Protein AF-0000000079918409 (afdb_homodimer)

Secondary structure (DSSP, 8-state):
--EEEEEEE-STTPPEEEEEEE-----TTEEEEEEEEEEE-THHHHHHTT-STT--SSB-----EEEEEEEE-TT--S--TT-EEEE-S-----SSSHHHHTT-GGG-TT---BTTTB--SSBSEEEEEGGG-EEPPTTS-HHHHGGGGTHHHHHHHHHHTSS--TT-EEEEE--STTHHHHHHHHHHTT-EEEEEESSGGGHHHHHHHT-SEEEETTSS-HHHHHHHTT-EEEEEE-SS-HHHHHTTGGGEEEEEEEEE-S--SSPP---HHHHHTTT-EEEE-----HHHHHHHHHHHHHHT----EEEEEGGGHHHHHHHHHTT-SSSEEEEE-/--EEEEEEE-STTPPEEEEEEE-----TTEEEEEEEEEEE-THHHHHHTT-STT--SSB-----EEEEEEEE-TT--S--TT-EEEE-S-----SSSHHHHTT-GGG-TT---BTTTB--SSBSEEEEEGGG-EEPPTTS-HHHHGGGGTHHHHHHHHHHTSS--TT-EEEEE--STTHHHHHHHHHHTT-EEEEEESSGGGHHHHHHHT-SEEEETTSS-HHHHHHHTT-EEEEEE-SS-HHHHHTTGGGEEEEEEEEE-S--SSPP---HHHHHTTT-EEEE-----HHHHHHHHHHHHHHT----EEEEEGGGHHHHHHHHHTT-SSSEEEEE-

Structure (mmCIF, N/CA/C/O backbone):
data_AF-0000000079918409-model_v1
#
loop_
_entity.id
_entity.type
_entity.pdbx_description
1 polymer 'Alcohol dehydrogenase'
#
loop_
_atom_site.group_PDB
_atom_site.id
_atom_site.type_symbol
_atom_site.label_atom_id
_atom_site.label_alt_id
_atom_site.label_comp_id
_atom_site.label_asym_id
_atom_site.label_entity_id
_atom_site.label_seq_id
_atom_site.pdbx_PDB_ins_code
_atom_site.Cartn_x
_atom_site.Cartn_y
_atom_site.Cartn_z
_atom_site.occupancy
_atom_site.B_iso_or_equiv
_atom_site.auth_seq_id
_atom_site.auth_comp_id
_atom_site.auth_asym_id
_atom_site.auth_atom_id
_atom_site.pdbx_PDB_model_num
ATOM 1 N N . MET A 1 1 ? 15.501 45.055 23.268 1 74.37 1 MET A N 1
ATOM 2 C CA . MET A 1 1 ? 15.02 44.323 22.1 1 74.37 1 MET A CA 1
ATOM 3 C C . MET A 1 1 ? 13.519 44.071 22.195 1 74.37 1 MET A C 1
ATOM 5 O O . MET A 1 1 ? 12.976 43.937 23.294 1 74.37 1 MET A O 1
ATOM 9 N N . PRO A 1 2 ? 12.77 44.157 21.102 1 92.72 2 PRO A N 1
ATOM 10 C CA . PRO A 1 2 ? 11.329 43.908 21.184 1 92.72 2 PRO A CA 1
ATOM 11 C C . PRO A 1 2 ? 10.999 42.492 21.65 1 92.72 2 PRO A C 1
ATOM 13 O O . PRO A 1 2 ? 11.819 41.583 21.5 1 92.72 2 PRO A O 1
ATOM 16 N N . THR A 1 3 ? 9.901 42.356 22.372 1 96.96 3 THR A N 1
ATOM 17 C CA . THR A 1 3 ? 9.454 41.058 22.866 1 96.96 3 THR A CA 1
ATOM 18 C C . THR A 1 3 ? 8.063 40.727 22.334 1 96.96 3 THR A C 1
ATOM 20 O O . THR A 1 3 ? 7.377 41.596 21.791 1 96.96 3 THR A O 1
ATOM 23 N N . HIS A 1 4 ? 7.721 39.542 22.432 1 97.9 4 HIS A N 1
ATOM 24 C CA . HIS A 1 4 ? 6.376 39.067 22.131 1 97.9 4 HIS A CA 1
ATOM 25 C C . HIS A 1 4 ? 5.964 37.943 23.076 1 97.9 4 HIS A C 1
ATOM 27 O O . HIS A 1 4 ? 6.808 37.362 23.761 1 97.9 4 HIS A O 1
ATOM 33 N N . HIS A 1 5 ? 4.674 37.659 23.082 1 98.52 5 HIS A N 1
ATOM 34 C CA . HIS A 1 5 ? 4.158 36.567 23.9 1 98.52 5 HIS A CA 1
ATOM 35 C C . HIS A 1 5 ? 4.273 35.231 23.173 1 98.52 5 HIS A C 1
ATOM 37 O O . HIS A 1 5 ? 4.038 35.155 21.965 1 98.52 5 HIS A O 1
ATOM 43 N N . ALA A 1 6 ? 4.664 34.212 23.91 1 98.68 6 ALA A N 1
ATOM 44 C CA . ALA A 1 6 ? 4.712 32.833 23.43 1 98.68 6 ALA A CA 1
ATOM 45 C C . ALA A 1 6 ? 4.333 31.854 24.537 1 98.68 6 ALA A C 1
ATOM 47 O O . ALA A 1 6 ? 4.387 32.194 25.721 1 98.68 6 ALA A O 1
ATOM 48 N N . VAL A 1 7 ? 3.906 30.764 24.148 1 98.76 7 VAL A N 1
ATOM 49 C CA . VAL A 1 7 ? 3.649 29.685 25.097 1 98.76 7 VAL A CA 1
ATOM 50 C C . VAL A 1 7 ? 4.884 28.794 25.213 1 98.76 7 VAL A C 1
ATOM 52 O O . VAL A 1 7 ? 5.45 28.372 24.202 1 98.76 7 VAL A O 1
ATOM 55 N N . HIS A 1 8 ? 5.282 28.488 26.404 1 98.42 8 HIS A N 1
ATOM 56 C CA . HIS A 1 8 ? 6.408 27.592 26.644 1 98.42 8 HIS A CA 1
ATOM 57 C C . HIS A 1 8 ? 5.976 26.365 27.44 1 98.42 8 HIS A C 1
ATOM 59 O O . HIS A 1 8 ? 5.117 26.462 28.32 1 98.42 8 HIS A O 1
ATOM 65 N N . VAL A 1 9 ? 6.505 25.286 27.11 1 98.45 9 VAL A N 1
ATOM 66 C CA . VAL A 1 9 ? 6.565 24.074 27.922 1 98.45 9 VAL A CA 1
ATOM 67 C C . VAL A 1 9 ? 8.002 23.825 28.374 1 98.45 9 VAL A C 1
ATOM 69 O O . VAL A 1 9 ? 8.886 23.582 27.548 1 98.45 9 VAL A O 1
ATOM 72 N N . ARG A 1 10 ? 8.283 23.827 29.576 1 97.79 10 ARG A N 1
ATOM 73 C CA . ARG A 1 10 ? 9.648 23.88 30.089 1 97.79 10 ARG A CA 1
ATOM 74 C C . ARG A 1 10 ? 10.344 22.532 29.932 1 97.79 10 ARG A C 1
ATOM 76 O O . ARG A 1 10 ? 11.566 22.473 29.778 1 97.79 10 ARG A O 1
ATOM 83 N N . SER A 1 11 ? 9.563 21.48 30.101 1 97.12 11 SER A N 1
ATOM 84 C CA . SER A 1 11 ? 10.006 20.101 29.927 1 97.12 11 SER A CA 1
ATOM 85 C C . SER A 1 11 ? 8.835 19.18 29.603 1 97.12 11 SER A C 1
ATOM 87 O O . SER A 1 11 ? 7.675 19.588 29.692 1 97.12 11 SER A O 1
ATOM 89 N N . ALA A 1 12 ? 9.151 17.985 29.263 1 97.09 12 ALA A N 1
ATOM 90 C CA . ALA A 1 12 ? 8.122 17.04 28.835 1 97.09 12 ALA A CA 1
ATOM 91 C C . ALA A 1 12 ? 7.025 16.91 29.887 1 97.09 12 ALA A C 1
ATOM 93 O O . ALA A 1 12 ? 7.302 16.592 31.046 1 97.09 12 ALA A O 1
ATOM 94 N N . GLY A 1 13 ? 5.858 17.236 29.481 1 96.12 13 GLY A N 1
ATOM 95 C CA . GLY A 1 13 ? 4.703 17.021 30.337 1 96.12 13 GLY A CA 1
ATOM 96 C C . GLY A 1 13 ? 4.409 18.196 31.25 1 96.12 13 GLY A C 1
ATOM 97 O O . GLY A 1 13 ? 3.41 18.194 31.973 1 96.12 13 GLY A O 1
ATOM 98 N N . GLU A 1 14 ? 5.203 19.227 31.276 1 97.22 14 GLU A N 1
ATOM 99 C CA . GLU A 1 14 ? 4.968 20.398 32.117 1 97.22 14 GLU A CA 1
ATOM 100 C C . GLU A 1 14 ? 3.861 21.277 31.542 1 97.22 14 GLU A C 1
ATOM 102 O O . GLU A 1 14 ? 3.564 21.209 30.348 1 97.22 14 GLU A O 1
ATOM 107 N N . PRO A 1 15 ? 3.262 22.066 32.351 1 96.9 15 PRO A N 1
ATOM 108 C CA . PRO A 1 15 ? 2.144 22.899 31.899 1 96.9 15 PRO A CA 1
ATOM 109 C C . PRO A 1 15 ? 2.575 23.976 30.906 1 96.9 15 PRO A C 1
ATOM 111 O O . PRO A 1 15 ? 3.724 24.426 30.937 1 96.9 15 PRO A O 1
ATOM 114 N N . MET A 1 16 ? 1.71 24.4 30.147 1 97.82 16 MET A N 1
ATOM 115 C CA . MET A 1 16 ? 1.892 25.514 29.221 1 97.82 16 MET A CA 1
ATOM 116 C C . MET A 1 16 ? 1.812 26.85 29.953 1 97.82 16 MET A C 1
ATOM 118 O O . MET A 1 16 ? 0.9 27.072 30.751 1 97.82 16 MET A O 1
ATOM 122 N N . THR A 1 17 ? 2.754 27.66 29.679 1 98.03 17 THR A N 1
ATOM 123 C CA . THR A 1 17 ? 2.753 28.991 30.277 1 98.03 17 THR A CA 1
ATOM 124 C C . THR A 1 17 ? 3.039 30.057 29.223 1 98.03 17 THR A C 1
ATOM 126 O O . THR A 1 17 ? 3.863 29.849 28.33 1 98.03 17 THR A O 1
ATOM 129 N N . VAL A 1 18 ? 2.371 31.18 29.328 1 98.08 18 VAL A N 1
ATOM 130 C CA . VAL A 1 18 ? 2.647 32.314 28.453 1 98.08 18 VAL A CA 1
ATOM 131 C C . VAL A 1 18 ? 3.847 33.097 28.983 1 98.08 18 VAL A C 1
ATOM 133 O O . VAL A 1 18 ? 3.892 33.45 30.164 1 98.08 18 VAL A O 1
ATOM 136 N N . VAL A 1 19 ? 4.762 33.376 28.148 1 98.08 19 VAL A N 1
ATOM 137 C CA . VAL A 1 19 ? 5.972 34.082 28.554 1 98.08 19 VAL A CA 1
ATOM 138 C C . VAL A 1 19 ? 6.302 35.17 27.535 1 98.08 19 VAL A C 1
ATOM 140 O O . VAL A 1 19 ? 5.786 35.157 26.415 1 98.08 19 VAL A O 1
ATOM 143 N N . ASP A 1 20 ? 7.142 36.099 27.953 1 97.8 20 ASP A N 1
ATOM 144 C CA . ASP A 1 20 ? 7.734 37.068 27.035 1 97.8 20 ASP A CA 1
ATOM 145 C C . ASP A 1 20 ? 9.039 36.538 26.446 1 97.8 20 ASP A C 1
ATOM 147 O O . ASP A 1 20 ? 9.917 36.08 27.18 1 97.8 20 ASP A O 1
ATOM 151 N N . VAL A 1 21 ? 9.099 36.576 25.211 1 96.98 21 VAL A N 1
ATOM 152 C CA . VAL A 1 21 ? 10.317 36.123 24.547 1 96.98 21 VAL A CA 1
ATOM 153 C C . VAL A 1 21 ? 10.873 37.242 23.669 1 96.98 21 VAL A C 1
ATOM 155 O O . VAL A 1 21 ? 10.117 38.065 23.148 1 96.98 21 VAL A O 1
ATOM 158 N N . GLU A 1 22 ? 12.167 37.239 23.493 1 96.44 22 GLU A N 1
ATOM 159 C CA . GLU A 1 22 ? 12.807 38.241 22.646 1 96.44 22 GLU A CA 1
ATOM 160 C C . GLU A 1 22 ? 12.463 38.023 21.176 1 96.44 22 GLU A C 1
ATOM 162 O O . GLU A 1 22 ? 12.48 36.89 20.69 1 96.44 22 GLU A O 1
ATOM 167 N N . THR A 1 23 ? 12.087 39.064 20.485 1 97.46 23 THR A N 1
ATOM 168 C CA . THR A 1 23 ? 11.837 39.025 19.048 1 97.46 23 THR A CA 1
ATOM 169 C C . THR A 1 23 ? 13.088 39.422 18.27 1 97.46 23 THR A C 1
ATOM 171 O O . THR A 1 23 ? 13.526 40.573 18.333 1 97.46 23 THR A O 1
ATOM 174 N N . THR A 1 24 ? 13.693 38.474 17.558 1 94.75 24 THR A N 1
ATOM 175 C CA . THR A 1 24 ? 14.928 38.738 16.829 1 94.75 24 THR A CA 1
ATOM 176 C C . THR A 1 24 ? 14.663 38.821 15.328 1 94.75 24 THR A C 1
ATOM 178 O O . THR A 1 24 ? 13.678 38.267 14.835 1 94.75 24 THR A O 1
ATOM 181 N N . SER A 1 25 ? 15.513 39.594 14.681 1 97.11 25 SER A N 1
ATOM 182 C CA . SER A 1 25 ? 15.427 39.656 13.225 1 97.11 25 SER A CA 1
ATOM 183 C C . SER A 1 25 ? 15.728 38.3 12.595 1 97.11 25 SER A C 1
ATOM 185 O O . SER A 1 25 ? 16.585 37.56 13.083 1 97.11 25 SER A O 1
ATOM 187 N N . PRO A 1 26 ? 15.056 37.968 11.465 1 98.2 26 PRO A N 1
ATOM 188 C CA . PRO A 1 26 ? 15.294 36.667 10.835 1 98.2 26 PRO A CA 1
ATOM 189 C C . PRO A 1 26 ? 16.652 36.589 10.14 1 98.2 26 PRO A C 1
ATOM 191 O O . PRO A 1 26 ? 17.105 37.573 9.549 1 98.2 26 PRO A O 1
ATOM 194 N N . PRO A 1 27 ? 17.373 35.474 10.25 1 97.79 27 PRO A N 1
ATOM 195 C CA . PRO A 1 27 ? 18.603 35.282 9.477 1 97.79 27 PRO A CA 1
ATOM 196 C C . PRO A 1 27 ? 18.344 35.164 7.977 1 97.79 27 PRO A C 1
ATOM 198 O O . PRO A 1 27 ? 17.191 35.202 7.54 1 97.79 27 PRO A O 1
ATOM 201 N N . PRO A 1 28 ? 19.427 35.022 7.124 1 98.14 28 PRO A N 1
ATOM 202 C CA . PRO A 1 28 ? 19.252 34.881 5.676 1 98.14 28 PRO A CA 1
ATOM 203 C C . PRO A 1 28 ? 18.365 33.696 5.301 1 98.14 28 PRO A C 1
ATOM 205 O O . PRO A 1 28 ? 18.454 32.633 5.922 1 98.14 28 PRO A O 1
ATOM 208 N N . ASN A 1 29 ? 17.44 33.865 4.34 1 98.11 29 ASN A N 1
ATOM 209 C CA . ASN A 1 29 ? 16.554 32.866 3.754 1 98.11 29 ASN A CA 1
ATOM 210 C C . ASN A 1 29 ? 15.433 32.478 4.714 1 98.11 29 ASN A C 1
ATOM 212 O O . ASN A 1 29 ? 14.758 31.467 4.511 1 98.11 29 ASN A O 1
ATOM 216 N N . TYR A 1 30 ? 15.318 33.282 5.756 1 98.66 30 TYR A N 1
ATOM 217 C CA . TYR A 1 30 ? 14.217 33.132 6.701 1 98.66 30 TYR A CA 1
ATOM 218 C C . TYR A 1 30 ? 13.315 34.36 6.686 1 98.66 30 TYR A C 1
ATOM 220 O O . TYR A 1 30 ? 13.695 35.412 6.167 1 98.66 30 TYR A O 1
ATOM 228 N N . VAL A 1 31 ? 12.137 34.254 7.241 1 98.8 31 VAL A N 1
ATOM 229 C CA . VAL A 1 31 ? 11.205 35.364 7.418 1 98.8 31 VAL A CA 1
ATOM 230 C C . VAL A 1 31 ? 10.614 35.322 8.825 1 98.8 31 VAL A C 1
ATOM 232 O O . VAL A 1 31 ? 10.534 34.256 9.441 1 98.8 31 VAL A O 1
ATOM 235 N N . ARG A 1 32 ? 10.274 36.417 9.3 1 98.79 32 ARG A N 1
ATOM 236 C CA . ARG A 1 32 ? 9.495 36.502 10.532 1 98.79 32 ARG A CA 1
ATOM 237 C C . ARG A 1 32 ? 8.026 36.78 10.233 1 98.79 32 ARG A C 1
ATOM 239 O O . ARG A 1 32 ? 7.706 37.646 9.416 1 98.79 32 ARG A O 1
ATOM 246 N N . ILE A 1 33 ? 7.194 36.057 10.836 1 98.88 33 ILE A N 1
ATOM 247 C CA . ILE A 1 33 ? 5.752 36.165 10.646 1 98.88 33 ILE A CA 1
ATOM 248 C C . ILE A 1 33 ? 5.106 36.732 11.908 1 98.88 33 ILE A C 1
ATOM 250 O O . ILE A 1 33 ? 5.439 36.32 13.022 1 98.88 33 ILE A O 1
ATOM 254 N N . THR A 1 34 ? 4.289 37.717 11.764 1 98.85 34 THR A N 1
ATOM 255 C CA . THR A 1 34 ? 3.31 38.018 12.802 1 98.85 34 THR A CA 1
ATOM 256 C C . THR A 1 34 ? 2.171 37.002 12.783 1 98.85 34 THR A C 1
ATOM 258 O O . THR A 1 34 ? 1.358 36.991 11.856 1 98.85 34 THR A O 1
ATOM 261 N N . VAL A 1 35 ? 2.122 36.201 13.812 1 98.9 35 VAL A N 1
ATOM 262 C CA . VAL A 1 35 ? 1.154 35.11 13.839 1 98.9 35 VAL A CA 1
ATOM 263 C C . VAL A 1 35 ? -0.222 35.65 14.226 1 98.9 35 VAL A C 1
ATOM 265 O O . VAL A 1 35 ? -0.358 36.36 15.225 1 98.9 35 VAL A O 1
ATOM 268 N N . SER A 1 36 ? -1.199 35.322 13.427 1 98.87 36 SER A N 1
ATOM 269 C CA . SER A 1 36 ? -2.572 35.716 13.725 1 98.87 36 SER A CA 1
ATOM 270 C C . SER A 1 36 ? -3.372 34.548 14.292 1 98.87 36 SER A C 1
ATOM 272 O O . SER A 1 36 ? -4.286 34.746 15.094 1 98.87 36 SER A O 1
ATOM 274 N N . ALA A 1 37 ? -3.012 33.377 13.837 1 98.88 37 ALA A N 1
ATOM 275 C CA . ALA A 1 37 ? -3.746 32.182 14.243 1 98.88 37 ALA A CA 1
ATOM 276 C C . ALA A 1 37 ? -2.855 30.944 14.183 1 98.88 37 ALA A C 1
ATOM 278 O O . ALA A 1 37 ? -1.944 30.867 13.356 1 98.88 37 ALA A O 1
ATOM 279 N N . CYS A 1 38 ? -3.075 29.991 15.036 1 98.88 38 CYS A N 1
ATOM 280 C CA . CYS A 1 38 ? -2.402 28.696 15.032 1 98.88 38 CYS A CA 1
ATOM 281 C C . CYS A 1 38 ? -3.356 27.585 15.452 1 98.88 38 CYS A C 1
ATOM 283 O O . CYS A 1 38 ? -3.94 27.639 16.536 1 98.88 38 CYS A O 1
ATOM 285 N N . GLY A 1 39 ? -3.51 26.6 14.599 1 98.52 39 GLY A N 1
ATOM 286 C CA . GLY A 1 39 ? -4.346 25.466 14.96 1 98.52 39 GLY A CA 1
ATOM 287 C C . GLY A 1 39 ? -3.75 24.612 16.063 1 98.52 39 GLY A C 1
ATOM 288 O O . GLY A 1 39 ? -2.535 24.621 16.274 1 98.52 39 GLY A O 1
ATOM 289 N N . VAL A 1 40 ? -4.578 23.934 16.804 1 98.18 40 VAL A N 1
ATOM 290 C CA . VAL A 1 40 ? -4.18 22.944 17.799 1 98.18 40 VAL A CA 1
ATOM 291 C C . VAL A 1 40 ? -4.359 21.538 17.23 1 98.18 40 VAL A C 1
ATOM 293 O O . VAL A 1 40 ? -5.468 21.15 16.855 1 98.18 40 VAL A O 1
ATOM 296 N N . CYS A 1 41 ? -3.316 20.803 17.162 1 96.26 41 CYS A N 1
ATOM 297 C CA . CYS A 1 41 ? -3.298 19.505 16.498 1 96.26 41 CYS A CA 1
ATOM 298 C C . CYS A 1 41 ? -3.01 18.387 17.492 1 96.26 41 CYS A C 1
ATOM 300 O O . CYS A 1 41 ? -2.336 18.606 18.501 1 96.26 41 CYS A O 1
ATOM 302 N N . GLY A 1 42 ? -3.514 17.193 17.226 1 93.8 42 GLY A N 1
ATOM 303 C CA . GLY A 1 42 ? -3.227 16.034 18.056 1 93.8 42 GLY A CA 1
ATOM 304 C C . GLY A 1 42 ? -1.742 15.752 18.193 1 93.8 42 GLY A C 1
ATOM 305 O O . GLY A 1 42 ? -1.292 15.262 19.231 1 93.8 42 GLY A O 1
ATOM 306 N N . THR A 1 43 ? -0.964 16.059 17.227 1 94.34 43 THR A N 1
ATOM 307 C CA . THR A 1 43 ? 0.476 15.825 17.241 1 94.34 43 THR A CA 1
ATOM 308 C C . THR A 1 43 ? 1.157 16.715 18.277 1 94.34 43 THR A C 1
ATOM 310 O O . THR A 1 43 ? 2.273 16.425 18.713 1 94.34 43 THR A O 1
ATOM 313 N N . ASP A 1 44 ? 0.548 17.795 18.66 1 96.16 44 ASP A N 1
ATOM 314 C CA . ASP A 1 44 ? 1.098 18.627 19.726 1 96.16 44 ASP A CA 1
ATOM 315 C C . ASP A 1 44 ? 1.252 17.83 21.02 1 96.16 44 ASP A C 1
ATOM 317 O O . ASP A 1 44 ? 2.163 18.088 21.809 1 96.16 44 ASP A O 1
ATOM 321 N N . HIS A 1 45 ? 0.315 16.882 21.175 1 94.84 45 HIS A N 1
ATOM 322 C CA . HIS A 1 45 ? 0.424 16.006 22.336 1 94.84 45 HIS A CA 1
ATOM 323 C C . HIS A 1 45 ? 1.77 15.29 22.363 1 94.84 45 HIS A C 1
ATOM 325 O O . HIS A 1 45 ? 2.397 15.176 23.419 1 94.84 45 HIS A O 1
ATOM 331 N N . ALA A 1 46 ? 2.185 14.785 21.242 1 94.53 46 ALA A N 1
ATOM 332 C CA . ALA A 1 46 ? 3.469 14.094 21.153 1 94.53 46 ALA A CA 1
ATOM 333 C C . ALA A 1 46 ? 4.627 15.051 21.419 1 94.53 46 ALA A C 1
ATOM 335 O O . ALA A 1 46 ? 5.593 14.692 22.097 1 94.53 46 ALA A O 1
ATOM 336 N N . PHE A 1 47 ? 4.569 16.246 20.962 1 96.18 47 PHE A N 1
ATOM 337 C CA . PHE A 1 47 ? 5.611 17.239 21.197 1 96.18 47 PHE A CA 1
ATOM 338 C C . PHE A 1 47 ? 5.703 17.586 22.678 1 96.18 47 PHE A C 1
ATOM 340 O O . PHE A 1 47 ? 6.78 17.511 23.273 1 96.18 47 PHE A O 1
ATOM 347 N N . VAL A 1 48 ? 4.575 17.9 23.229 1 97.27 48 VAL A N 1
ATOM 348 C CA . VAL A 1 48 ? 4.501 18.392 24.6 1 97.27 48 VAL A CA 1
ATOM 349 C C . VAL A 1 48 ? 5.002 17.317 25.563 1 97.27 48 VAL A C 1
ATOM 351 O O . VAL A 1 48 ? 5.581 17.63 26.606 1 97.27 48 VAL A O 1
ATOM 354 N N . ASN A 1 49 ? 4.896 16.112 25.16 1 96.55 49 ASN A N 1
ATOM 355 C CA . ASN A 1 49 ? 5.256 15.016 26.053 1 96.55 49 ASN A CA 1
ATOM 356 C C . ASN A 1 49 ? 6.585 14.381 25.656 1 96.55 49 ASN A C 1
ATOM 358 O O . ASN A 1 49 ? 6.934 13.303 26.141 1 96.55 49 ASN A O 1
ATOM 362 N N . GLY A 1 50 ? 7.303 14.96 24.744 1 96.17 50 GLY A N 1
ATOM 363 C CA . GLY A 1 50 ? 8.636 14.5 24.391 1 96.17 50 GLY A CA 1
ATOM 364 C C . GLY A 1 50 ? 8.628 13.253 23.527 1 96.17 50 GLY A C 1
ATOM 365 O O . GLY A 1 50 ? 9.494 12.387 23.671 1 96.17 50 GLY A O 1
ATOM 366 N N . GLY A 1 51 ? 7.693 13.132 22.71 1 94.01 51 GLY A N 1
ATOM 367 C CA . GLY A 1 51 ? 7.474 11.919 21.939 1 94.01 51 GLY A CA 1
ATOM 368 C C . GLY A 1 51 ? 8.342 11.837 20.697 1 94.01 51 GLY A C 1
ATOM 369 O O . GLY A 1 51 ? 8.275 10.859 19.95 1 94.01 51 GLY A O 1
ATOM 370 N N . PHE A 1 52 ? 9.214 12.804 20.37 1 94.1 52 PHE A N 1
ATOM 371 C CA . PHE A 1 52 ? 10.089 12.83 19.205 1 94.1 52 PHE A CA 1
ATOM 372 C C . PHE A 1 52 ? 11.553 12.863 19.628 1 94.1 52 PHE A C 1
ATOM 374 O O . PHE A 1 52 ? 11.874 13.291 20.738 1 94.1 52 PHE A O 1
ATOM 381 N N . PRO A 1 53 ? 12.374 12.403 18.798 1 92.21 53 PRO A N 1
ATOM 382 C CA . PRO A 1 53 ? 13.796 12.403 19.152 1 92.21 53 PRO A CA 1
ATOM 383 C C . PRO A 1 53 ? 14.403 13.804 19.161 1 92.21 53 PRO A C 1
ATOM 385 O O . PRO A 1 53 ? 13.971 14.672 18.398 1 92.21 53 PRO A O 1
ATOM 388 N N . ASP A 1 54 ? 15.319 14.093 20.023 1 93.61 54 ASP A N 1
ATOM 389 C CA . ASP A 1 54 ? 16.183 15.269 20.045 1 93.61 54 ASP A CA 1
ATOM 390 C C . ASP A 1 54 ? 15.366 16.549 20.209 1 93.61 54 ASP A C 1
ATOM 392 O O . ASP A 1 54 ? 15.602 17.536 19.509 1 93.61 54 ASP A O 1
ATOM 396 N N . MET A 1 55 ? 14.421 16.486 21.014 1 94.88 55 MET A N 1
ATOM 397 C CA . MET A 1 55 ? 13.613 17.668 21.299 1 94.88 55 MET A CA 1
ATOM 398 C C . MET A 1 55 ? 14.401 18.68 22.124 1 94.88 55 MET A C 1
ATOM 400 O O . MET A 1 55 ? 15.244 18.3 22.94 1 94.88 55 MET A O 1
ATOM 404 N N . CYS A 1 56 ? 14.111 19.916 21.862 1 93.81 56 CYS A N 1
ATOM 405 C CA . CYS A 1 56 ? 14.722 20.996 22.629 1 93.81 56 CYS A CA 1
ATOM 406 C C . CYS A 1 56 ? 13.699 21.664 23.54 1 93.81 56 CYS A C 1
ATOM 408 O O . CYS A 1 56 ? 12.555 21.884 23.139 1 93.81 56 CYS A O 1
ATOM 410 N N . TRP A 1 57 ? 14.203 21.958 24.714 1 96.34 57 TRP A N 1
ATOM 411 C CA . TRP A 1 57 ? 13.366 22.627 25.704 1 96.34 57 TRP A CA 1
ATOM 412 C C . TRP A 1 57 ? 13.983 23.954 26.132 1 96.34 57 TRP A C 1
ATOM 414 O O . TRP A 1 57 ? 15.208 24.086 26.188 1 96.34 57 TRP A O 1
ATOM 424 N N . PRO A 1 58 ? 13.154 25.086 26.574 1 97.39 58 PRO A N 1
ATOM 425 C CA . PRO A 1 58 ? 11.69 25.085 26.526 1 97.39 58 PRO A CA 1
ATOM 426 C C . PRO A 1 58 ? 11.147 24.996 25.102 1 97.39 58 PRO A C 1
ATOM 428 O O . PRO A 1 58 ? 11.77 25.506 24.167 1 97.39 58 PRO A O 1
ATOM 431 N N . LEU A 1 59 ? 9.966 24.364 25.04 1 97.52 59 LEU A N 1
ATOM 432 C CA . LEU A 1 59 ? 9.317 24.126 23.756 1 97.52 59 LEU A CA 1
ATOM 433 C C . LEU A 1 59 ? 8.191 25.127 23.521 1 97.52 59 LEU A C 1
ATOM 435 O O . LEU A 1 59 ? 7.411 25.415 24.432 1 97.52 59 LEU A O 1
ATOM 439 N N . THR A 1 60 ? 8.091 25.727 22.35 1 98.49 60 THR A N 1
ATOM 440 C CA . THR A 1 60 ? 6.892 26.405 21.871 1 98.49 60 THR A CA 1
ATOM 441 C C . THR A 1 60 ? 6.112 25.512 20.911 1 98.49 60 THR A C 1
ATOM 443 O O . THR A 1 60 ? 6.57 25.236 19.8 1 98.49 60 THR A O 1
ATOM 446 N N . PRO A 1 61 ? 4.871 25.07 21.221 1 98.36 61 PRO A N 1
ATOM 447 C CA . PRO A 1 61 ? 4.117 24.15 20.366 1 98.36 61 PRO A CA 1
ATOM 448 C C . PRO A 1 61 ? 3.477 24.848 19.168 1 98.36 61 PRO A C 1
ATOM 450 O O . PRO A 1 61 ? 3.44 26.08 19.114 1 98.36 61 PRO A O 1
ATOM 453 N N . GLY A 1 62 ? 3.002 24.029 18.252 1 98.42 62 GLY A N 1
ATOM 454 C CA . GLY A 1 62 ? 2.143 24.511 17.182 1 98.42 62 GLY A CA 1
ATOM 455 C C . GLY A 1 62 ? 2.794 24.433 15.814 1 98.42 62 GLY A C 1
ATOM 456 O O . GLY A 1 62 ? 3.847 25.031 15.586 1 98.42 62 GLY A O 1
ATOM 457 N N . HIS A 1 63 ? 2.103 23.742 14.867 1 98.54 63 HIS A N 1
ATOM 458 C CA . HIS A 1 63 ? 2.654 23.639 13.52 1 98.54 63 HIS A CA 1
ATOM 459 C C . HIS A 1 63 ? 1.595 23.946 12.467 1 98.54 63 HIS A C 1
ATOM 461 O O . HIS A 1 63 ? 1.705 23.502 11.322 1 98.54 63 HIS A O 1
ATOM 467 N N . GLU A 1 64 ? 0.514 24.566 12.854 1 98.67 64 GLU A N 1
ATOM 468 C CA . GLU A 1 64 ? -0.525 25.08 11.968 1 98.67 64 GLU A CA 1
ATOM 469 C C . GLU A 1 64 ? -0.597 26.603 12.026 1 98.67 64 GLU A C 1
ATOM 471 O O . GLU A 1 64 ? -1.541 27.165 12.587 1 98.67 64 GLU A O 1
ATOM 476 N N . ILE A 1 65 ? 0.272 27.246 11.339 1 98.89 65 ILE A N 1
ATOM 477 C CA . ILE A 1 65 ? 0.514 28.67 11.542 1 98.89 65 ILE A CA 1
ATOM 478 C C . ILE A 1 65 ? -0.086 29.466 10.385 1 98.89 65 ILE A C 1
ATOM 480 O O . ILE A 1 65 ? 0.052 29.081 9.222 1 98.89 65 ILE A O 1
ATOM 484 N N . ALA A 1 66 ? -0.771 30.527 10.665 1 98.94 66 ALA A N 1
ATOM 485 C CA . ALA A 1 66 ? -1.229 31.501 9.678 1 98.94 66 ALA A CA 1
ATOM 486 C C . ALA A 1 66 ? -0.985 32.928 10.161 1 98.94 66 ALA A C 1
ATOM 488 O O . ALA A 1 66 ? -1.216 33.242 11.331 1 98.94 66 ALA A O 1
ATOM 489 N N . GLY A 1 67 ? -0.499 33.763 9.314 1 98.89 67 GLY A N 1
ATOM 490 C CA . GLY A 1 67 ? -0.216 35.148 9.656 1 98.89 67 GLY A CA 1
ATOM 491 C C . GLY A 1 67 ? 0.266 35.968 8.475 1 98.89 67 GLY A C 1
ATOM 492 O O . GLY A 1 67 ? -0.085 35.682 7.329 1 98.89 67 GLY A O 1
ATOM 493 N N . THR A 1 68 ? 0.981 37.047 8.826 1 98.89 68 THR A N 1
ATOM 494 C CA . THR A 1 68 ? 1.525 37.935 7.805 1 98.89 68 THR A CA 1
ATOM 495 C C . THR A 1 68 ? 3.031 38.108 7.985 1 98.89 68 THR A C 1
ATOM 497 O O . THR A 1 68 ? 3.53 38.113 9.113 1 98.89 68 THR A O 1
ATOM 500 N N . ILE A 1 69 ? 3.708 38.26 6.902 1 98.88 69 ILE A N 1
ATOM 501 C CA . ILE A 1 69 ? 5.149 38.473 6.974 1 98.88 69 ILE A CA 1
ATOM 502 C C . ILE A 1 69 ? 5.439 39.832 7.606 1 98.88 69 ILE A C 1
ATOM 504 O O . ILE A 1 69 ? 4.93 40.858 7.148 1 98.88 69 ILE A O 1
ATOM 508 N N . ALA A 1 70 ? 6.228 39.849 8.599 1 98.74 70 ALA A N 1
ATOM 509 C CA . ALA A 1 70 ? 6.605 41.07 9.306 1 98.74 70 ALA A CA 1
ATOM 510 C C . ALA A 1 70 ? 7.959 41.586 8.826 1 98.74 70 ALA A C 1
ATOM 512 O O . ALA A 1 70 ? 8.205 42.794 8.825 1 98.74 70 ALA A O 1
ATOM 513 N N . GLU A 1 71 ? 8.823 40.612 8.516 1 98.59 71 GLU A N 1
ATOM 514 C CA . GLU A 1 71 ? 10.197 40.936 8.144 1 98.59 71 GLU A CA 1
ATOM 515 C C . GLU A 1 71 ? 10.795 39.856 7.247 1 98.59 71 GLU A C 1
ATOM 517 O O . GLU A 1 71 ? 10.56 38.665 7.459 1 98.59 71 GLU A O 1
ATOM 522 N N . LEU A 1 72 ? 11.569 40.276 6.25 1 98.52 72 LEU A N 1
ATOM 523 C CA . LEU A 1 72 ? 12.255 39.367 5.339 1 98.52 72 LEU A CA 1
ATOM 524 C C . LEU A 1 72 ? 13.744 39.298 5.658 1 98.52 72 LEU A C 1
ATOM 526 O O . LEU A 1 72 ? 14.384 40.328 5.883 1 98.52 72 LEU A O 1
ATOM 530 N N . GLY A 1 73 ? 14.231 38.111 5.78 1 98.09 73 GLY A N 1
ATOM 531 C CA . GLY A 1 73 ? 15.679 37.978 5.816 1 98.09 73 GLY A CA 1
ATOM 532 C C . GLY A 1 73 ? 16.33 38.187 4.462 1 98.09 73 GLY A C 1
ATOM 533 O O . GLY A 1 73 ? 15.652 38.177 3.432 1 98.09 73 GLY A O 1
ATOM 534 N N . ALA A 1 74 ? 17.689 38.295 4.519 1 97.8 74 ALA A N 1
ATOM 535 C CA . ALA A 1 74 ? 18.44 38.458 3.277 1 97.8 74 ALA A CA 1
ATOM 536 C C . ALA A 1 74 ? 18.23 37.265 2.349 1 97.8 74 ALA A C 1
ATOM 538 O O . ALA A 1 74 ? 18.186 36.119 2.801 1 97.8 74 ALA A O 1
ATOM 539 N N . GLY A 1 75 ? 18.002 37.534 1.063 1 97.21 75 GLY A N 1
ATOM 540 C CA . GLY A 1 75 ? 17.914 36.483 0.061 1 97.21 75 GLY A CA 1
ATOM 541 C C . GLY A 1 75 ? 16.487 36.063 -0.238 1 97.21 75 GLY A C 1
ATOM 542 O O . GLY A 1 75 ? 16.249 35.242 -1.127 1 97.21 75 GLY A O 1
ATOM 543 N N . VAL A 1 76 ? 15.524 36.558 0.56 1 97.92 76 VAL A N 1
ATOM 544 C CA . VAL A 1 76 ? 14.122 36.248 0.301 1 97.92 76 VAL A CA 1
ATOM 545 C C . VAL A 1 76 ? 13.537 37.273 -0.668 1 97.92 76 VAL A C 1
ATOM 547 O O . VAL A 1 76 ? 13.311 38.428 -0.299 1 97.92 76 VAL A O 1
ATOM 550 N N . ASP A 1 77 ? 13.281 36.901 -1.923 1 96.08 77 ASP A N 1
ATOM 551 C CA . ASP A 1 77 ? 12.886 37.872 -2.938 1 96.08 77 ASP A CA 1
ATOM 552 C C . ASP A 1 77 ? 11.506 37.543 -3.504 1 96.08 77 ASP A C 1
ATOM 554 O O . ASP A 1 77 ? 10.935 38.334 -4.258 1 96.08 77 ASP A O 1
ATOM 558 N N . ASP A 1 78 ? 10.93 36.476 -3.099 1 96.46 78 ASP A N 1
ATOM 559 C CA . ASP A 1 78 ? 9.674 36.024 -3.691 1 96.46 78 ASP A CA 1
ATOM 560 C C . ASP A 1 78 ? 8.48 36.461 -2.845 1 96.46 78 ASP A C 1
ATOM 562 O O . ASP A 1 78 ? 7.33 36.21 -3.209 1 96.46 78 ASP A O 1
ATOM 566 N N . TYR A 1 79 ? 8.719 37.12 -1.734 1 98.22 79 TYR A N 1
ATOM 567 C CA . TYR A 1 79 ? 7.689 37.584 -0.811 1 98.22 79 TYR A CA 1
ATOM 568 C C . TYR A 1 79 ? 7.894 39.053 -0.46 1 98.22 79 TYR A C 1
ATOM 570 O O . TYR A 1 79 ? 8.973 39.607 -0.686 1 98.22 79 TYR A O 1
ATOM 578 N N . THR A 1 80 ? 6.828 39.671 0.078 1 98.34 80 THR A N 1
ATOM 579 C CA . THR A 1 80 ? 6.893 41.029 0.606 1 98.34 80 THR A CA 1
ATOM 580 C C . THR A 1 80 ? 6.285 41.096 2.004 1 98.34 80 THR A C 1
ATOM 582 O O . THR A 1 80 ? 5.474 40.244 2.375 1 98.34 80 THR A O 1
ATOM 585 N N . VAL A 1 81 ? 6.707 42.074 2.725 1 98.56 81 VAL A N 1
ATOM 586 C CA . VAL A 1 81 ? 6.115 42.333 4.034 1 98.56 81 VAL A CA 1
ATOM 587 C C . VAL A 1 81 ? 4.612 42.557 3.886 1 98.56 81 VAL A C 1
ATOM 589 O O . VAL A 1 81 ? 4.171 43.279 2.988 1 98.56 81 VAL A O 1
ATOM 592 N N . GLY A 1 82 ? 3.847 41.866 4.669 1 98.65 82 GLY A N 1
ATOM 593 C CA . GLY A 1 82 ? 2.4 41.991 4.598 1 98.65 82 GLY A CA 1
ATOM 594 C C . GLY A 1 82 ? 1.733 40.819 3.903 1 98.65 82 GLY A C 1
ATOM 595 O O . GLY A 1 82 ? 0.521 40.63 4.018 1 98.65 82 GLY A O 1
ATOM 596 N N . ASP A 1 83 ? 2.509 40.072 3.163 1 98.77 83 ASP A N 1
ATOM 597 C CA . ASP A 1 83 ? 1.946 38.887 2.524 1 98.77 83 ASP A CA 1
ATOM 598 C C . ASP A 1 83 ? 1.318 37.952 3.555 1 98.77 83 ASP A C 1
ATOM 600 O O . ASP A 1 83 ? 1.881 37.739 4.631 1 98.77 83 ASP A O 1
ATOM 604 N N . ARG A 1 84 ? 0.142 37.368 3.262 1 98.9 84 ARG A N 1
ATOM 605 C CA . ARG A 1 84 ? -0.526 36.368 4.088 1 98.9 84 ARG A CA 1
ATOM 606 C C . ARG A 1 84 ? 0.024 34.973 3.813 1 98.9 84 ARG A C 1
ATOM 608 O O . ARG A 1 84 ? -0.034 34.489 2.681 1 98.9 84 ARG A O 1
ATOM 615 N N . VAL A 1 85 ? 0.54 34.328 4.853 1 98.93 85 VAL A N 1
ATOM 616 C CA . VAL A 1 85 ? 1.223 33.059 4.624 1 98.93 85 VAL A CA 1
ATOM 617 C C . VAL A 1 85 ? 0.861 32.07 5.729 1 98.93 85 VAL A C 1
ATOM 619 O O . VAL A 1 85 ? 0.425 32.471 6.811 1 98.93 85 VAL A O 1
ATOM 622 N N . SER A 1 86 ? 1.019 30.845 5.414 1 98.84 86 SER A N 1
ATOM 623 C CA . SER A 1 86 ? 0.84 29.749 6.359 1 98.84 86 SER A CA 1
ATOM 624 C C . SER A 1 86 ? 2.051 28.821 6.366 1 98.84 86 SER A C 1
ATOM 626 O O . SER A 1 86 ? 2.78 28.736 5.375 1 98.84 86 SER A O 1
ATOM 628 N N . VAL A 1 87 ? 2.335 28.234 7.489 1 98.84 87 VAL A N 1
ATOM 629 C CA . VAL A 1 87 ? 3.358 27.208 7.666 1 98.84 87 VAL A CA 1
ATOM 630 C C . VAL A 1 87 ? 2.756 25.995 8.372 1 98.84 87 VAL A C 1
ATOM 632 O O . VAL A 1 87 ? 2.118 26.132 9.418 1 98.84 87 VAL A O 1
ATOM 635 N N . GLY A 1 88 ? 2.89 24.841 7.809 1 98.43 88 GLY A N 1
ATOM 636 C CA . GLY A 1 88 ? 2.35 23.612 8.368 1 98.43 88 GLY A CA 1
ATOM 637 C C . GLY A 1 88 ? 3.42 22.678 8.901 1 98.43 88 GLY A C 1
ATOM 638 O O . GLY A 1 88 ? 4.492 23.126 9.315 1 98.43 88 GLY A O 1
ATOM 639 N N . TRP A 1 89 ? 3.074 21.396 8.972 1 98.05 89 TRP A N 1
ATOM 640 C CA . TRP A 1 89 ? 4.037 20.372 9.364 1 98.05 89 TRP A CA 1
ATOM 641 C C . TRP A 1 89 ? 5.335 20.516 8.578 1 98.05 89 TRP A C 1
ATOM 643 O O . TRP A 1 89 ? 6.426 20.425 9.147 1 98.05 89 TRP A O 1
ATOM 653 N N . PHE A 1 90 ? 5.182 20.711 7.299 1 98.47 90 PHE A N 1
ATOM 654 C CA . PHE A 1 90 ? 6.327 21.017 6.451 1 98.47 90 PHE A CA 1
ATOM 655 C C . PHE A 1 90 ? 6.882 22.401 6.768 1 98.47 90 PHE A C 1
ATOM 657 O O . PHE A 1 90 ? 6.357 23.41 6.293 1 98.47 90 PHE A O 1
ATOM 664 N N . GLY A 1 91 ? 7.967 22.457 7.451 1 98.49 91 GLY A N 1
ATOM 665 C CA . GLY A 1 91 ? 8.547 23.707 7.916 1 98.49 91 GLY A CA 1
ATOM 666 C C . GLY A 1 91 ? 9.838 24.066 7.205 1 98.49 91 GLY A C 1
ATOM 667 O O . GLY A 1 91 ? 10.61 24.896 7.691 1 98.49 91 GLY A O 1
ATOM 668 N N . GLY A 1 92 ? 10.106 23.287 6.177 1 98.49 92 GLY A N 1
ATOM 669 C CA . GLY A 1 92 ? 11.287 23.582 5.38 1 98.49 92 GLY A CA 1
ATOM 670 C C . GLY A 1 92 ? 12.074 22.343 4.998 1 98.49 92 GLY A C 1
ATOM 671 O O . GLY A 1 92 ? 11.915 21.286 5.612 1 98.49 92 GLY A O 1
ATOM 672 N N . HIS A 1 93 ? 12.845 22.42 3.928 1 98.52 93 HIS A N 1
ATOM 673 C CA . HIS A 1 93 ? 13.699 21.347 3.432 1 98.52 93 HIS A CA 1
ATOM 674 C C . HIS A 1 93 ? 15.108 21.854 3.141 1 98.52 93 HIS A C 1
ATOM 676 O O . HIS A 1 93 ? 15.327 23.063 3.032 1 98.52 93 HIS A O 1
ATOM 682 N N . CYS A 1 94 ? 16.121 20.992 2.907 1 98.2 94 CYS A N 1
ATOM 683 C CA . CYS A 1 94 ? 17.52 21.392 2.802 1 98.2 94 CYS A CA 1
ATOM 684 C C . CYS A 1 94 ? 17.886 21.724 1.36 1 98.2 94 CYS A C 1
ATOM 686 O O . CYS A 1 94 ? 18.874 22.416 1.109 1 98.2 94 CYS A O 1
ATOM 688 N N . GLY A 1 95 ? 17.221 21.136 0.422 1 97.73 95 GLY A N 1
ATOM 689 C CA . GLY A 1 95 ? 17.428 21.439 -0.985 1 97.73 95 GLY A CA 1
ATOM 690 C C . GLY A 1 95 ? 18.578 20.664 -1.599 1 97.73 95 GLY A C 1
ATOM 691 O O . GLY A 1 95 ? 18.832 20.767 -2.801 1 97.73 95 GLY A O 1
ATOM 692 N N . HIS A 1 96 ? 19.294 19.77 -0.751 1 97.73 96 HIS A N 1
ATOM 693 C CA . HIS A 1 96 ? 20.492 19.183 -1.341 1 97.73 96 HIS A CA 1
ATOM 694 C C . HIS A 1 96 ? 20.553 17.681 -1.086 1 97.73 96 HIS A C 1
ATOM 696 O O . HIS A 1 96 ? 21.376 16.979 -1.678 1 97.73 96 HIS A O 1
ATOM 702 N N . CYS A 1 97 ? 19.771 17.133 -0.234 1 97.63 97 CYS A N 1
ATOM 703 C CA . CYS A 1 97 ? 19.756 15.686 -0.051 1 97.63 97 CYS A CA 1
ATOM 704 C C . CYS A 1 97 ? 19.093 14.994 -1.236 1 97.63 97 CYS A C 1
ATOM 706 O O . CYS A 1 97 ? 18.549 15.655 -2.122 1 97.63 97 CYS A O 1
ATOM 708 N N . THR A 1 98 ? 19.079 13.67 -1.246 1 96.75 98 THR A N 1
ATOM 709 C CA . THR A 1 98 ? 18.58 12.921 -2.394 1 96.75 98 THR A CA 1
ATOM 710 C C . THR A 1 98 ? 17.09 13.179 -2.602 1 96.75 98 THR A C 1
ATOM 712 O O . THR A 1 98 ? 16.666 13.55 -3.698 1 96.75 98 THR A O 1
ATOM 715 N N . PRO A 1 99 ? 16.281 13.14 -1.583 1 97.61 99 PRO A N 1
ATOM 716 C CA . PRO A 1 99 ? 14.866 13.444 -1.806 1 97.61 99 PRO A CA 1
ATOM 717 C C . PRO A 1 99 ? 14.642 14.863 -2.325 1 97.61 99 PRO A C 1
ATOM 719 O O . PRO A 1 99 ? 13.804 15.077 -3.205 1 97.61 99 PRO A O 1
ATOM 722 N N . CYS A 1 100 ? 15.35 15.793 -1.799 1 98.25 100 CYS A N 1
ATOM 723 C CA . CYS A 1 100 ? 15.194 17.17 -2.254 1 98.25 100 CYS A CA 1
ATOM 724 C C . CYS A 1 100 ? 15.572 17.304 -3.725 1 98.25 100 CYS A C 1
ATOM 726 O O . CYS A 1 100 ? 14.896 18.002 -4.482 1 98.25 100 CYS A O 1
ATOM 728 N N . ARG A 1 101 ? 16.608 16.605 -4.073 1 97.99 101 ARG A N 1
ATOM 729 C CA . ARG A 1 101 ? 17.06 16.679 -5.459 1 97.99 101 ARG A CA 1
ATOM 730 C C . ARG A 1 101 ? 16.092 15.958 -6.39 1 97.99 101 ARG A C 1
ATOM 732 O O . ARG A 1 101 ? 16.159 16.121 -7.61 1 97.99 101 ARG A O 1
ATOM 739 N N . GLN A 1 102 ? 15.192 15.184 -5.831 1 96.66 102 GLN A N 1
ATOM 740 C CA . GLN A 1 102 ? 14.168 14.491 -6.603 1 96.66 102 GLN A CA 1
ATOM 741 C C . GLN A 1 102 ? 12.826 15.213 -6.512 1 96.66 102 GLN A C 1
ATOM 743 O O . GLN A 1 102 ? 11.815 14.722 -7.019 1 96.66 102 GLN A O 1
ATOM 748 N N . GLY A 1 103 ? 12.807 16.29 -5.812 1 97.44 103 GLY A N 1
ATOM 749 C CA . GLY A 1 103 ? 11.582 17.06 -5.661 1 97.44 103 GLY A CA 1
ATOM 750 C C . GLY A 1 103 ? 10.644 16.489 -4.613 1 97.44 103 GLY A C 1
ATOM 751 O O . GLY A 1 103 ? 9.477 16.879 -4.539 1 97.44 103 GLY A O 1
ATOM 752 N N . ALA A 1 104 ? 11.059 15.507 -3.894 1 97.27 104 ALA A N 1
ATOM 753 C CA . ALA A 1 104 ? 10.252 14.876 -2.853 1 97.27 104 ALA A CA 1
ATOM 754 C C . ALA A 1 104 ? 10.524 15.507 -1.49 1 97.27 104 ALA A C 1
ATOM 756 O O . ALA A 1 104 ? 10.952 14.823 -0.557 1 97.27 104 ALA A O 1
ATOM 757 N N . PHE A 1 105 ? 10.134 16.708 -1.359 1 98.58 105 PHE A N 1
ATOM 758 C CA . PHE A 1 105 ? 10.601 17.587 -0.293 1 98.58 105 PHE A CA 1
ATOM 759 C C . PHE A 1 105 ? 10.062 17.131 1.058 1 98.58 105 PHE A C 1
ATOM 761 O O . PHE A 1 105 ? 10.727 17.293 2.084 1 98.58 105 PHE A O 1
ATOM 768 N N . ILE A 1 106 ? 8.842 16.544 1.091 1 98.51 106 ILE A N 1
ATOM 769 C CA . ILE A 1 106 ? 8.221 16.152 2.352 1 98.51 106 ILE A CA 1
ATOM 770 C C . ILE A 1 106 ? 9.04 15.043 3.008 1 98.51 106 ILE A C 1
ATOM 772 O O . ILE A 1 106 ? 8.914 14.799 4.21 1 98.51 106 ILE A O 1
ATOM 776 N N . TYR A 1 107 ? 9.924 14.409 2.219 1 98.19 107 TYR A N 1
ATOM 777 C CA . TYR A 1 107 ? 10.753 13.314 2.711 1 98.19 107 TYR A CA 1
ATOM 778 C C . TYR A 1 107 ? 12.195 13.767 2.905 1 98.19 107 TYR A C 1
ATOM 780 O O . TYR A 1 107 ? 13.106 12.94 2.99 1 98.19 107 TYR A O 1
ATOM 788 N N . CYS A 1 108 ? 12.509 15.053 2.957 1 98.33 108 CYS A N 1
ATOM 789 C CA . CYS A 1 108 ? 13.843 15.609 3.157 1 98.33 108 CYS A CA 1
ATOM 790 C C . CYS A 1 108 ? 14.516 14.988 4.375 1 98.33 108 CYS A C 1
ATOM 792 O O . CYS A 1 108 ? 13.902 14.873 5.437 1 98.33 108 CYS A O 1
ATOM 794 N N . GLU A 1 109 ? 15.782 14.661 4.271 1 97.03 109 GLU A N 1
ATOM 795 C CA . GLU A 1 109 ? 16.553 14.064 5.358 1 97.03 109 GLU A CA 1
ATOM 796 C C . GLU A 1 109 ? 16.777 15.063 6.49 1 97.03 109 GLU A C 1
ATOM 798 O O . GLU A 1 109 ? 17.117 14.675 7.609 1 97.03 109 GLU A O 1
ATOM 803 N N . LYS A 1 110 ? 16.569 16.313 6.199 1 97.82 110 LYS A N 1
ATOM 804 C CA . LYS A 1 110 ? 16.735 17.397 7.164 1 97.82 110 LYS A CA 1
ATOM 805 C C . LYS A 1 110 ? 15.47 18.245 7.261 1 97.82 110 LYS A C 1
ATOM 807 O O . LYS A 1 110 ? 15.544 19.472 7.353 1 97.82 110 LYS A O 1
ATOM 812 N N . LEU A 1 111 ? 14.407 17.581 7.106 1 98.04 111 LEU A N 1
ATOM 813 C CA . LEU A 1 111 ? 13.117 18.256 7.198 1 98.04 111 LEU A CA 1
ATOM 814 C C . LEU A 1 111 ? 13.017 19.065 8.487 1 98.04 111 LEU A C 1
ATOM 816 O O . LEU A 1 111 ? 13.407 18.589 9.555 1 98.04 111 LEU A O 1
ATOM 820 N N . GLN A 1 112 ? 12.537 20.239 8.362 1 97.96 112 GLN A N 1
ATOM 821 C CA . GLN A 1 112 ? 12.254 21.045 9.545 1 97.96 112 GLN A CA 1
ATOM 822 C C . GLN A 1 112 ? 10.757 21.091 9.834 1 97.96 112 GLN A C 1
ATOM 824 O O . GLN A 1 112 ? 9.944 21.199 8.913 1 97.96 112 GLN A O 1
ATOM 829 N N . VAL A 1 113 ? 10.429 20.943 11.057 1 98.23 113 VAL A N 1
ATOM 830 C CA . VAL A 1 113 ? 9.048 20.995 11.525 1 98.23 113 VAL A CA 1
ATOM 831 C C . VAL A 1 113 ? 8.92 22.022 12.647 1 98.23 113 VAL A C 1
ATOM 833 O O . VAL A 1 113 ? 9.707 22.014 13.597 1 98.23 113 VAL A O 1
ATOM 836 N N . PRO A 1 114 ? 7.922 22.96 12.532 1 98.42 114 PRO A N 1
ATOM 837 C CA . PRO A 1 114 ? 7.686 23.853 13.669 1 98.42 114 PRO A CA 1
ATOM 838 C C . PRO A 1 114 ? 7.454 23.096 14.975 1 98.42 114 PRO A C 1
ATOM 840 O O . PRO A 1 114 ? 6.769 22.07 14.985 1 98.42 114 PRO A O 1
ATOM 843 N N . SER A 1 115 ? 7.968 23.614 16.17 1 97.68 115 SER A N 1
ATOM 844 C CA . SER A 1 115 ? 7.931 23 17.493 1 97.68 115 SER A CA 1
ATOM 845 C C . SER A 1 115 ? 9.081 22.016 17.678 1 97.68 115 SER A C 1
ATOM 847 O O . SER A 1 115 ? 9.535 21.786 18.801 1 97.68 115 SER A O 1
ATOM 849 N N . TRP A 1 116 ? 9.589 21.396 16.587 1 97.38 116 TRP A N 1
ATOM 850 C CA . TRP A 1 116 ? 10.616 20.364 16.687 1 97.38 116 TRP A CA 1
ATOM 851 C C . TRP A 1 116 ? 11.996 20.938 16.387 1 97.38 116 TRP A C 1
ATOM 853 O O . TRP A 1 116 ? 12.864 20.973 17.262 1 97.38 116 TRP A O 1
ATOM 863 N N . GLN A 1 117 ? 12.237 21.511 15.2 1 97.45 117 GLN A N 1
ATOM 864 C CA . GLN A 1 117 ? 13.546 22.029 14.815 1 97.45 117 GLN A CA 1
ATOM 865 C C . GLN A 1 117 ? 13.654 23.523 15.109 1 97.45 117 GLN A C 1
ATOM 867 O O . GLN A 1 117 ? 14.755 24.076 15.143 1 97.45 117 GLN A O 1
ATOM 872 N N . TYR A 1 118 ? 12.542 24.226 15.241 1 97.41 118 TYR A N 1
ATOM 873 C CA . TYR A 1 118 ? 12.476 25.622 15.658 1 97.41 118 TYR A CA 1
ATOM 874 C C . TYR A 1 118 ? 11.159 25.919 16.364 1 97.41 118 TYR A C 1
ATOM 876 O O . TYR A 1 118 ? 10.244 25.091 16.359 1 97.41 118 TYR A O 1
ATOM 884 N N . PRO A 1 119 ? 10.96 27.06 17.043 1 97.9 119 PRO A N 1
ATOM 885 C CA . PRO A 1 119 ? 9.747 27.342 17.815 1 97.9 119 PRO A CA 1
ATOM 886 C C . PRO A 1 119 ? 8.487 27.341 16.953 1 97.9 119 PRO A C 1
ATOM 888 O O . PRO A 1 119 ? 8.517 27.799 15.808 1 97.9 119 PRO A O 1
ATOM 891 N N . GLY A 1 120 ? 7.35 26.924 17.586 1 98.38 120 GLY A N 1
ATOM 892 C CA . GLY A 1 120 ? 6.092 26.78 16.871 1 98.38 120 GLY A CA 1
ATOM 893 C C . GLY A 1 120 ? 5.23 28.027 16.922 1 98.38 120 GLY A C 1
ATOM 894 O O . GLY A 1 120 ? 5.719 29.112 17.244 1 98.38 120 GLY A O 1
ATOM 895 N N . GLY A 1 121 ? 3.99 27.841 16.563 1 98.68 121 GLY A N 1
ATOM 896 C CA . GLY A 1 121 ? 3.098 28.955 16.284 1 98.68 121 GLY A CA 1
ATOM 897 C C . GLY A 1 121 ? 2.282 29.382 17.49 1 98.68 121 GLY A C 1
ATOM 898 O O . GLY A 1 121 ? 1.494 30.326 17.41 1 98.68 121 GLY A O 1
ATOM 899 N N . TYR A 1 122 ? 2.406 28.636 18.631 1 98.82 122 TYR A N 1
ATOM 900 C CA . TYR A 1 122 ? 1.79 29.165 19.843 1 98.82 122 TYR A CA 1
ATOM 901 C C . TYR A 1 122 ? 2.529 30.405 20.334 1 98.82 122 TYR A C 1
ATOM 903 O O . TYR A 1 122 ? 3.019 30.435 21.465 1 98.82 122 TYR A O 1
ATOM 911 N N . ALA A 1 123 ? 2.579 31.417 19.552 1 98.8 123 ALA A N 1
ATOM 912 C CA . ALA A 1 123 ? 3.33 32.651 19.772 1 98.8 123 ALA A CA 1
ATOM 913 C C . ALA A 1 123 ? 2.826 33.769 18.865 1 98.8 123 ALA A C 1
ATOM 915 O O . ALA A 1 123 ? 2.265 33.507 17.798 1 98.8 123 ALA A O 1
ATOM 916 N N . GLU A 1 124 ? 3.056 35.009 19.236 1 98.77 124 GLU A N 1
ATOM 917 C CA . GLU A 1 124 ? 2.633 36.156 18.438 1 98.77 124 GLU A CA 1
ATOM 918 C C . GLU A 1 124 ? 3.562 36.371 17.247 1 98.77 124 GLU A C 1
ATOM 920 O O . GLU A 1 124 ? 3.218 37.091 16.307 1 98.77 124 GLU A O 1
ATOM 925 N N . SER A 1 125 ? 4.752 35.725 17.359 1 98.65 125 SER A N 1
ATOM 926 C CA . SER A 1 125 ? 5.765 35.847 16.316 1 98.65 125 SER A CA 1
ATOM 927 C C . SER A 1 125 ? 6.528 34.539 16.131 1 98.65 125 SER A C 1
ATOM 929 O O . SER A 1 125 ? 6.813 33.838 17.103 1 98.65 125 SER A O 1
ATOM 931 N N . VAL A 1 126 ? 6.89 34.248 14.902 1 98.53 126 VAL A N 1
ATOM 932 C CA . VAL A 1 126 ? 7.693 33.063 14.617 1 98.53 126 VAL A CA 1
ATOM 933 C C . VAL A 1 126 ? 8.635 33.346 13.449 1 98.53 126 VAL A C 1
ATOM 935 O O . VAL A 1 126 ? 8.301 34.118 12.547 1 98.53 126 VAL A O 1
ATOM 938 N N . THR A 1 127 ? 9.795 32.8 13.493 1 98.71 127 THR A N 1
ATOM 939 C CA . THR A 1 127 ? 10.766 32.858 12.406 1 98.71 127 THR A CA 1
ATOM 940 C C . THR A 1 127 ? 10.873 31.507 11.704 1 98.71 127 THR A C 1
ATOM 942 O O . THR A 1 127 ? 11.133 30.488 12.346 1 98.71 127 THR A O 1
ATOM 945 N N . VAL A 1 128 ? 10.687 31.479 10.358 1 98.75 128 VAL A N 1
ATOM 946 C CA . VAL A 1 128 ? 10.612 30.219 9.626 1 98.75 128 VAL A CA 1
ATOM 947 C C . VAL A 1 128 ? 11.435 30.316 8.344 1 98.75 128 VAL A C 1
ATOM 949 O O . VAL A 1 128 ? 11.665 31.412 7.828 1 98.75 128 VAL A O 1
ATOM 952 N N . PRO A 1 129 ? 11.903 29.142 7.807 1 98.69 129 PRO A N 1
ATOM 953 C CA . PRO A 1 129 ? 12.513 29.171 6.476 1 98.69 129 PRO A CA 1
ATOM 954 C C . PRO A 1 129 ? 11.554 29.676 5.399 1 98.69 129 PRO A C 1
ATOM 956 O O . PRO A 1 129 ? 10.364 29.351 5.425 1 98.69 129 PRO A O 1
ATOM 959 N N . ALA A 1 130 ? 12.063 30.363 4.446 1 98.69 130 ALA A N 1
ATOM 960 C CA . ALA A 1 130 ? 11.227 30.933 3.393 1 98.69 130 ALA A CA 1
ATOM 961 C C . ALA A 1 130 ? 10.578 29.836 2.554 1 98.69 130 ALA A C 1
ATOM 963 O O . ALA A 1 130 ? 9.468 30.01 2.045 1 98.69 130 ALA A O 1
ATOM 964 N N . ASN A 1 131 ? 11.206 28.648 2.433 1 98.31 131 ASN A N 1
ATOM 965 C CA . ASN A 1 131 ? 10.683 27.585 1.581 1 98.31 131 ASN A CA 1
ATOM 966 C C . ASN A 1 131 ? 9.585 26.792 2.284 1 98.31 131 ASN A C 1
ATOM 968 O O . ASN A 1 131 ? 9.051 25.832 1.726 1 98.31 131 ASN A O 1
ATOM 972 N N . ALA A 1 132 ? 9.209 27.218 3.473 1 98.6 132 ALA A N 1
ATOM 973 C CA . ALA A 1 132 ? 8.107 26.599 4.204 1 98.6 132 ALA A CA 1
ATOM 974 C C . ALA A 1 132 ? 6.802 27.353 3.971 1 98.6 132 ALA A C 1
ATOM 976 O O . ALA A 1 132 ? 5.736 26.911 4.407 1 98.6 132 ALA A O 1
ATOM 977 N N . LEU A 1 133 ? 6.828 28.452 3.263 1 98.85 133 LEU A N 1
ATOM 978 C CA . LEU A 1 133 ? 5.697 29.371 3.192 1 98.85 133 LEU A CA 1
ATOM 979 C C . LEU A 1 133 ? 4.692 28.915 2.139 1 98.85 133 LEU A C 1
ATOM 981 O O . LEU A 1 133 ? 5.073 28.574 1.017 1 98.85 133 LEU A O 1
ATOM 985 N N . ALA A 1 134 ? 3.474 28.922 2.537 1 98.85 134 ALA A N 1
ATOM 986 C CA . ALA A 1 134 ? 2.34 28.79 1.626 1 98.85 134 ALA A CA 1
ATOM 987 C C . ALA A 1 134 ? 1.508 30.069 1.595 1 98.85 134 ALA A C 1
ATOM 989 O O . ALA A 1 134 ? 1.118 30.588 2.643 1 98.85 134 ALA A O 1
ATOM 990 N N . ARG A 1 135 ? 1.221 30.539 0.461 1 98.83 135 ARG A N 1
ATOM 991 C CA . ARG A 1 135 ? 0.384 31.729 0.347 1 98.83 135 ARG A CA 1
ATOM 992 C C . ARG A 1 135 ? -1.071 31.408 0.675 1 98.83 135 ARG A C 1
ATOM 994 O O . ARG A 1 135 ? -1.584 30.358 0.283 1 98.83 135 ARG A O 1
ATOM 1001 N N . ILE A 1 136 ? -1.722 32.282 1.354 1 98.87 136 ILE A N 1
ATOM 1002 C CA . ILE A 1 136 ? -3.125 32.119 1.717 1 98.87 136 ILE A CA 1
ATOM 1003 C C . ILE A 1 136 ? -4.003 32.922 0.759 1 98.87 136 ILE A C 1
ATOM 1005 O O . ILE A 1 136 ? -3.837 34.137 0.627 1 98.87 136 ILE A O 1
ATOM 1009 N N . PRO A 1 137 ? -4.94 32.321 0.154 1 98.65 137 PRO A N 1
ATOM 1010 C CA . PRO A 1 137 ? -5.867 33.079 -0.69 1 98.65 137 PRO A CA 1
ATOM 1011 C C . PRO A 1 137 ? -6.658 34.124 0.094 1 98.65 137 PRO A C 1
ATOM 1013 O O . PRO A 1 137 ? -6.925 33.937 1.284 1 98.65 137 PRO A O 1
ATOM 1016 N N . SER A 1 138 ? -7.086 35.13 -0.617 1 98.08 138 SER A N 1
ATOM 1017 C CA . SER A 1 138 ? -7.77 36.248 0.025 1 98.08 138 SER A CA 1
ATOM 1018 C C . SER A 1 138 ? -9.138 35.83 0.553 1 98.08 138 SER A C 1
ATOM 1020 O O . SER A 1 138 ? -9.667 36.447 1.479 1 98.08 138 SER A O 1
ATOM 1022 N N . GLU A 1 139 ? -9.677 34.761 -0.002 1 98.21 139 GLU A N 1
ATOM 1023 C CA . GLU A 1 139 ? -11.031 34.322 0.325 1 98.21 139 GLU A CA 1
ATOM 1024 C C . GLU A 1 139 ? -11.06 33.562 1.647 1 98.21 139 GLU A C 1
ATOM 1026 O O . GLU A 1 139 ? -12.133 33.307 2.2 1 98.21 139 GLU A O 1
ATOM 1031 N N . LEU A 1 140 ? -9.888 33.242 2.221 1 98.31 140 LEU A N 1
ATOM 1032 C CA . LEU A 1 140 ? -9.817 32.55 3.503 1 98.31 140 LEU A CA 1
ATOM 1033 C C . LEU A 1 140 ? -9.329 33.489 4.601 1 98.31 140 LEU A C 1
ATOM 1035 O O . LEU A 1 140 ? -8.354 34.219 4.412 1 98.31 140 LEU A O 1
ATOM 1039 N N . SER A 1 141 ? -10.049 33.484 5.691 1 98.52 141 SER A N 1
ATOM 1040 C CA . SER A 1 141 ? -9.492 34.159 6.858 1 98.52 141 SER A CA 1
ATOM 1041 C C . SER A 1 141 ? -8.251 33.438 7.375 1 98.52 141 SER A C 1
ATOM 1043 O O . SER A 1 141 ? -8.037 32.263 7.068 1 98.52 141 SER A O 1
ATOM 1045 N N . LEU A 1 142 ? -7.474 34.132 8.073 1 98.65 142 LEU A N 1
ATOM 1046 C CA . LEU A 1 142 ? -6.273 33.523 8.634 1 98.65 142 LEU A CA 1
ATOM 1047 C C . LEU A 1 142 ? -6.634 32.411 9.612 1 98.65 142 LEU A C 1
ATOM 1049 O O . LEU A 1 142 ? -5.947 31.389 9.678 1 98.65 142 LEU A O 1
ATOM 1053 N N . THR A 1 143 ? -7.743 32.516 10.357 1 98.38 143 THR A N 1
ATOM 1054 C CA . THR A 1 143 ? -8.181 31.497 11.305 1 98.38 143 THR A CA 1
ATOM 1055 C C . THR A 1 143 ? -8.658 30.246 10.572 1 98.38 143 THR A C 1
ATOM 1057 O O . THR A 1 143 ? -8.465 29.128 11.053 1 98.38 143 THR A O 1
ATOM 1060 N N . GLU A 1 144 ? -9.223 30.415 9.417 1 97.76 144 GLU A N 1
ATOM 1061 C CA . GLU A 1 144 ? -9.663 29.283 8.607 1 97.76 144 GLU A CA 1
ATOM 1062 C C . GLU A 1 144 ? -8.48 28.592 7.936 1 97.76 144 GLU A C 1
ATOM 1064 O O . GLU A 1 144 ? -8.5 27.377 7.729 1 97.76 144 GLU A O 1
ATOM 1069 N N . ALA A 1 145 ? -7.459 29.346 7.633 1 98.69 145 ALA A N 1
ATOM 1070 C CA . ALA A 1 145 ? -6.315 28.848 6.874 1 98.69 145 ALA A CA 1
ATOM 1071 C C . ALA A 1 145 ? -5.404 27.995 7.752 1 98.69 145 ALA A C 1
ATOM 1073 O O . ALA A 1 145 ? -4.757 27.063 7.267 1 98.69 145 ALA A O 1
ATOM 1074 N N . ALA A 1 146 ? -5.381 28.28 9.032 1 98.68 146 ALA A N 1
ATOM 1075 C CA . ALA A 1 146 ? -4.417 27.662 9.938 1 98.68 146 ALA A CA 1
ATOM 1076 C C . ALA A 1 146 ? -4.552 26.142 9.93 1 98.68 146 ALA A C 1
ATOM 1078 O O . ALA A 1 146 ? -3.598 25.43 9.604 1 98.68 146 ALA A O 1
ATOM 1079 N N . PRO A 1 147 ? -5.771 25.632 10.148 1 98.25 147 PRO A N 1
ATOM 1080 C CA . PRO A 1 147 ? -5.888 24.172 10.179 1 98.25 147 PRO A CA 1
ATOM 1081 C C . PRO A 1 147 ? -5.653 23.532 8.813 1 98.25 147 PRO A C 1
ATOM 1083 O O . PRO A 1 147 ? -5.39 22.33 8.727 1 98.25 147 PRO A O 1
ATOM 1086 N N . MET A 1 148 ? -5.687 24.31 7.708 1 98.61 148 MET A N 1
ATOM 1087 C CA . MET A 1 148 ? -5.501 23.77 6.365 1 98.61 148 MET A CA 1
ATOM 1088 C C . MET A 1 148 ? -4.047 23.368 6.136 1 98.61 148 MET A C 1
ATOM 1090 O O . MET A 1 148 ? -3.752 22.576 5.239 1 98.61 148 MET A O 1
ATOM 1094 N N . SER A 1 149 ? -3.163 23.866 6.958 1 98.13 149 SER A N 1
ATOM 1095 C CA . SER A 1 149 ? -1.735 23.677 6.727 1 98.13 149 SER A CA 1
ATOM 1096 C C . SER A 1 149 ? -1.248 22.36 7.322 1 98.13 149 SER A C 1
ATOM 1098 O O . SER A 1 149 ? -0.08 21.998 7.169 1 98.13 149 SER A O 1
ATOM 1100 N N . CYS A 1 150 ? -2.126 21.601 7.974 1 97.99 150 CYS A N 1
ATOM 1101 C CA . CYS A 1 150 ? -1.822 20.242 8.406 1 97.99 150 CYS A CA 1
ATOM 1102 C C . CYS A 1 150 ? -3.021 19.323 8.201 1 97.99 150 CYS A C 1
ATOM 1104 O O . CYS A 1 150 ? -3 18.454 7.327 1 97.99 150 CYS A O 1
ATOM 1106 N N . ALA A 1 151 ? -4.124 19.608 8.911 1 97.92 151 ALA A N 1
ATOM 1107 C CA . ALA A 1 151 ? -5.314 18.77 8.786 1 97.92 151 ALA A CA 1
ATOM 1108 C C . ALA A 1 151 ? -5.848 18.785 7.356 1 97.92 151 ALA A C 1
ATOM 1110 O O . ALA A 1 151 ? -6.157 17.733 6.791 1 97.92 151 ALA A O 1
ATOM 1111 N N . GLY A 1 152 ? -5.962 20.012 6.818 1 98.67 152 GLY A N 1
ATOM 1112 C CA . GLY A 1 152 ? -6.47 20.15 5.462 1 98.67 152 GLY A CA 1
ATOM 1113 C C . GLY A 1 152 ? -5.607 19.451 4.428 1 98.67 152 GLY A C 1
ATOM 1114 O O . GLY A 1 152 ? -6.089 18.591 3.688 1 98.67 152 GLY A O 1
ATOM 1115 N N . VAL A 1 153 ? -4.302 19.81 4.437 1 98.85 153 VAL A N 1
ATOM 1116 C CA . VAL A 1 153 ? -3.414 19.282 3.406 1 98.85 153 VAL A CA 1
ATOM 1117 C C . VAL A 1 153 ? -3.267 17.772 3.574 1 98.85 153 VAL A C 1
ATOM 1119 O O . VAL A 1 153 ? -3.15 17.039 2.589 1 98.85 153 VAL A O 1
ATOM 1122 N N . THR A 1 154 ? -3.29 17.26 4.765 1 98.67 154 THR A N 1
ATOM 1123 C CA . THR A 1 154 ? -3.145 15.827 4.997 1 98.67 154 THR A CA 1
ATOM 1124 C C . THR A 1 154 ? -4.292 15.056 4.352 1 98.67 154 THR A C 1
ATOM 1126 O O . THR A 1 154 ? -4.066 14.065 3.653 1 98.67 154 THR A O 1
ATOM 1129 N N . THR A 1 155 ? -5.532 15.484 4.51 1 98.81 155 THR A N 1
ATOM 1130 C CA . THR A 1 155 ? -6.693 14.759 4.005 1 98.81 155 THR A CA 1
ATOM 1131 C C . THR A 1 155 ? -6.88 15.009 2.512 1 98.81 155 THR A C 1
ATOM 1133 O O . THR A 1 155 ? -7.112 14.072 1.745 1 98.81 155 THR A O 1
ATOM 1136 N N . TYR A 1 156 ? -6.725 16.278 2.046 1 98.9 156 TYR A N 1
ATOM 1137 C CA . TYR A 1 156 ? -6.882 16.613 0.635 1 98.9 156 TYR A CA 1
ATOM 1138 C C . TYR A 1 156 ? -5.832 15.905 -0.214 1 98.9 156 TYR A C 1
ATOM 1140 O O . TYR A 1 156 ? -6.163 15.269 -1.217 1 98.9 156 TYR A O 1
ATOM 1148 N N . ASP A 1 157 ? -4.588 16.105 0.228 1 98.75 157 ASP A N 1
ATOM 1149 C CA . ASP A 1 157 ? -3.481 15.559 -0.551 1 98.75 157 ASP A CA 1
ATOM 1150 C C . ASP A 1 157 ? -3.542 14.034 -0.595 1 98.75 157 ASP A C 1
ATOM 1152 O O . ASP A 1 157 ? -3.225 13.424 -1.619 1 98.75 157 ASP A O 1
ATOM 1156 N N . ALA A 1 158 ? -3.938 13.36 0.513 1 98.81 158 ALA A N 1
ATOM 1157 C CA . ALA A 1 158 ? -4.086 11.907 0.548 1 98.81 158 ALA A CA 1
ATOM 1158 C C . ALA A 1 158 ? -5.135 11.439 -0.456 1 98.81 158 ALA A C 1
ATOM 1160 O O . ALA A 1 158 ? -4.906 10.485 -1.204 1 98.81 158 ALA A O 1
ATOM 1161 N N . LEU A 1 159 ? -6.284 12.114 -0.496 1 98.86 159 LEU A N 1
ATOM 1162 C CA . LEU A 1 159 ? -7.352 11.744 -1.418 1 98.86 159 LEU A CA 1
ATOM 1163 C C . LEU A 1 159 ? -6.944 12.02 -2.862 1 98.86 159 LEU A C 1
ATOM 1165 O O . LEU A 1 159 ? -7.182 11.195 -3.747 1 98.86 159 LEU A O 1
ATOM 1169 N N . ARG A 1 160 ? -6.329 13.138 -3.032 1 98.48 160 ARG A N 1
ATOM 1170 C CA . ARG A 1 160 ? -5.934 13.563 -4.371 1 98.48 160 ARG A CA 1
ATOM 1171 C C . ARG A 1 160 ? -4.929 12.59 -4.98 1 98.48 160 ARG A C 1
ATOM 1173 O O . ARG A 1 160 ? -4.934 12.362 -6.191 1 98.48 160 ARG A O 1
ATOM 1180 N N . LYS A 1 161 ? -4.119 12.058 -4.173 1 97.84 161 LYS A N 1
ATOM 1181 C CA . LYS A 1 161 ? -3.054 11.185 -4.658 1 97.84 161 LYS A CA 1
ATOM 1182 C C . LYS A 1 161 ? -3.457 9.717 -4.555 1 97.84 161 LYS A C 1
ATOM 1184 O O . LYS A 1 161 ? -2.676 8.827 -4.899 1 97.84 161 LYS A O 1
ATOM 1189 N N . SER A 1 162 ? -4.648 9.44 -4.031 1 98.05 162 SER A N 1
ATOM 1190 C CA . SER A 1 162 ? -5.159 8.074 -3.978 1 98.05 162 SER A CA 1
ATOM 1191 C C . SER A 1 162 ? -5.588 7.59 -5.359 1 98.05 162 SER A C 1
ATOM 1193 O O . SER A 1 162 ? -5.536 8.347 -6.332 1 98.05 162 SER A O 1
ATOM 1195 N N . LYS A 1 163 ? -6.066 6.347 -5.432 1 96.97 163 LYS A N 1
ATOM 1196 C CA . LYS A 1 163 ? -6.474 5.731 -6.691 1 96.97 163 LYS A CA 1
ATOM 1197 C C . LYS A 1 163 ? -7.907 6.111 -7.05 1 96.97 163 LYS A C 1
ATOM 1199 O O . LYS A 1 163 ? -8.394 5.77 -8.13 1 96.97 163 LYS A O 1
ATOM 1204 N N . ALA A 1 164 ? -8.632 6.865 -6.214 1 98.31 164 ALA A N 1
ATOM 1205 C CA . ALA A 1 164 ? -10.036 7.189 -6.454 1 98.31 164 ALA A CA 1
ATOM 1206 C C . ALA A 1 164 ? -10.178 8.226 -7.564 1 98.31 164 ALA A C 1
ATOM 1208 O O . ALA A 1 164 ? -9.368 9.151 -7.665 1 98.31 164 ALA A O 1
ATOM 1209 N N . VAL A 1 165 ? -11.196 8.047 -8.377 1 98.22 165 VAL A N 1
ATOM 1210 C CA . VAL A 1 165 ? -11.596 9.018 -9.39 1 98.22 165 VAL A CA 1
ATOM 1211 C C . VAL A 1 165 ? -13.047 9.436 -9.161 1 98.22 165 VAL A C 1
ATOM 1213 O O . VAL A 1 165 ? -13.8 8.738 -8.478 1 98.22 165 VAL A O 1
ATOM 1216 N N . PRO A 1 166 ? -13.389 10.618 -9.666 1 98.49 166 PRO A N 1
ATOM 1217 C CA . PRO A 1 166 ? -14.773 11.056 -9.464 1 98.49 166 PRO A CA 1
ATOM 1218 C C . PRO A 1 166 ? -15.792 9.979 -9.828 1 98.49 166 PRO A C 1
ATOM 1220 O O . PRO A 1 166 ? -15.653 9.316 -10.859 1 98.49 166 PRO A O 1
ATOM 1223 N N . GLY A 1 167 ? -16.746 9.837 -9 1 98.57 167 GLY A N 1
ATOM 1224 C CA . GLY A 1 167 ? -17.759 8.812 -9.193 1 98.57 167 GLY A CA 1
ATOM 1225 C C . GLY A 1 167 ? -17.527 7.577 -8.343 1 98.57 167 GLY A C 1
ATOM 1226 O O . GLY A 1 167 ? -18.456 6.805 -8.094 1 98.57 167 GLY A O 1
ATOM 1227 N N . ASP A 1 168 ? -16.295 7.349 -7.911 1 98.78 168 ASP A N 1
ATOM 1228 C CA . ASP A 1 168 ? -15.982 6.209 -7.055 1 98.78 168 ASP A CA 1
ATOM 1229 C C . ASP A 1 168 ? -16.575 6.39 -5.66 1 98.78 168 ASP A C 1
ATOM 1231 O O . ASP A 1 168 ? -16.806 7.519 -5.22 1 98.78 168 ASP A O 1
ATOM 1235 N N . ARG A 1 169 ? -16.806 5.302 -4.943 1 98.78 169 ARG A N 1
ATOM 1236 C CA . ARG A 1 169 ? -17.169 5.332 -3.53 1 98.78 169 ARG A CA 1
ATOM 1237 C C . ARG A 1 169 ? -15.927 5.389 -2.646 1 98.78 169 ARG A C 1
ATOM 1239 O O . ARG A 1 169 ? -14.99 4.611 -2.834 1 98.78 169 ARG A O 1
ATOM 1246 N N . VAL A 1 170 ? -15.903 6.308 -1.714 1 98.94 170 VAL A N 1
ATOM 1247 C CA . VAL A 1 170 ? -14.795 6.508 -0.786 1 98.94 170 VAL A CA 1
ATOM 1248 C C . VAL A 1 170 ? -15.322 6.551 0.647 1 98.94 170 VAL A C 1
ATOM 1250 O O . VAL A 1 170 ? -16.351 7.175 0.918 1 98.94 170 VAL A O 1
ATOM 1253 N N . ALA A 1 171 ? -14.625 5.861 1.556 1 98.95 171 ALA A N 1
ATOM 1254 C CA . ALA A 1 171 ? -15.001 5.867 2.968 1 98.95 171 ALA A CA 1
ATOM 1255 C C . ALA A 1 171 ? -14.003 6.67 3.797 1 98.95 171 ALA A C 1
ATOM 1257 O O . ALA A 1 171 ? -12.79 6.546 3.611 1 98.95 171 ALA A O 1
ATOM 1258 N N . ILE A 1 172 ? -14.477 7.483 4.637 1 98.94 172 ILE A N 1
ATOM 1259 C CA . ILE A 1 172 ? -13.676 8.235 5.597 1 98.94 172 ILE A CA 1
ATOM 1260 C C . ILE A 1 172 ? -13.863 7.65 6.995 1 98.94 172 ILE A C 1
ATOM 1262 O O . ILE A 1 172 ? -14.961 7.702 7.555 1 98.94 172 ILE A O 1
ATOM 1266 N N . LEU A 1 173 ? -12.8 7.102 7.548 1 98.81 173 LEU A N 1
ATOM 1267 C CA . LEU A 1 173 ? -12.865 6.523 8.886 1 98.81 173 LEU A CA 1
ATOM 1268 C C . LEU A 1 173 ? -12.481 7.553 9.943 1 98.81 173 LEU A C 1
ATOM 1270 O O . LEU A 1 173 ? -11.343 8.027 9.969 1 98.81 173 LEU A O 1
ATOM 1274 N N . GLY A 1 174 ? -13.399 7.821 10.819 1 97.03 174 GLY A N 1
ATOM 1275 C CA . GLY A 1 174 ? -13.171 8.808 11.863 1 97.03 174 GLY A CA 1
ATOM 1276 C C . GLY A 1 174 ? -13.619 10.204 11.472 1 97.03 174 GLY A C 1
ATOM 1277 O O . GLY A 1 174 ? -13.084 10.793 10.531 1 97.03 174 GLY A O 1
ATOM 1278 N N . ILE A 1 175 ? -14.584 10.711 12.219 1 96.08 175 ILE A N 1
ATOM 1279 C CA . ILE A 1 175 ? -15.086 12.054 11.952 1 96.08 175 ILE A CA 1
ATOM 1280 C C . ILE A 1 175 ? -14.66 12.997 13.075 1 96.08 175 ILE A C 1
ATOM 1282 O O . ILE A 1 175 ? -15.482 13.397 13.903 1 96.08 175 ILE A O 1
ATOM 1286 N N . GLY A 1 176 ? -13.413 13.3 13.083 1 94.82 176 GLY A N 1
ATOM 1287 C CA . GLY A 1 176 ? -12.813 14.248 14.008 1 94.82 176 GLY A CA 1
ATOM 1288 C C . GLY A 1 176 ? -12.1 15.392 13.312 1 94.82 176 GLY A C 1
ATOM 1289 O O . GLY A 1 176 ? -12.601 15.933 12.324 1 94.82 176 GLY A O 1
ATOM 1290 N N . GLY A 1 177 ? -10.984 15.789 13.907 1 95.26 177 GLY A N 1
ATOM 1291 C CA . GLY A 1 177 ? -10.255 16.939 13.396 1 95.26 177 GLY A CA 1
ATOM 1292 C C . GLY A 1 177 ? -9.868 16.799 11.936 1 95.26 177 GLY A C 1
ATOM 1293 O O . GLY A 1 177 ? -10.014 17.742 11.156 1 95.26 177 GLY A O 1
ATOM 1294 N N . LEU A 1 178 ? -9.382 15.661 11.513 1 97.39 178 LEU A N 1
ATOM 1295 C CA . LEU A 1 178 ? -9.035 15.423 10.116 1 97.39 178 LEU A CA 1
ATOM 1296 C C . LEU A 1 178 ? -10.248 14.939 9.329 1 97.39 178 LEU A C 1
ATOM 1298 O O . LEU A 1 178 ? -10.477 15.381 8.201 1 97.39 178 LEU A O 1
ATOM 1302 N N . GLY A 1 179 ? -11.052 14.166 9.962 1 97.9 179 GLY A N 1
ATOM 1303 C CA . GLY A 1 179 ? -12.141 13.478 9.287 1 97.9 179 GLY A CA 1
ATOM 1304 C C . GLY A 1 179 ? -13.206 14.42 8.759 1 97.9 179 GLY A C 1
ATOM 1305 O O . GLY A 1 179 ? -13.802 14.166 7.71 1 97.9 179 GLY A O 1
ATOM 1306 N N . HIS A 1 180 ? -13.493 15.492 9.479 1 98.32 180 HIS A N 1
ATOM 1307 C CA . HIS A 1 180 ? -14.526 16.402 8.999 1 98.32 180 HIS A CA 1
ATOM 1308 C C . HIS A 1 180 ? -14.11 17.069 7.692 1 98.32 180 HIS A C 1
ATOM 1310 O O . HIS A 1 180 ? -14.949 17.318 6.823 1 98.32 180 HIS A O 1
ATOM 1316 N N . LEU A 1 181 ? -12.827 17.337 7.548 1 98.81 181 LEU A N 1
ATOM 1317 C CA . LEU A 1 181 ? -12.323 17.863 6.284 1 98.81 181 LEU A CA 1
ATOM 1318 C C . LEU A 1 181 ? -12.279 16.772 5.22 1 98.81 181 LEU A C 1
ATOM 1320 O O . LEU A 1 181 ? -12.578 17.026 4.051 1 98.81 181 LEU A O 1
ATOM 1324 N N . GLY A 1 182 ? -11.945 15.554 5.655 1 98.83 182 GLY A N 1
ATOM 1325 C CA . GLY A 1 182 ? -11.943 14.43 4.731 1 98.83 182 GLY A CA 1
ATOM 1326 C C . GLY A 1 182 ? -13.277 14.226 4.037 1 98.83 182 GLY A C 1
ATOM 1327 O O . GLY A 1 182 ? -13.326 14.029 2.822 1 98.83 182 GLY A O 1
ATOM 1328 N N . VAL A 1 183 ? -14.351 14.309 4.775 1 98.89 183 VAL A N 1
ATOM 1329 C CA . VAL A 1 183 ? -15.688 14.131 4.219 1 98.89 183 VAL A CA 1
ATOM 1330 C C . VAL A 1 183 ? -15.986 15.247 3.221 1 98.89 183 VAL A C 1
ATOM 1332 O O . VAL A 1 183 ? -16.472 14.988 2.117 1 98.89 183 VAL A O 1
ATOM 1335 N N . GLN A 1 184 ? -15.668 16.437 3.578 1 98.93 184 GLN A N 1
ATOM 1336 C CA . GLN A 1 184 ? -15.954 17.575 2.71 1 98.93 184 GLN A CA 1
ATOM 1337 C C . GLN A 1 184 ? -15.165 17.484 1.407 1 98.93 184 GLN A C 1
ATOM 1339 O O . GLN A 1 184 ? -15.717 17.695 0.325 1 98.93 184 GLN A O 1
ATOM 1344 N N . PHE A 1 185 ? -13.848 17.223 1.512 1 98.95 185 PHE A N 1
ATOM 1345 C CA . PHE A 1 185 ? -13.012 17.125 0.321 1 98.95 185 PHE A CA 1
ATOM 1346 C C . PHE A 1 185 ? -13.474 15.98 -0.572 1 98.95 185 PHE A C 1
ATOM 1348 O O . PHE A 1 185 ? -13.558 16.133 -1.792 1 98.95 185 PHE A O 1
ATOM 1355 N N . ALA A 1 186 ? -13.781 14.805 0.055 1 98.93 186 ALA A N 1
ATOM 1356 C CA . ALA A 1 186 ? -14.253 13.666 -0.729 1 98.93 186 ALA A CA 1
ATOM 1357 C C . ALA A 1 186 ? -15.502 14.03 -1.527 1 98.93 186 ALA A C 1
ATOM 1359 O O . ALA A 1 186 ? -15.577 13.767 -2.729 1 98.93 186 ALA A O 1
ATOM 1360 N N . ARG A 1 187 ? -16.442 14.675 -0.871 1 98.86 187 ARG A N 1
ATOM 1361 C CA . ARG A 1 187 ? -17.658 15.133 -1.536 1 98.86 187 ARG A CA 1
ATOM 1362 C C . ARG A 1 187 ? -17.332 16.095 -2.673 1 98.86 187 ARG A C 1
ATOM 1364 O O . ARG A 1 187 ? -17.845 15.947 -3.784 1 98.86 187 ARG A O 1
ATOM 1371 N N . ALA A 1 188 ? -16.51 17.018 -2.386 1 98.9 188 ALA A N 1
ATOM 1372 C CA . ALA A 1 188 ? -16.189 18.075 -3.342 1 98.9 188 ALA A CA 1
ATOM 1373 C C . ALA A 1 188 ? -15.438 17.516 -4.546 1 98.9 188 ALA A C 1
ATOM 1375 O O . ALA A 1 188 ? -15.51 18.074 -5.644 1 98.9 188 ALA A O 1
ATOM 1376 N N . MET A 1 189 ? -14.767 16.426 -4.416 1 98.82 189 MET A N 1
ATOM 1377 C CA . MET A 1 189 ? -13.985 15.814 -5.486 1 98.82 189 MET A CA 1
ATOM 1378 C C . MET A 1 189 ? -14.868 14.945 -6.376 1 98.82 189 MET A C 1
ATOM 1380 O O . MET A 1 189 ? -14.397 14.387 -7.369 1 98.82 189 MET A O 1
ATOM 1384 N N . GLY A 1 190 ? -16.132 14.782 -6.001 1 98.82 190 GLY A N 1
ATOM 1385 C CA . GLY A 1 190 ? -17.072 14.038 -6.824 1 98.82 190 GLY A CA 1
ATOM 1386 C C . GLY A 1 190 ? -17.168 12.573 -6.445 1 98.82 190 GLY A C 1
ATOM 1387 O O . GLY A 1 190 ? -17.653 11.754 -7.229 1 98.82 190 GLY A O 1
ATOM 1388 N N . PHE A 1 191 ? -16.75 12.216 -5.27 1 98.88 191 PHE A N 1
ATOM 1389 C CA . PHE A 1 191 ? -16.857 10.836 -4.813 1 98.88 191 PHE A CA 1
ATOM 1390 C C . PHE A 1 191 ? -18.211 10.586 -4.159 1 98.88 191 PHE A C 1
ATOM 1392 O O . PHE A 1 191 ? -18.797 11.494 -3.566 1 98.88 191 PHE A O 1
ATOM 1399 N N . GLU A 1 192 ? -18.753 9.415 -4.313 1 98.89 192 GLU A N 1
ATOM 1400 C CA . GLU A 1 192 ? -19.79 8.961 -3.391 1 98.89 192 GLU A CA 1
ATOM 1401 C C . GLU A 1 192 ? -19.212 8.671 -2.009 1 98.89 192 GLU A C 1
ATOM 1403 O O . GLU A 1 192 ? -18.488 7.69 -1.826 1 98.89 192 GLU A O 1
ATOM 1408 N N . THR A 1 193 ? -19.552 9.481 -1.008 1 98.91 193 THR A N 1
ATOM 1409 C CA . THR A 1 193 ? -18.81 9.58 0.244 1 98.91 193 THR A CA 1
ATOM 1410 C C . THR A 1 193 ? -19.544 8.852 1.366 1 98.91 193 THR A C 1
ATOM 1412 O O . THR A 1 193 ? -20.724 9.11 1.612 1 98.91 193 THR A O 1
ATOM 1415 N N . ILE A 1 194 ? -18.828 7.971 2.012 1 98.93 194 ILE A N 1
ATOM 1416 C CA . ILE A 1 194 ? -19.325 7.236 3.17 1 98.93 194 ILE A CA 1
ATOM 1417 C C . ILE A 1 194 ? -18.545 7.647 4.416 1 98.93 194 ILE A C 1
ATOM 1419 O O . ILE A 1 194 ? -17.315 7.559 4.444 1 98.93 194 ILE A O 1
ATOM 1423 N N . ALA A 1 195 ? -19.204 8.112 5.416 1 98.84 195 ALA A N 1
ATOM 1424 C CA . ALA A 1 195 ? -18.579 8.408 6.703 1 98.84 195 ALA A CA 1
ATOM 1425 C C . ALA A 1 195 ? -18.742 7.241 7.673 1 98.84 195 ALA A C 1
ATOM 1427 O O . ALA A 1 195 ? -19.832 6.677 7.799 1 98.84 195 ALA A O 1
ATOM 1428 N N . VAL A 1 196 ? -17.661 6.867 8.297 1 98.73 196 VAL A N 1
ATOM 1429 C CA . VAL A 1 196 ? -17.669 5.789 9.281 1 98.73 196 VAL A CA 1
ATOM 1430 C C . VAL A 1 196 ? -17.197 6.32 10.632 1 98.73 196 VAL A C 1
ATOM 1432 O O . VAL A 1 196 ? -16.106 6.886 10.737 1 98.73 196 VAL A O 1
ATOM 1435 N N . ALA A 1 197 ? -17.927 6.21 11.62 1 96.86 197 ALA A N 1
ATOM 1436 C CA . ALA A 1 197 ? -17.57 6.658 12.963 1 96.86 197 ALA A CA 1
ATOM 1437 C C . ALA A 1 197 ? -18.317 5.857 14.025 1 96.86 197 ALA A C 1
ATOM 1439 O O . ALA A 1 197 ? -19.086 4.949 13.7 1 96.86 197 ALA A O 1
ATOM 1440 N N . ARG A 1 198 ? -17.964 6.114 15.29 1 93.83 198 ARG A N 1
ATOM 1441 C CA . ARG A 1 198 ? -18.556 5.393 16.412 1 93.83 198 ARG A CA 1
ATOM 1442 C C . ARG A 1 198 ? -19.845 6.065 16.875 1 93.83 198 ARG A C 1
ATOM 1444 O O . ARG A 1 198 ? -19.847 7.252 17.209 1 93.83 198 ARG A O 1
ATOM 1451 N N . GLY A 1 199 ? -20.889 5.344 16.83 1 90.39 199 GLY A N 1
ATOM 1452 C CA . GLY A 1 199 ? -22.134 5.811 17.418 1 90.39 199 GLY A CA 1
ATOM 1453 C C . GLY A 1 199 ? -23.009 6.57 16.438 1 90.39 199 GLY A C 1
ATOM 1454 O O . GLY A 1 199 ? -22.531 7.029 15.398 1 90.39 199 GLY A O 1
ATOM 1455 N N . ALA A 1 200 ? -24.215 6.804 16.773 1 87.35 200 ALA A N 1
ATOM 1456 C CA . ALA A 1 200 ? -25.198 7.434 15.895 1 87.35 200 ALA A CA 1
ATOM 1457 C C . ALA A 1 200 ? -25.115 8.956 15.981 1 87.35 200 ALA A C 1
ATOM 1459 O O . ALA A 1 200 ? -25.636 9.662 15.115 1 87.35 200 ALA A O 1
ATOM 1460 N N . GLY A 1 201 ? -24.491 9.426 16.95 1 86.75 201 GLY A N 1
ATOM 1461 C CA . GLY A 1 201 ? -24.455 10.853 17.225 1 86.75 201 GLY A CA 1
ATOM 1462 C C . GLY A 1 201 ? -23.761 11.653 16.139 1 86.75 201 GLY A C 1
ATOM 1463 O O . GLY A 1 201 ? -24 12.853 15.996 1 86.75 201 GLY A O 1
ATOM 1464 N N . LYS A 1 202 ? -22.927 11.043 15.373 1 91.22 202 LYS A N 1
ATOM 1465 C CA . LYS A 1 202 ? -22.159 11.758 14.359 1 91.22 202 LYS A CA 1
ATOM 1466 C C . LYS A 1 202 ? -22.869 11.728 13.008 1 91.22 202 LYS A C 1
ATOM 1468 O O . LYS A 1 202 ? -22.409 12.345 12.045 1 91.22 202 LYS A O 1
ATOM 1473 N N . ARG A 1 203 ? -23.974 11.05 12.896 1 94.5 203 ARG A N 1
ATOM 1474 C CA . ARG A 1 203 ? -24.662 10.839 11.627 1 94.5 203 ARG A CA 1
ATOM 1475 C C . ARG A 1 203 ? -25.086 12.166 11.007 1 94.5 203 ARG A C 1
ATOM 1477 O O . ARG A 1 203 ? -24.812 12.425 9.833 1 94.5 203 ARG A O 1
ATOM 1484 N N . GLU A 1 204 ? -25.737 12.967 11.797 1 95.14 204 GLU A N 1
ATOM 1485 C CA . GLU A 1 204 ? -26.233 14.238 11.278 1 95.14 204 GLU A CA 1
ATOM 1486 C C . GLU A 1 204 ? -25.083 15.165 10.896 1 95.14 204 GLU A C 1
ATOM 1488 O O . GLU A 1 204 ? -25.141 15.846 9.87 1 95.14 204 GLU A O 1
ATOM 1493 N N . ASP A 1 205 ? -24.056 15.137 11.736 1 94.12 205 ASP A N 1
ATOM 1494 C CA . ASP A 1 205 ? -22.874 15.935 11.424 1 94.12 205 ASP A CA 1
ATOM 1495 C C . ASP A 1 205 ? -22.231 15.475 10.117 1 94.12 205 ASP A C 1
ATOM 1497 O O . ASP A 1 205 ? -21.854 16.299 9.281 1 94.12 205 ASP A O 1
ATOM 1501 N N . ALA A 1 206 ? -22.138 14.181 9.971 1 97.45 206 ALA A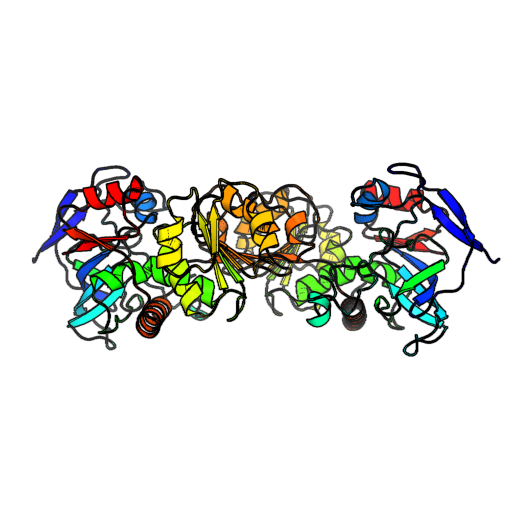 N 1
ATOM 1502 C CA . ALA A 1 206 ? -21.529 13.616 8.77 1 97.45 206 ALA A CA 1
ATOM 1503 C C . ALA A 1 206 ? -22.308 14.015 7.52 1 97.45 206 ALA A C 1
ATOM 1505 O O . ALA A 1 206 ? -21.716 14.376 6.5 1 97.45 206 ALA A O 1
ATOM 1506 N N . ARG A 1 207 ? -23.598 14.013 7.6 1 97.57 207 ARG A N 1
ATOM 1507 C CA . ARG A 1 207 ? -24.449 14.407 6.482 1 97.57 207 ARG A CA 1
ATOM 1508 C C . ARG A 1 207 ? -24.285 15.89 6.165 1 97.57 207 ARG A C 1
ATOM 1510 O O . ARG A 1 207 ? -24.21 16.276 4.997 1 97.57 207 ARG A O 1
ATOM 1517 N N . ALA A 1 208 ? -24.242 16.646 7.231 1 97.53 208 ALA A N 1
ATOM 1518 C CA . ALA A 1 208 ? -24.079 18.087 7.057 1 97.53 208 ALA A CA 1
ATOM 1519 C C . ALA A 1 208 ? -22.743 18.412 6.396 1 97.53 208 ALA A C 1
ATOM 1521 O O . ALA A 1 208 ? -22.624 19.407 5.677 1 97.53 208 ALA A O 1
ATOM 1522 N N . LEU A 1 209 ? -21.789 17.542 6.606 1 98.17 209 LEU A N 1
ATOM 1523 C CA . LEU A 1 209 ? -20.462 17.736 6.034 1 98.17 209 LEU A CA 1
ATOM 1524 C C . LEU A 1 209 ? -20.419 17.261 4.585 1 98.17 209 LEU A C 1
ATOM 1526 O O . LEU A 1 209 ? -19.479 17.574 3.852 1 98.17 209 LEU A O 1
ATOM 1530 N N . GLY A 1 210 ? -21.418 16.445 4.161 1 98.41 210 GLY A N 1
ATOM 1531 C CA . GLY A 1 210 ? -21.501 16.081 2.756 1 98.41 210 GLY A CA 1
ATOM 1532 C C . GLY A 1 210 ? -21.519 14.581 2.529 1 98.41 210 GLY A C 1
ATOM 1533 O O . GLY A 1 210 ? -21.56 14.121 1.385 1 98.41 210 GLY A O 1
ATOM 1534 N N . ALA A 1 211 ? -21.56 13.794 3.553 1 98.79 211 ALA A N 1
ATOM 1535 C CA . ALA A 1 211 ? -21.578 12.343 3.384 1 98.79 211 ALA A CA 1
ATOM 1536 C C . ALA A 1 211 ? -22.887 11.881 2.75 1 98.79 211 ALA A C 1
ATOM 1538 O O . ALA A 1 211 ? -23.964 12.348 3.125 1 98.79 211 ALA A O 1
ATOM 1539 N N . HIS A 1 212 ? -22.817 11.009 1.803 1 98.79 212 HIS A N 1
ATOM 1540 C CA . HIS A 1 212 ? -23.998 10.391 1.21 1 98.79 212 HIS A CA 1
ATOM 1541 C C . HIS A 1 212 ? -24.537 9.271 2.094 1 98.79 212 HIS A C 1
ATOM 1543 O O . HIS A 1 212 ? -25.744 9.018 2.116 1 98.79 212 HIS A O 1
ATOM 1549 N N . HIS A 1 213 ? -23.638 8.578 2.787 1 98.58 213 HIS A N 1
ATOM 1550 C CA . HIS A 1 213 ? -23.966 7.462 3.667 1 98.58 213 HIS A CA 1
ATOM 1551 C C . HIS A 1 213 ? -23.207 7.558 4.986 1 98.58 213 HIS A C 1
ATOM 1553 O O . HIS A 1 213 ? -22.154 8.196 5.056 1 98.58 213 HIS A O 1
ATOM 1559 N N . TYR A 1 214 ? -23.789 6.974 6.011 1 98.46 214 TYR A N 1
ATOM 1560 C CA . TYR A 1 214 ? -23.166 6.898 7.328 1 98.46 214 TYR A CA 1
ATOM 1561 C C . TYR A 1 214 ? -23.204 5.473 7.867 1 98.46 214 TYR A C 1
ATOM 1563 O O . TYR A 1 214 ? -24.234 4.8 7.787 1 98.46 214 TYR A O 1
ATOM 1571 N N . ILE A 1 215 ? -22.093 4.98 8.314 1 98.38 215 ILE A N 1
ATOM 1572 C CA . ILE A 1 215 ? -21.992 3.674 8.955 1 98.38 215 ILE A CA 1
ATOM 1573 C C . ILE A 1 215 ? -21.536 3.844 10.403 1 98.38 215 ILE A C 1
ATOM 1575 O O . ILE A 1 215 ? -20.481 4.428 10.664 1 98.38 215 ILE A O 1
ATOM 1579 N N . ASP A 1 216 ? -22.32 3.351 11.318 1 97.56 216 ASP A N 1
ATOM 1580 C CA . ASP A 1 216 ? -21.954 3.257 12.728 1 97.56 216 ASP A CA 1
ATOM 1581 C C . ASP A 1 216 ? -21.101 2.019 12.993 1 97.56 216 ASP A C 1
ATOM 1583 O O . ASP A 1 216 ? -21.6 0.893 12.942 1 97.56 216 ASP A O 1
ATOM 1587 N N . SER A 1 217 ? -19.824 2.223 13.303 1 95.83 217 SER A N 1
ATOM 1588 C CA . SER A 1 217 ? -18.888 1.111 13.435 1 95.83 217 SER A CA 1
ATOM 1589 C C . SER A 1 217 ? -19.213 0.258 14.657 1 95.83 217 SER A C 1
ATOM 1591 O O . SER A 1 217 ? -18.659 -0.83 14.826 1 95.83 217 SER A O 1
ATOM 1593 N N . THR A 1 218 ? -20.119 0.712 15.477 1 94.82 218 THR A N 1
ATOM 1594 C CA . THR A 1 218 ? -20.51 -0.035 16.668 1 94.82 218 THR A CA 1
ATOM 1595 C C . THR A 1 218 ? -21.749 -0.882 16.392 1 94.82 218 THR A C 1
ATOM 1597 O O . THR A 1 218 ? -22.189 -1.646 17.254 1 94.82 218 THR A O 1
ATOM 1600 N N . ASP A 1 219 ? -22.31 -0.652 15.262 1 93.36 219 ASP A N 1
ATOM 1601 C CA . ASP A 1 219 ? -23.527 -1.367 14.891 1 93.36 219 ASP A CA 1
ATOM 1602 C C . ASP A 1 219 ? -23.233 -2.452 13.857 1 93.36 219 ASP A C 1
ATOM 1604 O O . ASP A 1 219 ? -23.662 -2.353 12.706 1 93.36 219 ASP A O 1
ATOM 1608 N N . GLY A 1 220 ? -22.51 -3.545 14.181 1 93.32 220 GLY A N 1
ATOM 1609 C CA . GLY A 1 220 ? -22.26 -4.671 13.295 1 93.32 220 GLY A CA 1
ATOM 1610 C C . GLY A 1 220 ? -20.904 -4.608 12.618 1 93.32 220 GLY A C 1
ATOM 1611 O O . GLY A 1 220 ? -20.032 -3.842 13.033 1 93.32 220 GLY A O 1
ATOM 1612 N N . ASP A 1 221 ? -20.762 -5.421 11.56 1 97.19 221 ASP A N 1
ATOM 1613 C CA . ASP A 1 221 ? -19.513 -5.556 10.818 1 97.19 221 ASP A CA 1
ATOM 1614 C C . ASP A 1 221 ? -19.378 -4.458 9.765 1 97.19 221 ASP A C 1
ATOM 1616 O O . ASP A 1 221 ? -20.168 -4.396 8.82 1 97.19 221 ASP A O 1
ATOM 1620 N N . VAL A 1 222 ? -18.362 -3.652 9.904 1 98.28 222 VAL A N 1
ATOM 1621 C CA . VAL A 1 222 ? -18.192 -2.48 9.051 1 98.28 222 VAL A CA 1
ATOM 1622 C C . VAL A 1 222 ? -17.93 -2.92 7.613 1 98.28 222 VAL A C 1
ATOM 1624 O O . VAL A 1 222 ? -18.447 -2.319 6.669 1 98.28 222 VAL A O 1
ATOM 1627 N N . SER A 1 223 ? -17.141 -3.952 7.411 1 98.46 223 SER A N 1
ATOM 1628 C CA . SER A 1 223 ? -16.844 -4.455 6.074 1 98.46 223 SER A CA 1
ATOM 1629 C C . SER A 1 223 ? -18.111 -4.922 5.365 1 98.46 223 SER A C 1
ATOM 1631 O O . SER A 1 223 ? -18.298 -4.654 4.176 1 98.46 223 SER A O 1
ATOM 1633 N N . GLN A 1 224 ? -18.947 -5.623 6.056 1 98.22 224 GLN A N 1
ATOM 1634 C CA . GLN A 1 224 ? -20.211 -6.076 5.484 1 98.22 224 GLN A CA 1
ATOM 1635 C C . GLN A 1 224 ? -21.082 -4.894 5.07 1 98.22 224 GLN A C 1
ATOM 1637 O O . GLN A 1 224 ? -21.712 -4.922 4.01 1 98.22 224 GLN A O 1
ATOM 1642 N N . ALA A 1 225 ? -21.149 -3.86 5.943 1 98.52 225 ALA A N 1
ATOM 1643 C CA . ALA A 1 225 ? -21.929 -2.665 5.631 1 98.52 225 ALA A CA 1
ATOM 1644 C C . ALA A 1 225 ? -21.403 -1.981 4.372 1 98.52 225 ALA A C 1
ATOM 1646 O O . ALA A 1 225 ? -22.184 -1.53 3.531 1 98.52 225 ALA A O 1
ATOM 1647 N N . LEU A 1 226 ? -20.089 -1.897 4.233 1 98.74 226 LEU A N 1
ATOM 1648 C CA . LEU A 1 226 ? -19.484 -1.302 3.046 1 98.74 226 LEU A CA 1
ATOM 1649 C C . LEU A 1 226 ? -19.802 -2.126 1.803 1 98.74 226 LEU A C 1
ATOM 1651 O O . LEU A 1 226 ? -20.146 -1.571 0.757 1 98.74 226 LEU A O 1
ATOM 1655 N N . ARG A 1 227 ? -19.705 -3.453 1.89 1 98.03 227 ARG A N 1
ATOM 1656 C CA . ARG A 1 227 ? -20.008 -4.329 0.762 1 98.03 227 ARG A CA 1
ATOM 1657 C C . ARG A 1 227 ? -21.466 -4.192 0.338 1 98.03 227 ARG A C 1
ATOM 1659 O O . ARG A 1 227 ? -21.783 -4.275 -0.85 1 98.03 227 ARG A O 1
ATOM 1666 N N . ALA A 1 228 ? -22.357 -4.023 1.337 1 98.08 228 ALA A N 1
ATOM 1667 C CA . ALA A 1 228 ? -23.778 -3.859 1.043 1 98.08 228 ALA A CA 1
ATOM 1668 C C . ALA A 1 228 ? -24.023 -2.607 0.204 1 98.08 228 ALA A C 1
ATOM 1670 O O . ALA A 1 228 ? -24.998 -2.539 -0.549 1 98.08 228 ALA A O 1
ATOM 1671 N N . LEU A 1 229 ? -23.136 -1.638 0.303 1 98.24 229 LEU A N 1
ATOM 1672 C CA . LEU A 1 229 ? -23.241 -0.419 -0.49 1 98.24 229 LEU A CA 1
ATOM 1673 C C . LEU A 1 229 ? -22.522 -0.575 -1.826 1 98.24 229 LEU A C 1
ATOM 1675 O O . LEU A 1 229 ? -22.464 0.368 -2.618 1 98.24 229 LEU A O 1
ATOM 1679 N N . GLY A 1 230 ? -21.869 -1.758 -2.037 1 97.47 230 GLY A N 1
ATOM 1680 C CA . GLY A 1 230 ? -21.191 -2.013 -3.298 1 97.47 230 GLY A CA 1
ATOM 1681 C C . GLY A 1 230 ? -19.679 -1.989 -3.178 1 97.47 230 GLY A C 1
ATOM 1682 O O . GLY A 1 230 ? -18.969 -2.049 -4.184 1 97.47 230 GLY A O 1
ATOM 1683 N N . GLY A 1 231 ? -19.121 -1.859 -1.937 1 98.35 231 GLY A N 1
ATOM 1684 C CA . GLY A 1 231 ? -17.684 -1.76 -1.739 1 98.35 231 GLY A CA 1
ATOM 1685 C C . GLY A 1 231 ? -17.136 -0.374 -2.027 1 98.35 231 GLY A C 1
ATOM 1686 O O . GLY A 1 231 ? -17.843 0.478 -2.568 1 98.35 231 GLY A O 1
ATOM 1687 N N . VAL A 1 232 ? -15.897 -0.181 -1.604 1 98.84 232 VAL A N 1
ATOM 1688 C CA . VAL A 1 232 ? -15.316 1.145 -1.781 1 98.84 232 VAL A CA 1
ATOM 1689 C C . VAL A 1 232 ? -13.953 1.026 -2.461 1 98.84 232 VAL A C 1
ATOM 1691 O O . VAL A 1 232 ? -13.25 0.028 -2.284 1 98.84 232 VAL A O 1
ATOM 1694 N N . ALA A 1 233 ? -13.539 2.079 -3.215 1 98.82 233 ALA A N 1
ATOM 1695 C CA . ALA A 1 233 ? -12.255 2.129 -3.91 1 98.82 233 ALA A CA 1
ATOM 1696 C C . ALA A 1 233 ? -11.132 2.534 -2.96 1 98.82 233 ALA A C 1
ATOM 1698 O O . ALA A 1 233 ? -10.003 2.052 -3.082 1 98.82 233 ALA A O 1
ATOM 1699 N N . VAL A 1 234 ? -11.474 3.446 -2.052 1 98.92 234 VAL A N 1
ATOM 1700 C CA . VAL A 1 234 ? -10.467 3.992 -1.148 1 98.92 234 VAL A CA 1
ATOM 1701 C C . VAL A 1 234 ? -11.073 4.195 0.239 1 98.92 234 VAL A C 1
ATOM 1703 O O . VAL A 1 234 ? -12.227 4.612 0.363 1 98.92 234 VAL A O 1
ATOM 1706 N N . ILE A 1 235 ? -10.33 3.829 1.242 1 98.94 235 ILE A N 1
ATOM 1707 C CA . ILE A 1 235 ? -10.596 4.191 2.63 1 98.94 235 ILE A CA 1
ATOM 1708 C C . ILE A 1 235 ? -9.532 5.171 3.121 1 98.94 235 ILE A C 1
ATOM 1710 O O . ILE A 1 235 ? -8.336 4.877 3.064 1 98.94 235 ILE A O 1
ATOM 1714 N N . LEU A 1 236 ? -9.895 6.31 3.453 1 98.94 236 LEU A N 1
ATOM 1715 C CA . LEU A 1 236 ? -9.021 7.234 4.168 1 98.94 236 LEU A CA 1
ATOM 1716 C C . LEU A 1 236 ? -9.192 7.086 5.677 1 98.94 236 LEU A C 1
ATOM 1718 O O . LEU A 1 236 ? -10.243 7.429 6.223 1 98.94 236 LEU A O 1
ATOM 1722 N N . ALA A 1 237 ? -8.178 6.638 6.335 1 98.88 237 ALA A N 1
ATOM 1723 C CA . ALA A 1 237 ? -8.27 6.369 7.767 1 98.88 237 ALA A CA 1
ATOM 1724 C C . ALA A 1 237 ? -7.664 7.51 8.579 1 98.88 237 ALA A C 1
ATOM 1726 O O . ALA A 1 237 ? -6.444 7.588 8.737 1 98.88 237 ALA A O 1
ATOM 1727 N N . THR A 1 238 ? -8.525 8.25 9.178 1 98.03 238 THR A N 1
ATOM 1728 C CA . THR A 1 238 ? -8.068 9.412 9.933 1 98.03 238 THR A CA 1
ATOM 1729 C C . THR A 1 238 ? -8.051 9.112 11.429 1 98.03 238 THR A C 1
ATOM 1731 O O . THR A 1 238 ? -7.438 9.845 12.207 1 98.03 238 THR A O 1
ATOM 1734 N N . ALA A 1 239 ? -8.717 8.053 11.861 1 95.18 239 ALA A N 1
ATOM 1735 C CA . ALA A 1 239 ? -8.716 7.649 13.265 1 95.18 239 ALA A CA 1
ATOM 1736 C C . ALA A 1 239 ? -7.388 7.002 13.649 1 95.18 239 ALA A C 1
ATOM 1738 O O . ALA A 1 239 ? -6.862 6.166 12.91 1 95.18 239 ALA A O 1
ATOM 1739 N N . ALA A 1 240 ? -6.879 7.327 14.769 1 94.9 240 ALA A N 1
ATOM 1740 C CA . ALA A 1 240 ? -5.651 6.719 15.275 1 94.9 240 ALA A CA 1
ATOM 1741 C C . ALA A 1 240 ? -5.943 5.394 15.972 1 94.9 240 ALA A C 1
ATOM 1743 O O . ALA A 1 240 ? -5.687 5.245 17.17 1 94.9 240 ALA A O 1
ATOM 1744 N N . ASN A 1 241 ? -6.484 4.502 15.264 1 97.26 241 ASN A N 1
ATOM 1745 C CA . ASN A 1 241 ? -6.933 3.215 15.783 1 97.26 241 ASN A CA 1
ATOM 1746 C C . ASN A 1 241 ? -6.732 2.098 14.763 1 97.26 241 ASN A C 1
ATOM 1748 O O . ASN A 1 241 ? -7.529 1.948 13.835 1 97.26 241 ASN A O 1
ATOM 1752 N N . SER A 1 242 ? -5.726 1.265 15.021 1 98.2 242 SER A N 1
ATOM 1753 C CA . SER A 1 242 ? -5.353 0.231 14.062 1 98.2 242 SER A CA 1
ATOM 1754 C C . SER A 1 242 ? -6.453 -0.817 13.924 1 98.2 242 SER A C 1
ATOM 1756 O O . SER A 1 242 ? -6.692 -1.333 12.83 1 98.2 242 SER A O 1
ATOM 1758 N N . LYS A 1 243 ? -7.068 -1.167 15.042 1 97.92 243 LYS A N 1
ATOM 1759 C CA . LYS A 1 243 ? -8.144 -2.153 14.998 1 97.92 243 LYS A CA 1
ATOM 1760 C C . LYS A 1 243 ? -9.273 -1.694 14.08 1 97.92 243 LYS A C 1
ATOM 1762 O O . LYS A 1 243 ? -9.745 -2.459 13.236 1 97.92 243 LYS A O 1
ATOM 1767 N N . ALA A 1 244 ? -9.682 -0.444 14.269 1 97.92 244 ALA A N 1
ATOM 1768 C CA . ALA A 1 244 ? -10.744 0.113 13.435 1 97.92 244 ALA A CA 1
ATOM 1769 C C . ALA A 1 244 ? -10.343 0.114 11.963 1 97.92 244 ALA A C 1
ATOM 1771 O O . ALA A 1 244 ? -11.166 -0.168 11.089 1 97.92 244 ALA A O 1
ATOM 1772 N N . MET A 1 245 ? -9.1 0.436 11.677 1 98.5 245 MET A N 1
ATOM 1773 C CA . MET A 1 245 ? -8.603 0.434 10.305 1 98.5 245 MET A CA 1
ATOM 1774 C C . MET A 1 245 ? -8.691 -0.961 9.695 1 98.5 245 MET A C 1
ATOM 1776 O O . MET A 1 245 ? -9.19 -1.126 8.581 1 98.5 245 MET A O 1
ATOM 1780 N N . GLY A 1 246 ? -8.235 -1.927 10.463 1 98.15 246 GLY A N 1
ATOM 1781 C CA . GLY A 1 246 ? -8.237 -3.3 9.983 1 98.15 246 GLY A CA 1
ATOM 1782 C C . GLY A 1 246 ? -9.631 -3.837 9.717 1 98.15 246 GLY A C 1
ATOM 1783 O O . GLY A 1 246 ? -9.827 -4.646 8.808 1 98.15 246 GLY A O 1
ATOM 1784 N N . GLU A 1 247 ? -10.587 -3.407 10.48 1 97.46 247 GLU A N 1
ATOM 1785 C CA . GLU A 1 247 ? -11.965 -3.878 10.379 1 97.46 247 GLU A CA 1
ATOM 1786 C C . GLU A 1 247 ? -12.605 -3.434 9.066 1 97.46 247 GLU A C 1
ATOM 1788 O O . GLU A 1 247 ? -13.646 -3.96 8.669 1 97.46 247 GLU A O 1
ATOM 1793 N N . MET A 1 248 ? -11.956 -2.566 8.361 1 97.94 248 MET A N 1
ATOM 1794 C CA . MET A 1 248 ? -12.582 -2.001 7.169 1 97.94 248 MET A CA 1
ATOM 1795 C C . MET A 1 248 ? -12.06 -2.679 5.907 1 97.94 248 MET A C 1
ATOM 1797 O O . MET A 1 248 ? -12.655 -2.548 4.835 1 97.94 248 MET A O 1
ATOM 1801 N N . ILE A 1 249 ? -11.039 -3.423 5.977 1 98.22 249 ILE A N 1
ATOM 1802 C CA . ILE A 1 249 ? -10.274 -3.891 4.827 1 98.22 249 ILE A CA 1
ATOM 1803 C C . ILE A 1 249 ? -11.159 -4.762 3.938 1 98.22 249 ILE A C 1
ATOM 1805 O O . ILE A 1 249 ? -11.037 -4.734 2.711 1 98.22 249 ILE A O 1
ATOM 1809 N N . GLY A 1 250 ? -12.052 -5.525 4.545 1 98.12 250 GLY A N 1
ATOM 1810 C CA . GLY A 1 250 ? -12.929 -6.417 3.804 1 98.12 250 GLY A CA 1
ATOM 1811 C C . GLY A 1 250 ? -13.958 -5.682 2.965 1 98.12 250 GLY A C 1
ATOM 1812 O O . GLY A 1 250 ? -14.638 -6.288 2.135 1 98.12 250 GLY A O 1
ATOM 1813 N N . GLY A 1 251 ? -14.121 -4.352 3.144 1 98.6 251 GLY A N 1
ATOM 1814 C CA . GLY A 1 251 ? -15.068 -3.54 2.396 1 98.6 251 GLY A CA 1
ATOM 1815 C C . GLY A 1 251 ? -14.482 -2.963 1.121 1 98.6 251 GLY A C 1
ATOM 1816 O O . GLY A 1 251 ? -15.199 -2.361 0.32 1 98.6 251 GLY A O 1
ATOM 1817 N N . LEU A 1 252 ? -13.18 -3.131 0.874 1 98.76 252 LEU A N 1
ATOM 1818 C CA . LEU A 1 252 ? -12.505 -2.587 -0.3 1 98.76 252 LEU A CA 1
ATOM 1819 C C . LEU A 1 252 ? -12.821 -3.416 -1.541 1 98.76 252 LEU A C 1
ATOM 1821 O O . LEU A 1 252 ? -12.9 -4.644 -1.468 1 98.76 252 LEU A O 1
ATOM 1825 N N . LEU A 1 253 ? -12.997 -2.716 -2.654 1 98.32 253 LEU A N 1
ATOM 1826 C CA . LEU A 1 253 ? -13.05 -3.359 -3.963 1 98.32 253 LEU A CA 1
ATOM 1827 C C . LEU A 1 253 ? -11.689 -3.931 -4.344 1 98.32 253 LEU A C 1
ATOM 1829 O O . LEU A 1 253 ? -10.666 -3.54 -3.777 1 98.32 253 LEU A O 1
ATOM 1833 N N . PRO A 1 254 ? -11.687 -4.896 -5.254 1 97.68 254 PRO A N 1
ATOM 1834 C CA . PRO A 1 254 ? -10.383 -5.334 -5.759 1 97.68 254 PRO A CA 1
ATOM 1835 C C . PRO A 1 254 ? -9.496 -4.169 -6.192 1 97.68 254 PRO A C 1
ATOM 1837 O O . PRO A 1 254 ? -9.983 -3.209 -6.796 1 97.68 254 PRO A O 1
ATOM 1840 N N . ARG A 1 255 ? -8.171 -4.273 -5.789 1 97.73 255 ARG A N 1
ATOM 1841 C CA . ARG A 1 255 ? -7.164 -3.25 -6.048 1 97.73 255 ARG A CA 1
ATOM 1842 C C . ARG A 1 255 ? -7.455 -1.981 -5.253 1 97.73 255 ARG A C 1
ATOM 1844 O O . ARG A 1 255 ? -6.933 -0.91 -5.57 1 97.73 255 ARG A O 1
ATOM 1851 N N . GLY A 1 256 ? -8.386 -2.093 -4.26 1 98.65 256 GLY A N 1
ATOM 1852 C CA . GLY A 1 256 ? -8.687 -0.955 -3.406 1 98.65 256 GLY A CA 1
ATOM 1853 C C . GLY A 1 256 ? -7.516 -0.536 -2.537 1 98.65 256 GLY A C 1
ATOM 1854 O O . GLY A 1 256 ? -6.503 -1.234 -2.471 1 98.65 256 GLY A O 1
ATOM 1855 N N . GLU A 1 257 ? -7.693 0.623 -1.889 1 98.84 257 GLU A N 1
ATOM 1856 C CA . GLU A 1 257 ? -6.592 1.223 -1.142 1 98.84 257 GLU A CA 1
ATOM 1857 C C . GLU A 1 257 ? -7.056 1.713 0.227 1 98.84 257 GLU A C 1
ATOM 1859 O O . GLU A 1 257 ? -8.099 2.36 0.339 1 98.84 257 GLU A O 1
ATOM 1864 N N . LEU A 1 258 ? -6.342 1.284 1.22 1 98.89 258 LEU A N 1
ATOM 1865 C CA . LEU A 1 258 ? -6.422 1.91 2.535 1 98.89 258 LEU A CA 1
ATOM 1866 C C . LEU A 1 258 ? -5.295 2.92 2.726 1 98.89 258 LEU A C 1
ATOM 1868 O O . LEU A 1 258 ? -4.124 2.543 2.808 1 98.89 258 LEU A O 1
ATOM 1872 N N . THR A 1 259 ? -5.592 4.149 2.756 1 98.87 259 THR A N 1
ATOM 1873 C CA . THR A 1 259 ? -4.62 5.196 3.049 1 98.87 259 THR A CA 1
ATOM 1874 C C . THR A 1 259 ? -4.693 5.607 4.516 1 98.87 259 THR A C 1
ATOM 1876 O O . THR A 1 259 ? -5.728 6.091 4.98 1 98.87 259 THR A O 1
ATOM 1879 N N . VAL A 1 260 ? -3.612 5.464 5.221 1 98.77 260 VAL A N 1
ATOM 1880 C CA . VAL A 1 260 ? -3.618 5.744 6.653 1 98.77 260 VAL A CA 1
ATOM 1881 C C . VAL A 1 260 ? -2.948 7.09 6.92 1 98.77 260 VAL A C 1
ATOM 1883 O O . VAL A 1 260 ? -1.834 7.339 6.452 1 98.77 260 VAL A O 1
ATOM 1886 N N . VAL A 1 261 ? -3.632 7.929 7.675 1 98.49 261 VAL A N 1
ATOM 1887 C CA . VAL A 1 261 ? -3.083 9.212 8.101 1 98.49 261 VAL A CA 1
ATOM 1888 C C . VAL A 1 261 ? -3.245 9.368 9.611 1 98.49 261 VAL A C 1
ATOM 1890 O O . VAL A 1 261 ? -2.623 10.241 10.222 1 98.49 261 VAL A O 1
ATOM 1893 N N . GLY A 1 262 ? -4.108 8.534 10.287 1 97.41 262 GLY A N 1
ATOM 1894 C CA . GLY A 1 262 ? -4.174 8.48 11.738 1 97.41 262 GLY A CA 1
ATOM 1895 C C . GLY A 1 262 ? -2.971 7.801 12.365 1 97.41 262 GLY A C 1
ATOM 1896 O O . GLY A 1 262 ? -2.737 6.612 12.141 1 97.41 262 GLY A O 1
ATOM 1897 N N . VAL A 1 263 ? -2.283 8.468 13.218 1 96.38 263 VAL A N 1
ATOM 1898 C CA . VAL A 1 263 ? -0.995 7.997 13.714 1 96.38 263 VAL A CA 1
ATOM 1899 C C . VAL A 1 263 ? -1.205 7.109 14.939 1 96.38 263 VAL A C 1
ATOM 1901 O O . VAL A 1 263 ? -1.833 7.526 15.915 1 96.38 263 VAL A O 1
ATOM 1904 N N . THR A 1 264 ? -0.702 5.913 14.933 1 96.17 264 THR A N 1
ATOM 1905 C CA . THR A 1 264 ? -0.663 5.004 16.072 1 96.17 264 THR A CA 1
ATOM 1906 C C . THR A 1 264 ? 0.492 4.016 15.937 1 96.17 264 THR A C 1
ATOM 1908 O O . THR A 1 264 ? 0.803 3.564 14.833 1 96.17 264 THR A O 1
ATOM 1911 N N . PRO A 1 265 ? 1.127 3.68 17.028 1 95.62 265 PRO A N 1
ATOM 1912 C CA . PRO A 1 265 ? 2.228 2.714 16.994 1 95.62 265 PRO A CA 1
ATOM 1913 C C . PRO A 1 265 ? 1.742 1.267 16.969 1 95.62 265 PRO A C 1
ATOM 1915 O O . PRO A 1 265 ? 2.543 0.346 16.787 1 95.62 265 PRO A O 1
ATOM 1918 N N . GLU A 1 266 ? 0.453 1.049 17.167 1 97.93 266 GLU A N 1
ATOM 1919 C CA . GLU A 1 266 ? -0.085 -0.308 17.182 1 97.93 266 GLU A CA 1
ATOM 1920 C C . GLU A 1 266 ? -0.144 -0.894 15.774 1 97.93 266 GLU A C 1
ATOM 1922 O O . GLU A 1 266 ? -0.589 -0.227 14.837 1 97.93 266 GLU A O 1
ATOM 1927 N N . PRO A 1 267 ? 0.283 -2.135 15.591 1 98.45 267 PRO A N 1
ATOM 1928 C CA . PRO A 1 267 ? 0.281 -2.746 14.259 1 98.45 267 PRO A CA 1
ATOM 1929 C C . PRO A 1 267 ? -1.126 -2.908 13.687 1 98.45 267 PRO A C 1
ATOM 1931 O O . PRO A 1 267 ? -2.082 -3.117 14.439 1 98.45 267 PRO A O 1
ATOM 1934 N N . LEU A 1 268 ? -1.195 -2.797 12.367 1 98.59 268 LEU A N 1
ATOM 1935 C CA . LEU A 1 268 ? -2.444 -3.079 11.668 1 98.59 268 LEU A CA 1
ATOM 1936 C C . LEU A 1 268 ? -2.77 -4.568 11.718 1 98.59 268 LEU A C 1
ATOM 1938 O O . LEU A 1 268 ? -1.911 -5.406 11.438 1 98.59 268 LEU A O 1
ATOM 1942 N N . PRO A 1 269 ? -3.942 -4.934 12.166 1 98.58 269 PRO A N 1
ATOM 1943 C CA . PRO A 1 269 ? -4.334 -6.345 12.139 1 98.58 269 PRO A CA 1
ATOM 1944 C C . PRO A 1 269 ? -4.718 -6.824 10.741 1 98.58 269 PRO A C 1
ATOM 1946 O O . PRO A 1 269 ? -5.827 -7.326 10.539 1 98.58 269 PRO A O 1
ATOM 1949 N N . ILE A 1 270 ? -3.869 -6.68 9.757 1 98.53 270 ILE A N 1
ATOM 1950 C CA . ILE A 1 270 ? -4.057 -7.026 8.353 1 98.53 270 ILE A CA 1
ATOM 1951 C C . ILE A 1 270 ? -3.009 -8.052 7.93 1 98.53 270 ILE A C 1
ATOM 1953 O O . ILE A 1 270 ? -1.814 -7.867 8.175 1 98.53 270 ILE A O 1
ATOM 1957 N N . SER A 1 271 ? -3.425 -9.11 7.326 1 98.35 271 SER A N 1
ATOM 1958 C CA . SER A 1 271 ? -2.527 -10.197 6.95 1 98.35 271 SER A CA 1
ATOM 1959 C C . SER A 1 271 ? -2.257 -10.197 5.449 1 98.35 271 SER A C 1
ATOM 1961 O O . SER A 1 271 ? -3.031 -9.632 4.674 1 98.35 271 SER A O 1
ATOM 1963 N N . PRO A 1 272 ? -1.15 -10.856 5.01 1 98.14 272 PRO A N 1
ATOM 1964 C CA . PRO A 1 272 ? -0.906 -11.06 3.58 1 98.14 272 PRO A CA 1
ATOM 1965 C C . PRO A 1 272 ? -2.066 -11.761 2.878 1 98.14 272 PRO A C 1
ATOM 1967 O O . PRO A 1 272 ? -2.398 -11.423 1.739 1 98.14 272 PRO A O 1
ATOM 1970 N N . LEU A 1 273 ? -2.699 -12.699 3.521 1 96.69 273 LEU A N 1
ATOM 1971 C CA . LEU A 1 273 ? -3.83 -13.418 2.944 1 96.69 273 LEU A CA 1
ATOM 1972 C C . LEU A 1 273 ? -4.934 -12.451 2.528 1 96.69 273 LEU A C 1
ATOM 1974 O O . LEU A 1 273 ? -5.533 -12.608 1.462 1 96.69 273 LEU A O 1
ATOM 1978 N N . GLN A 1 274 ? -5.177 -11.42 3.324 1 97.6 274 GLN A N 1
ATOM 1979 C CA . GLN A 1 274 ? -6.232 -10.444 3.069 1 97.6 274 GLN A CA 1
ATOM 1980 C C . GLN A 1 274 ? -5.844 -9.497 1.938 1 97.6 274 GLN A C 1
ATOM 1982 O O . GLN A 1 274 ? -6.712 -8.936 1.265 1 97.6 274 GLN A O 1
ATOM 1987 N N . LEU A 1 275 ? -4.525 -9.342 1.725 1 98.61 275 LEU A N 1
ATOM 1988 C CA . LEU A 1 275 ? -4.051 -8.353 0.763 1 98.61 275 LEU A CA 1
ATOM 1989 C C . LEU A 1 275 ? -3.902 -8.97 -0.623 1 98.61 275 LEU A C 1
ATOM 1991 O O . LEU A 1 275 ? -4.184 -8.318 -1.631 1 98.61 275 LEU A O 1
ATOM 1995 N N . ILE A 1 276 ? -3.469 -10.178 -0.755 1 98.23 276 ILE A N 1
ATOM 1996 C CA . ILE A 1 276 ? -2.964 -10.772 -1.988 1 98.23 276 ILE A CA 1
ATOM 1997 C C . ILE A 1 276 ? -4.12 -11.011 -2.957 1 98.23 276 ILE A C 1
ATOM 1999 O O . ILE A 1 276 ? -4.126 -10.479 -4.069 1 98.23 276 ILE A O 1
ATOM 2003 N N . THR A 1 277 ? -5.156 -11.716 -2.543 1 94.91 277 THR A N 1
ATOM 2004 C CA . THR A 1 277 ? -6.195 -12.168 -3.461 1 94.91 277 THR A CA 1
ATOM 2005 C C . THR A 1 277 ? -6.927 -10.979 -4.077 1 94.91 277 THR A C 1
ATOM 2007 O O . THR A 1 277 ? -7.082 -10.903 -5.297 1 94.91 277 THR A O 1
ATOM 2010 N N . PRO A 1 278 ? -7.252 -9.943 -3.233 1 97.26 278 PRO A N 1
ATOM 2011 C CA . PRO A 1 278 ? -7.955 -8.811 -3.839 1 97.26 278 PRO A CA 1
ATOM 2012 C C . PRO A 1 278 ? -7.004 -7.726 -4.341 1 97.26 278 PRO A C 1
ATOM 2014 O O . PRO A 1 278 ? -7.45 -6.717 -4.893 1 97.26 278 PRO A O 1
ATOM 2017 N N . GLY A 1 279 ? -5.694 -7.916 -4.146 1 98.25 279 GLY A N 1
ATOM 2018 C CA . GLY A 1 279 ? -4.74 -6.918 -4.603 1 98.25 279 GLY A CA 1
ATOM 2019 C C . GLY A 1 279 ? -4.88 -5.587 -3.889 1 98.25 279 GLY A C 1
ATOM 2020 O O . GLY A 1 279 ? -4.867 -4.531 -4.524 1 98.25 279 GLY A O 1
ATOM 2021 N N . ILE A 1 280 ? -5.049 -5.649 -2.576 1 98.59 280 ILE A N 1
ATOM 2022 C CA . ILE A 1 280 ? -5.287 -4.456 -1.771 1 98.59 280 ILE A CA 1
ATOM 2023 C C . ILE A 1 280 ? -3.957 -3.775 -1.452 1 98.59 280 ILE A C 1
ATOM 2025 O O . ILE A 1 280 ? -2.943 -4.446 -1.246 1 98.59 280 ILE A O 1
ATOM 2029 N N . THR A 1 281 ? -3.988 -2.464 -1.389 1 98.71 281 THR A N 1
ATOM 2030 C CA . THR A 1 281 ? -2.844 -1.632 -1.034 1 98.71 281 THR A CA 1
ATOM 2031 C C . THR A 1 281 ? -3.104 -0.881 0.269 1 98.71 281 THR A C 1
ATOM 2033 O O . THR A 1 281 ? -4.199 -0.356 0.481 1 98.71 281 THR A O 1
ATOM 2036 N N . VAL A 1 282 ? -2.145 -0.909 1.144 1 98.84 282 VAL A N 1
ATOM 2037 C CA . VAL A 1 282 ? -2.11 -0.068 2.336 1 98.84 282 VAL A CA 1
ATOM 2038 C C . VAL A 1 282 ? -0.983 0.954 2.215 1 98.84 282 VAL A C 1
ATOM 2040 O O . VAL A 1 282 ? 0.176 0.587 2.004 1 98.84 282 VAL A O 1
ATOM 2043 N N . THR A 1 283 ? -1.295 2.177 2.327 1 98.63 283 THR A N 1
ATOM 2044 C CA . THR A 1 283 ? -0.277 3.208 2.154 1 98.63 283 THR A CA 1
ATOM 2045 C C . THR A 1 283 ? -0.346 4.231 3.283 1 98.63 283 THR A C 1
ATOM 2047 O O . THR A 1 283 ? -1.431 4.555 3.769 1 98.63 283 THR A O 1
ATOM 2050 N N . GLY A 1 284 ? 0.81 4.632 3.726 1 98.68 284 GLY A N 1
ATOM 2051 C CA . GLY A 1 284 ? 0.88 5.781 4.614 1 98.68 284 GLY A CA 1
ATOM 2052 C C . GLY A 1 284 ? 1.051 7.096 3.877 1 98.68 284 GLY A C 1
ATOM 2053 O O . GLY A 1 284 ? 1.776 7.165 2.882 1 98.68 284 GLY A O 1
ATOM 2054 N N . HIS A 1 285 ? 0.388 8.049 4.304 1 98.27 285 HIS A N 1
ATOM 2055 C CA . HIS A 1 285 ? 0.515 9.37 3.699 1 98.27 285 HIS A CA 1
ATOM 2056 C C . HIS A 1 285 ? 0.958 10.406 4.726 1 98.27 285 HIS A C 1
ATOM 2058 O O . HIS A 1 285 ? 0.268 10.633 5.723 1 98.27 285 HIS A O 1
ATOM 2064 N N . PRO A 1 286 ? 2.038 10.905 4.381 1 96.15 286 PRO A N 1
ATOM 2065 C CA . PRO A 1 286 ? 2.435 11.986 5.286 1 96.15 286 PRO A CA 1
ATOM 2066 C C . PRO A 1 286 ? 1.671 13.283 5.027 1 96.15 286 PRO A C 1
ATOM 2068 O O . PRO A 1 286 ? 0.825 13.337 4.131 1 96.15 286 PRO A O 1
ATOM 2071 N N . SER A 1 287 ? 1.87 14.348 5.678 1 96.56 287 SER A N 1
ATOM 2072 C CA . SER A 1 287 ? 1.326 15.668 5.375 1 96.56 287 SER A CA 1
ATOM 2073 C C . SER A 1 287 ? 1.758 16.139 3.99 1 96.56 287 SER A C 1
ATOM 2075 O O . SER A 1 287 ? 1.924 15.328 3.076 1 96.56 287 SER A O 1
ATOM 2077 N N . GLY A 1 288 ? 1.78 17.344 3.591 1 97.64 288 GLY A N 1
ATOM 2078 C CA . GLY A 1 288 ? 2.168 17.891 2.301 1 97.64 288 GLY A CA 1
ATOM 2079 C C . GLY A 1 288 ? 3.136 19.054 2.412 1 97.64 288 GLY A C 1
ATOM 2080 O O . GLY A 1 288 ? 3.39 19.554 3.51 1 97.64 288 GLY A O 1
ATOM 2081 N N . THR A 1 289 ? 3.705 19.411 1.343 1 98.51 289 THR A N 1
ATOM 2082 C CA . THR A 1 289 ? 4.632 20.534 1.257 1 98.51 289 THR A CA 1
ATOM 2083 C C . THR A 1 289 ? 3.878 21.86 1.279 1 98.51 289 THR A C 1
ATOM 2085 O O . THR A 1 289 ? 2.646 21.88 1.334 1 98.51 289 THR A O 1
ATOM 2088 N N . ALA A 1 290 ? 4.636 22.959 1.255 1 98.67 290 ALA A N 1
ATOM 2089 C CA . ALA A 1 290 ? 4.042 24.292 1.184 1 98.67 290 ALA A CA 1
ATOM 2090 C C . ALA A 1 290 ? 3.181 24.443 -0.066 1 98.67 290 ALA A C 1
ATOM 2092 O O . ALA A 1 290 ? 2.1 25.033 -0.016 1 98.67 290 ALA A O 1
ATOM 2093 N N . ARG A 1 291 ? 3.647 23.907 -1.154 1 98.53 291 ARG A N 1
ATOM 2094 C CA . ARG A 1 291 ? 2.878 23.967 -2.393 1 98.53 291 ARG A CA 1
ATOM 2095 C C . ARG A 1 291 ? 1.579 23.179 -2.27 1 98.53 291 ARG A C 1
ATOM 2097 O O . ARG A 1 291 ? 0.527 23.628 -2.731 1 98.53 291 ARG A O 1
ATOM 2104 N N . ASP A 1 292 ? 1.655 21.987 -1.699 1 98.74 292 ASP A N 1
ATOM 2105 C CA . ASP A 1 292 ? 0.451 21.196 -1.461 1 98.74 292 ASP A CA 1
ATOM 2106 C C . ASP A 1 292 ? -0.551 21.966 -0.604 1 98.74 292 ASP A C 1
ATOM 2108 O O . ASP A 1 292 ? -1.761 21.879 -0.825 1 98.74 292 ASP A O 1
ATOM 2112 N N . VAL A 1 293 ? -0.053 22.682 0.405 1 98.86 293 VAL A N 1
ATOM 2113 C CA . VAL A 1 293 ? -0.909 23.489 1.269 1 98.86 293 VAL A CA 1
ATOM 2114 C C . VAL A 1 293 ? -1.607 24.567 0.442 1 98.86 293 VAL A C 1
ATOM 2116 O O . VAL A 1 293 ? -2.815 24.777 0.578 1 98.86 293 VAL A O 1
ATOM 2119 N N . GLU A 1 294 ? -0.892 25.248 -0.425 1 98.72 294 GLU A N 1
ATOM 2120 C CA . GLU A 1 294 ? -1.49 26.257 -1.294 1 98.72 294 GLU A CA 1
ATOM 2121 C C . GLU A 1 294 ? -2.598 25.657 -2.156 1 98.72 294 GLU A C 1
ATOM 2123 O O . GLU A 1 294 ? -3.689 26.222 -2.255 1 98.72 294 GLU A O 1
ATOM 2128 N N . GLU A 1 295 ? -2.29 24.525 -2.69 1 98.79 295 GLU A N 1
ATOM 2129 C CA . GLU A 1 295 ? -3.267 23.871 -3.555 1 98.79 295 GLU A CA 1
ATOM 2130 C C . GLU A 1 295 ? -4.49 23.418 -2.763 1 98.79 295 GLU A C 1
ATOM 2132 O O . GLU A 1 295 ? -5.613 23.456 -3.27 1 98.79 295 GLU A O 1
ATOM 2137 N N . THR A 1 296 ? -4.208 22.984 -1.598 1 98.88 296 THR A N 1
ATOM 2138 C CA . THR A 1 296 ? -5.308 22.608 -0.719 1 98.88 296 THR A CA 1
ATOM 2139 C C . THR A 1 296 ? -6.23 23.798 -0.465 1 98.88 296 THR A C 1
ATOM 2141 O O . THR A 1 296 ? -7.448 23.691 -0.624 1 98.88 296 THR A O 1
ATOM 2144 N N . MET A 1 297 ? -5.686 24.906 -0.13 1 98.9 297 MET A N 1
ATOM 2145 C CA . MET A 1 297 ? -6.492 26.086 0.171 1 98.9 297 MET A CA 1
ATOM 2146 C C . MET A 1 297 ? -7.184 26.607 -1.084 1 98.9 297 MET A C 1
ATOM 2148 O O . MET A 1 297 ? -8.326 27.066 -1.023 1 98.9 297 MET A O 1
ATOM 2152 N N . GLN A 1 298 ? -6.521 26.521 -2.204 1 98.82 298 GLN A N 1
ATOM 2153 C CA . GLN A 1 298 ? -7.146 26.924 -3.459 1 98.82 298 GLN A CA 1
ATOM 2154 C C . GLN A 1 298 ? -8.351 26.045 -3.781 1 98.82 298 GLN A C 1
ATOM 2156 O O . GLN A 1 298 ? -9.393 26.545 -4.21 1 98.82 298 GLN A O 1
ATOM 2161 N N . PHE A 1 299 ? -8.19 24.795 -3.543 1 98.87 299 PHE A N 1
ATOM 2162 C CA . PHE A 1 299 ? -9.305 23.889 -3.791 1 98.87 299 PHE A CA 1
ATOM 2163 C C . PHE A 1 299 ? -10.437 24.14 -2.801 1 98.87 299 PHE A C 1
ATOM 2165 O O . PHE A 1 299 ? -11.613 24.051 -3.159 1 98.87 299 PHE A O 1
ATOM 2172 N N . ALA A 1 300 ? -10.074 24.347 -1.569 1 98.82 300 ALA A N 1
ATOM 2173 C CA . ALA A 1 300 ? -11.082 24.664 -0.561 1 98.82 300 ALA A CA 1
ATOM 2174 C C . ALA A 1 300 ? -11.913 25.874 -0.977 1 98.82 300 ALA A C 1
ATOM 2176 O O . ALA A 1 300 ? -13.142 25.857 -0.873 1 98.82 300 ALA A O 1
ATOM 2177 N N . VAL A 1 301 ? -11.277 26.903 -1.462 1 98.78 301 VAL A N 1
ATOM 2178 C CA . VAL A 1 301 ? -11.962 28.105 -1.923 1 98.78 301 VAL A CA 1
ATOM 2179 C C . VAL A 1 301 ? -12.85 27.768 -3.119 1 98.78 301 VAL A C 1
ATOM 2181 O O . VAL A 1 301 ? -14.019 28.158 -3.162 1 98.78 301 VAL A O 1
ATOM 2184 N N . LEU A 1 302 ? -12.332 27.017 -4.024 1 98.63 302 LEU A N 1
ATOM 2185 C CA . LEU A 1 302 ? -13.038 26.648 -5.247 1 98.63 302 LEU A CA 1
ATOM 2186 C C . LEU A 1 302 ? -14.298 25.852 -4.928 1 98.63 302 LEU A C 1
ATOM 2188 O O . LEU A 1 302 ? -15.321 26.005 -5.599 1 98.63 302 LEU A O 1
ATOM 2192 N N . SER A 1 303 ? -14.276 25.025 -3.889 1 98.72 303 SER A N 1
ATOM 2193 C CA . SER A 1 303 ? -15.32 24.028 -3.68 1 98.72 303 SER A CA 1
ATOM 2194 C C . SER A 1 303 ? -16.192 24.384 -2.48 1 98.72 303 SER A C 1
ATOM 2196 O O . SER A 1 303 ? -17.213 23.738 -2.234 1 98.72 303 SER A O 1
ATOM 2198 N N . GLY A 1 304 ? -15.723 25.329 -1.685 1 98.37 304 GLY A N 1
ATOM 2199 C CA . GLY A 1 304 ? -16.502 25.761 -0.536 1 98.37 304 GLY A CA 1
ATOM 2200 C C . GLY A 1 304 ? -16.209 24.96 0.719 1 98.37 304 GLY A C 1
ATOM 2201 O O . GLY A 1 304 ? -16.925 25.073 1.716 1 98.37 304 GLY A O 1
ATOM 2202 N N . VAL A 1 305 ? -15.135 24.203 0.728 1 98.73 305 VAL A N 1
ATOM 2203 C CA . VAL A 1 305 ? -14.734 23.447 1.91 1 98.73 305 VAL A CA 1
ATOM 2204 C C . VAL A 1 305 ? -14.162 24.396 2.961 1 98.73 305 VAL A C 1
ATOM 2206 O O . VAL A 1 305 ? -13.384 25.296 2.635 1 98.73 305 VAL A O 1
ATOM 2209 N N . ARG A 1 306 ? -14.541 24.136 4.207 1 98.27 306 ARG A N 1
ATOM 2210 C CA . ARG A 1 306 ? -14.058 24.958 5.311 1 98.27 306 ARG A CA 1
ATOM 2211 C C . ARG A 1 306 ? -13.82 24.113 6.559 1 98.27 306 ARG A C 1
ATOM 2213 O O . ARG A 1 306 ? -14.569 23.172 6.83 1 98.27 306 ARG A O 1
ATOM 2220 N N . ALA A 1 307 ? -12.847 24.534 7.258 1 97.86 307 ALA A N 1
ATOM 2221 C CA . ALA A 1 307 ? -12.663 23.934 8.576 1 97.86 307 ALA A CA 1
ATOM 2222 C C . ALA A 1 307 ? -13.684 24.476 9.573 1 97.86 307 ALA A C 1
ATOM 2224 O O . ALA A 1 307 ? -13.945 25.68 9.61 1 97.86 307 ALA A O 1
ATOM 2225 N N . ARG A 1 308 ? -14.291 23.584 10.26 1 97.3 308 ARG A N 1
ATOM 2226 C CA . ARG A 1 308 ? -15.064 24.002 11.425 1 97.3 308 ARG A CA 1
ATOM 2227 C C . ARG A 1 308 ? -14.158 24.225 12.631 1 97.3 308 ARG A C 1
ATOM 2229 O O . ARG A 1 308 ? -13.437 23.317 13.049 1 97.3 308 ARG A O 1
ATOM 2236 N N . ILE A 1 309 ? -14.25 25.486 13.21 1 97.68 309 ILE A N 1
ATOM 2237 C CA . ILE A 1 309 ? -13.213 25.85 14.169 1 97.68 309 ILE A CA 1
ATOM 2238 C C . ILE A 1 309 ? -13.852 26.459 15.414 1 97.68 309 ILE A C 1
ATOM 2240 O O . ILE A 1 309 ? -14.958 27.001 15.35 1 97.68 309 ILE A O 1
ATOM 2244 N N . GLU A 1 310 ? -13.163 26.292 16.516 1 97.86 310 GLU A N 1
ATOM 2245 C CA . GLU A 1 310 ? -13.375 27.025 17.761 1 97.86 310 GLU A CA 1
ATOM 2246 C C . GLU A 1 310 ? -12.155 27.866 18.121 1 97.86 310 GLU A C 1
ATOM 2248 O O . GLU A 1 310 ? -11.048 27.339 18.256 1 97.86 310 GLU A O 1
ATOM 2253 N N . GLU A 1 311 ? -12.386 29.166 18.34 1 97.95 311 GLU A N 1
ATOM 2254 C CA . GLU A 1 311 ? -11.272 30.08 18.574 1 97.95 311 GLU A CA 1
ATOM 2255 C C . GLU A 1 311 ? -11.057 30.318 20.066 1 97.95 311 GLU A C 1
ATOM 2257 O O . GLU A 1 311 ? -12.019 30.395 20.832 1 97.95 311 GLU A O 1
ATOM 2262 N N . ARG A 1 312 ? -9.865 30.385 20.478 1 98.31 312 ARG A N 1
ATOM 2263 C CA . ARG A 1 312 ? -9.418 30.842 21.79 1 98.31 312 ARG A CA 1
ATOM 2264 C C . ARG A 1 312 ? -8.214 31.769 21.667 1 98.31 312 ARG A C 1
ATOM 2266 O O . ARG A 1 312 ? -7.379 31.595 20.776 1 98.31 312 ARG A O 1
ATOM 2273 N N . PRO A 1 313 ? -8.105 32.759 22.537 1 98.52 313 PRO A N 1
ATOM 2274 C CA . PRO A 1 313 ? -6.886 33.571 22.519 1 98.52 313 PRO A CA 1
ATOM 2275 C C . PRO A 1 313 ? -5.655 32.798 22.987 1 98.52 313 PRO A C 1
ATOM 2277 O O . PRO A 1 313 ? -5.784 31.787 23.682 1 98.52 313 PRO A O 1
ATOM 2280 N N . LEU A 1 314 ? -4.502 33.273 22.631 1 98.67 314 LEU A N 1
ATOM 2281 C CA . LEU A 1 314 ? -3.23 32.656 22.991 1 98.67 314 LEU A CA 1
ATOM 2282 C C . LEU A 1 314 ? -3.132 32.451 24.499 1 98.67 314 LEU A C 1
ATOM 2284 O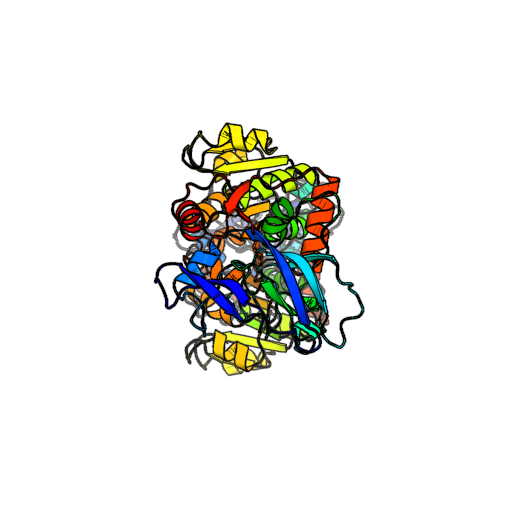 O . LEU A 1 314 ? -2.584 31.448 24.959 1 98.67 314 LEU A O 1
ATOM 2288 N N . ALA A 1 315 ? -3.668 33.353 25.274 1 98.01 315 ALA A N 1
ATOM 2289 C CA . ALA A 1 315 ? -3.616 33.303 26.732 1 98.01 315 ALA A CA 1
ATOM 2290 C C . ALA A 1 315 ? -4.317 32.056 27.264 1 98.01 315 ALA A C 1
ATOM 2292 O O . ALA A 1 315 ? -4.074 31.635 28.397 1 98.01 315 ALA A O 1
ATOM 2293 N N . ARG A 1 316 ? -5.153 31.462 26.433 1 98.17 316 ARG A N 1
ATOM 2294 C CA . ARG A 1 316 ? -5.911 30.281 26.836 1 98.17 316 ARG A CA 1
ATOM 2295 C C . ARG A 1 316 ? -5.432 29.042 26.088 1 98.17 316 ARG A C 1
ATOM 2297 O O . ARG A 1 316 ? -6.218 28.132 25.816 1 98.17 316 ARG A O 1
ATOM 2304 N N . ALA A 1 317 ? -4.208 29.073 25.727 1 98.43 317 ALA A N 1
ATOM 2305 C CA . ALA A 1 317 ? -3.637 27.968 24.96 1 98.43 317 ALA A CA 1
ATOM 2306 C C . ALA A 1 317 ? -3.758 26.652 25.722 1 98.43 317 ALA A C 1
ATOM 2308 O O . ALA A 1 317 ? -4.061 25.612 25.133 1 98.43 317 ALA A O 1
ATOM 2309 N N . ALA A 1 318 ? -3.547 26.644 26.992 1 97.87 318 ALA A N 1
ATOM 2310 C CA . ALA A 1 318 ? -3.631 25.435 27.807 1 97.87 318 ALA A CA 1
ATOM 2311 C C . ALA A 1 318 ? -5.036 24.84 27.762 1 97.87 318 ALA A C 1
ATOM 2313 O O . ALA A 1 318 ? -5.198 23.619 27.693 1 97.87 318 ALA A O 1
ATOM 2314 N N . GLU A 1 319 ? -5.972 25.677 27.822 1 97.29 319 GLU A N 1
ATOM 2315 C CA . GLU A 1 319 ? -7.366 25.248 27.768 1 97.29 319 GLU A CA 1
ATOM 2316 C C . GLU A 1 319 ? -7.704 24.64 26.41 1 97.29 319 GLU A C 1
ATOM 2318 O O . GLU A 1 319 ? -8.369 23.604 26.335 1 97.29 319 GLU A O 1
ATOM 2323 N N . ALA A 1 320 ? -7.281 25.337 25.369 1 97.82 320 ALA A N 1
ATOM 2324 C CA . ALA A 1 320 ? -7.53 24.847 24.016 1 97.82 320 ALA A CA 1
ATOM 2325 C C . ALA A 1 320 ? -6.868 23.49 23.794 1 97.82 320 ALA A C 1
ATOM 2327 O O . ALA A 1 320 ? -7.475 22.584 23.218 1 97.82 320 ALA A O 1
ATOM 2328 N N . TYR A 1 321 ? -5.682 23.349 24.254 1 97.51 321 TYR A N 1
ATOM 2329 C CA . TYR A 1 321 ? -4.933 22.1 24.164 1 97.51 321 TYR A CA 1
ATOM 2330 C C . TYR A 1 321 ? -5.638 20.985 24.927 1 97.51 321 TYR A C 1
ATOM 2332 O O . TYR A 1 321 ? -5.776 19.869 24.42 1 97.51 321 TYR A O 1
ATOM 2340 N N . ALA A 1 322 ? -6.12 21.24 26.144 1 96.81 322 ALA A N 1
ATOM 2341 C CA . ALA A 1 322 ? -6.829 20.258 26.96 1 96.81 322 ALA A CA 1
ATOM 2342 C C . ALA A 1 322 ? -8.123 19.813 26.284 1 96.81 322 ALA A C 1
ATOM 2344 O O . ALA A 1 322 ? -8.481 18.634 26.329 1 96.81 322 ALA A O 1
ATOM 2345 N N . ALA A 1 323 ? -8.757 20.761 25.698 1 96.14 323 ALA A N 1
ATOM 2346 C CA . ALA A 1 323 ? -9.996 20.439 24.995 1 96.14 323 ALA A CA 1
ATOM 2347 C C . ALA A 1 323 ? -9.739 19.46 23.852 1 96.14 323 ALA A C 1
ATOM 2349 O O . ALA A 1 323 ? -10.502 18.511 23.657 1 96.14 323 ALA A O 1
ATOM 2350 N N . MET A 1 324 ? -8.714 19.664 23.083 1 94.28 324 MET A N 1
ATOM 2351 C CA . MET A 1 324 ? -8.325 18.767 21.998 1 94.28 324 MET A CA 1
ATOM 2352 C C . MET A 1 324 ? -7.955 17.389 22.538 1 94.28 324 MET A C 1
ATOM 2354 O O . MET A 1 324 ? -8.446 16.372 22.046 1 94.28 324 MET A O 1
ATOM 2358 N N . GLU A 1 325 ? -7.205 17.313 23.597 1 92.45 325 GLU A N 1
ATOM 2359 C CA . GLU A 1 325 ? -6.716 16.058 24.16 1 92.45 325 GLU A CA 1
ATOM 2360 C C . GLU A 1 325 ? -7.863 15.212 24.703 1 92.45 325 GLU A C 1
ATOM 2362 O O . GLU A 1 325 ? -7.826 13.982 24.624 1 92.45 325 GLU A O 1
ATOM 2367 N N . GLU A 1 326 ? -8.836 15.934 25.231 1 92.47 326 GLU A N 1
ATOM 2368 C CA . GLU A 1 326 ? -9.951 15.25 25.878 1 92.47 326 GLU A CA 1
ATOM 2369 C C . GLU A 1 326 ? -11.072 14.959 24.885 1 92.47 326 GLU A C 1
ATOM 2371 O O . GLU A 1 326 ? -12.116 14.422 25.259 1 92.47 326 GLU A O 1
ATOM 2376 N N . GLY A 1 327 ? -10.872 15.378 23.67 1 88.72 327 GLY A N 1
ATOM 2377 C CA . GLY A 1 327 ? -11.867 15.11 22.644 1 88.72 327 GLY A CA 1
ATOM 2378 C C . GLY A 1 327 ? -13.078 16.02 22.736 1 88.72 327 GLY A C 1
ATOM 2379 O O . GLY A 1 327 ? -14.166 15.662 22.281 1 88.72 327 GLY A O 1
ATOM 2380 N N . ARG A 1 328 ? -12.916 17.179 23.337 1 91.3 328 ARG A N 1
ATOM 2381 C CA . ARG A 1 328 ? -14.028 18.107 23.518 1 91.3 328 ARG A CA 1
ATOM 2382 C C . ARG A 1 328 ? -14.056 19.152 22.408 1 91.3 328 ARG A C 1
ATOM 2384 O O . ARG A 1 328 ? -15.054 19.854 22.235 1 91.3 328 ARG A O 1
ATOM 2391 N N . ALA A 1 329 ? -13.028 19.214 21.706 1 90.26 329 ALA A N 1
ATOM 2392 C CA . ALA A 1 329 ? -12.99 20.183 20.613 1 90.26 329 ALA A CA 1
ATOM 2393 C C . ALA A 1 329 ? -14.001 19.825 19.528 1 90.26 329 ALA A C 1
ATOM 2395 O O . ALA A 1 329 ? -14.148 18.654 19.17 1 90.26 329 ALA A O 1
ATOM 2396 N N . ARG A 1 330 ? -14.775 20.79 19.164 1 91.45 330 ARG A N 1
ATOM 2397 C CA . ARG A 1 330 ? -15.603 20.576 17.981 1 91.45 330 ARG A CA 1
ATOM 2398 C C . ARG A 1 330 ? -14.783 20.729 16.704 1 91.45 330 ARG A C 1
ATOM 2400 O O . ARG A 1 330 ? -14.795 21.789 16.076 1 91.45 330 ARG A O 1
ATOM 2407 N N . TYR A 1 331 ? -14.119 19.727 16.334 1 93.82 331 TYR A N 1
ATOM 2408 C CA . TYR A 1 331 ? -13.274 19.429 15.184 1 93.82 331 TYR A CA 1
ATOM 2409 C C . TYR A 1 331 ? -11.91 20.095 15.321 1 93.82 331 TYR A C 1
ATOM 2411 O O . TYR A 1 331 ? -10.911 19.427 15.595 1 93.82 331 TYR A O 1
ATOM 2419 N N . ARG A 1 332 ? -11.821 21.538 15.196 1 96.88 332 ARG A N 1
ATOM 2420 C CA . ARG A 1 332 ? -10.488 22.128 15.269 1 96.88 332 ARG A CA 1
ATOM 2421 C C . ARG A 1 332 ? -10.466 23.315 16.226 1 96.88 332 ARG A C 1
ATOM 2423 O O . ARG A 1 332 ? -11.266 24.243 16.091 1 96.88 332 ARG A O 1
ATOM 2430 N N . MET A 1 333 ? -9.595 23.308 17.198 1 98.1 333 MET A N 1
ATOM 2431 C CA . MET A 1 333 ? -9.294 24.499 17.986 1 98.1 333 MET A CA 1
ATOM 2432 C C . MET A 1 333 ? -8.27 25.378 17.275 1 98.1 333 MET A C 1
ATOM 2434 O O . MET A 1 333 ? -7.32 24.87 16.676 1 98.1 333 MET A O 1
ATOM 2438 N N . VAL A 1 334 ? -8.455 26.668 17.356 1 98.71 334 VAL A N 1
ATOM 2439 C CA . VAL A 1 334 ? -7.511 27.622 16.784 1 98.71 334 VAL A CA 1
ATOM 2440 C C . VAL A 1 334 ? -7.191 28.71 17.808 1 98.71 334 VAL A C 1
ATOM 2442 O O . VAL A 1 334 ? -8.098 29.301 18.398 1 98.71 334 VAL A O 1
ATOM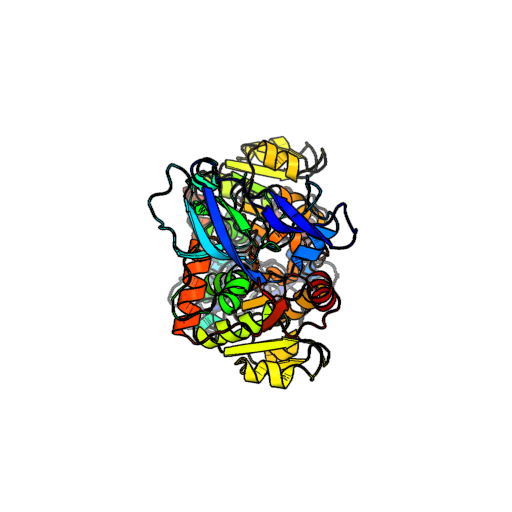 2445 N N . LEU A 1 335 ? -5.932 28.904 18.036 1 98.85 335 LEU A N 1
ATOM 2446 C CA . LEU A 1 335 ? -5.475 30.003 18.88 1 98.85 335 LEU A CA 1
ATOM 2447 C C . LEU A 1 335 ? -5.369 31.296 18.079 1 98.85 335 LEU A C 1
ATOM 2449 O O . LEU A 1 335 ? -4.81 31.306 16.98 1 98.85 335 LEU A O 1
ATOM 2453 N N . THR A 1 336 ? -5.879 32.339 18.609 1 98.61 336 THR A N 1
ATOM 2454 C CA . THR A 1 336 ? -5.774 33.651 17.98 1 98.61 336 THR A CA 1
ATOM 2455 C C . THR A 1 336 ? -4.838 34.558 18.774 1 98.61 336 THR A C 1
ATOM 2457 O O . THR A 1 336 ? -4.69 34.397 19.987 1 98.61 336 THR A O 1
ATOM 2460 N N . MET A 1 337 ? -4.198 35.407 18.01 1 97.22 337 MET A N 1
ATOM 2461 C CA . MET A 1 337 ? -3.248 36.321 18.638 1 97.22 337 MET A CA 1
ATOM 2462 C C . MET A 1 337 ? -3.853 37.713 18.79 1 97.22 337 MET A C 1
ATOM 2464 O O . MET A 1 337 ? -4.729 38.102 18.015 1 97.22 337 MET A O 1
ATOM 2468 N N . MET B 1 1 ? -15.179 -46.012 -22.698 1 75.63 1 MET B N 1
ATOM 2469 C CA . MET B 1 1 ? -14.656 -44.653 -22.795 1 75.63 1 MET B CA 1
ATOM 2470 C C . MET B 1 1 ? -13.173 -44.614 -22.441 1 75.63 1 MET B C 1
ATOM 2472 O O . MET B 1 1 ? -12.705 -45.408 -21.622 1 75.63 1 MET B O 1
ATOM 2476 N N . PRO B 1 2 ? -12.347 -43.832 -23.135 1 92.7 2 PRO B N 1
ATOM 2477 C CA . PRO B 1 2 ? -10.924 -43.785 -22.789 1 92.7 2 PRO B CA 1
ATOM 2478 C C . PRO B 1 2 ? -10.679 -43.297 -21.363 1 92.7 2 PRO B C 1
ATOM 2480 O O . PRO B 1 2 ? -11.522 -42.6 -20.792 1 92.7 2 PRO B O 1
ATOM 2483 N N . THR B 1 3 ? -9.651 -43.818 -20.74 1 96.95 3 THR B N 1
ATOM 2484 C CA . THR B 1 3 ? -9.284 -43.426 -19.384 1 96.95 3 THR B CA 1
ATOM 2485 C C . THR B 1 3 ? -7.873 -42.846 -19.351 1 96.95 3 THR B C 1
ATOM 2487 O O . THR B 1 3 ? -7.123 -42.969 -20.322 1 96.95 3 THR B O 1
ATOM 2490 N N . HIS B 1 4 ? -7.574 -42.204 -18.345 1 97.9 4 HIS B N 1
ATOM 2491 C CA . HIS B 1 4 ? -6.229 -41.718 -18.06 1 97.9 4 HIS B CA 1
ATOM 2492 C C . HIS B 1 4 ? -5.921 -41.791 -16.568 1 97.9 4 HIS B C 1
ATOM 2494 O O . HIS B 1 4 ? -6.83 -41.94 -15.749 1 97.9 4 HIS B O 1
ATOM 2500 N N . HIS B 1 5 ? -4.643 -41.667 -16.246 1 98.54 5 HIS B N 1
ATOM 2501 C CA . HIS B 1 5 ? -4.222 -41.663 -14.85 1 98.54 5 HIS B CA 1
ATOM 2502 C C . HIS B 1 5 ? -4.331 -40.267 -14.245 1 98.54 5 HIS B C 1
ATOM 2504 O O . HIS B 1 5 ? -4.011 -39.275 -14.904 1 98.54 5 HIS B O 1
ATOM 2510 N N . ALA B 1 6 ? -4.812 -40.204 -13.028 1 98.69 6 ALA B N 1
ATOM 2511 C CA . ALA B 1 6 ? -4.872 -38.979 -12.236 1 98.69 6 ALA B CA 1
ATOM 2512 C C . ALA B 1 6 ? -4.607 -39.265 -10.761 1 98.69 6 ALA B C 1
ATOM 2514 O O . ALA B 1 6 ? -4.745 -40.405 -10.309 1 98.69 6 ALA B O 1
ATOM 2515 N N . VAL B 1 7 ? -4.18 -38.311 -10.103 1 98.76 7 VAL B N 1
ATOM 2516 C CA . VAL B 1 7 ? -4.026 -38.408 -8.656 1 98.76 7 VAL B CA 1
ATOM 2517 C C . VAL B 1 7 ? -5.295 -37.912 -7.966 1 98.76 7 VAL B C 1
ATOM 2519 O O . VAL B 1 7 ? -5.802 -36.834 -8.287 1 98.76 7 VAL B O 1
ATOM 2522 N N . HIS B 1 8 ? -5.792 -38.647 -7.033 1 98.42 8 HIS B N 1
ATOM 2523 C CA . HIS B 1 8 ? -6.961 -38.251 -6.256 1 98.42 8 HIS B CA 1
ATOM 2524 C C . HIS B 1 8 ? -6.627 -38.142 -4.772 1 98.42 8 HIS B C 1
ATOM 2526 O O . HIS B 1 8 ? -5.826 -38.924 -4.253 1 98.42 8 HIS B O 1
ATOM 2532 N N . VAL B 1 9 ? -7.166 -37.203 -4.151 1 98.45 9 VAL B N 1
ATOM 2533 C CA . VAL B 1 9 ? -7.321 -37.101 -2.704 1 98.45 9 VAL B CA 1
ATOM 2534 C C . VAL B 1 9 ? -8.793 -37.263 -2.329 1 98.45 9 VAL B C 1
ATOM 2536 O O . VAL B 1 9 ? -9.627 -36.43 -2.691 1 98.45 9 VAL B O 1
ATOM 2539 N N . ARG B 1 10 ? -9.15 -38.197 -1.615 1 97.82 10 ARG B N 1
ATOM 2540 C CA . ARG B 1 10 ? -10.542 -38.593 -1.431 1 97.82 10 ARG B CA 1
ATOM 2541 C C . ARG B 1 10 ? -11.275 -37.613 -0.521 1 97.82 10 ARG B C 1
ATOM 2543 O O . ARG B 1 10 ? -12.482 -37.409 -0.663 1 97.82 10 ARG B O 1
ATOM 2550 N N . SER B 1 11 ? -10.564 -37.132 0.474 1 97.14 11 SER B N 1
ATOM 2551 C CA . SER B 1 11 ? -11.042 -36.131 1.422 1 97.14 11 SER B CA 1
ATOM 2552 C C . SER B 1 11 ? -9.883 -35.352 2.034 1 97.14 11 SER B C 1
ATOM 2554 O O . SER B 1 11 ? -8.719 -35.71 1.846 1 97.14 11 SER B O 1
ATOM 2556 N N . ALA B 1 12 ? -10.205 -34.335 2.74 1 97.11 12 ALA B N 1
ATOM 2557 C CA . ALA B 1 12 ? -9.181 -33.452 3.293 1 97.11 12 ALA B CA 1
ATOM 2558 C C . ALA B 1 12 ? -8.165 -34.238 4.116 1 97.11 12 ALA B C 1
ATOM 2560 O O . ALA B 1 12 ? -8.534 -34.952 5.052 1 97.11 12 ALA B O 1
ATOM 2561 N N . GLY B 1 13 ? -6.962 -34.156 3.71 1 96.15 13 GLY B N 1
ATOM 2562 C CA . GLY B 1 13 ? -5.878 -34.735 4.487 1 96.15 13 GLY B CA 1
ATOM 2563 C C . GLY B 1 13 ? -5.603 -36.186 4.138 1 96.15 13 GLY B C 1
ATOM 2564 O O . GLY B 1 13 ? -4.656 -36.785 4.653 1 96.15 13 GLY B O 1
ATOM 2565 N N . GLU B 1 14 ? -6.36 -36.814 3.27 1 97.22 14 GLU B N 1
ATOM 2566 C CA . GLU B 1 14 ? -6.145 -38.203 2.877 1 97.22 14 GLU B CA 1
ATOM 2567 C C . GLU B 1 14 ? -4.972 -38.327 1.909 1 97.22 14 GLU B C 1
ATOM 2569 O O . GLU B 1 14 ? -4.592 -37.352 1.258 1 97.22 14 GLU B O 1
ATOM 2574 N N . PRO B 1 15 ? -4.4 -39.466 1.817 1 96.87 15 PRO B N 1
ATOM 2575 C CA . PRO B 1 15 ? -3.228 -39.658 0.959 1 96.87 15 PRO B CA 1
ATOM 2576 C C . PRO B 1 15 ? -3.554 -39.519 -0.526 1 96.87 15 PRO B C 1
ATOM 2578 O O . PRO B 1 15 ? -4.689 -39.773 -0.939 1 96.87 15 PRO B O 1
ATOM 2581 N N . MET B 1 16 ? -2.627 -39.221 -1.267 1 97.8 16 MET B N 1
ATOM 2582 C CA . MET B 1 16 ? -2.708 -39.167 -2.724 1 97.8 16 MET B CA 1
ATOM 2583 C C . MET B 1 16 ? -2.635 -40.566 -3.326 1 97.8 16 MET B C 1
ATOM 2585 O O . MET B 1 16 ? -1.772 -41.362 -2.953 1 97.8 16 MET B O 1
ATOM 2589 N N . THR B 1 17 ? -3.524 -40.809 -4.205 1 97.99 17 THR B N 1
ATOM 2590 C CA . THR B 1 17 ? -3.519 -42.095 -4.893 1 97.99 17 THR B CA 1
ATOM 2591 C C . THR B 1 17 ? -3.7 -41.905 -6.396 1 97.99 17 THR B C 1
ATOM 2593 O O . THR B 1 17 ? -4.468 -41.044 -6.831 1 97.99 17 THR B O 1
ATOM 2596 N N . VAL B 1 18 ? -2.997 -42.711 -7.173 1 98.07 18 VAL B N 1
ATOM 2597 C CA . VAL B 1 18 ? -3.177 -42.703 -8.621 1 98.07 18 VAL B CA 1
ATOM 2598 C C . VAL B 1 18 ? -4.385 -43.557 -8.996 1 98.07 18 VAL B C 1
ATOM 2600 O O . VAL B 1 18 ? -4.502 -44.704 -8.558 1 98.07 18 VAL B O 1
ATOM 2603 N N . VAL B 1 19 ? -5.238 -43.042 -9.788 1 98.07 19 VAL B N 1
ATOM 2604 C CA . VAL B 1 19 ? -6.452 -43.75 -10.181 1 98.07 19 VAL B CA 1
ATOM 2605 C C . VAL B 1 19 ? -6.671 -43.604 -11.685 1 98.07 19 VAL B C 1
ATOM 2607 O O . VAL B 1 19 ? -6.076 -42.733 -12.324 1 98.07 19 VAL B O 1
ATOM 2610 N N . ASP B 1 20 ? -7.506 -44.476 -12.218 1 97.79 20 ASP B N 1
ATOM 2611 C CA . ASP B 1 20 ? -7.997 -44.326 -13.584 1 97.79 20 ASP B CA 1
ATOM 2612 C C . ASP B 1 20 ? -9.274 -43.49 -13.62 1 97.79 20 ASP B C 1
ATOM 2614 O O . ASP B 1 20 ? -10.222 -43.762 -12.88 1 97.79 20 ASP B O 1
ATOM 2618 N N . VAL B 1 21 ? -9.253 -42.538 -14.394 1 96.99 21 VAL B N 1
ATOM 2619 C CA . VAL B 1 21 ? -10.427 -41.683 -14.53 1 96.99 21 VAL B CA 1
ATOM 2620 C C . VAL B 1 21 ? -10.887 -41.663 -15.986 1 96.99 21 VAL B C 1
ATOM 2622 O O . VAL B 1 21 ? -10.07 -41.777 -16.903 1 96.99 21 VAL B O 1
ATOM 2625 N N . GLU B 1 22 ? -12.163 -41.483 -16.185 1 96.42 22 GLU B N 1
ATOM 2626 C CA . GLU B 1 22 ? -12.71 -41.408 -17.536 1 96.42 22 GLU B CA 1
ATOM 2627 C C . GLU B 1 22 ? -12.276 -40.124 -18.237 1 96.42 22 GLU B C 1
ATOM 2629 O O . GLU B 1 22 ? -12.31 -39.044 -17.643 1 96.42 22 GLU B O 1
ATOM 2634 N N . THR B 1 23 ? -11.8 -40.245 -19.451 1 97.51 23 THR B N 1
ATOM 2635 C CA . THR B 1 23 ? -11.454 -39.094 -20.278 1 97.51 23 THR B CA 1
ATOM 2636 C C . THR B 1 23 ? -12.635 -38.683 -21.153 1 97.51 23 THR B C 1
ATOM 2638 O O . THR B 1 23 ? -13.032 -39.422 -22.056 1 97.51 23 THR B O 1
ATOM 2641 N N . THR B 1 24 ? -13.227 -37.519 -20.87 1 94.8 24 THR B N 1
ATOM 2642 C CA . THR B 1 24 ? -14.399 -37.063 -21.61 1 94.8 24 THR B CA 1
ATOM 2643 C C . THR B 1 24 ? -14.028 -35.937 -22.57 1 94.8 24 THR B C 1
ATOM 2645 O O . THR B 1 24 ? -13.027 -35.246 -22.368 1 94.8 24 THR B O 1
ATOM 2648 N N . SER B 1 25 ? -14.808 -35.861 -23.636 1 97.12 25 SER B N 1
ATOM 2649 C CA . SER B 1 25 ? -14.62 -34.749 -24.562 1 97.12 25 SER B CA 1
ATOM 2650 C C . SER B 1 25 ? -14.919 -33.413 -23.89 1 97.12 25 SER B C 1
ATOM 2652 O O . SER B 1 25 ? -15.829 -33.317 -23.064 1 97.12 25 SER B O 1
ATOM 2654 N N . PRO B 1 26 ? -14.173 -32.353 -24.266 1 98.22 26 PRO B N 1
ATOM 2655 C CA . PRO B 1 26 ? -14.41 -31.052 -23.636 1 98.22 26 PRO B CA 1
ATOM 2656 C C . PRO B 1 26 ? -15.72 -30.408 -24.085 1 98.22 26 PRO B C 1
ATOM 2658 O O . PRO B 1 26 ? -16.102 -30.528 -25.252 1 98.22 26 PRO B O 1
ATOM 2661 N N . PRO B 1 27 ? -16.489 -29.774 -23.183 1 97.8 27 PRO B N 1
ATOM 2662 C CA . PRO B 1 27 ? -17.67 -29.006 -23.583 1 97.8 27 PRO B CA 1
ATOM 2663 C C . PRO B 1 27 ? -17.317 -27.758 -24.389 1 97.8 27 PRO B C 1
ATOM 2665 O O . PRO B 1 27 ? -16.137 -27.475 -24.611 1 97.8 27 PRO B O 1
ATOM 2668 N N . PRO B 1 28 ? -18.336 -26.965 -24.87 1 98.14 28 PRO B N 1
ATOM 2669 C CA . PRO B 1 28 ? -18.069 -25.743 -25.632 1 98.14 28 PRO B CA 1
ATOM 2670 C C . PRO B 1 28 ? -17.198 -24.749 -24.867 1 98.14 28 PRO B C 1
ATOM 2672 O O . PRO B 1 28 ? -17.36 -24.586 -23.655 1 98.14 28 PRO B O 1
ATOM 2675 N N . ASN B 1 29 ? -16.207 -24.122 -25.53 1 98.09 29 ASN B N 1
ATOM 2676 C CA . ASN B 1 29 ? -15.314 -23.078 -25.041 1 98.09 29 ASN B CA 1
ATOM 2677 C C . ASN B 1 29 ? -14.274 -23.636 -24.073 1 98.09 29 ASN B C 1
ATOM 2679 O O . ASN B 1 29 ? -13.62 -22.88 -23.353 1 98.09 29 ASN B O 1
ATOM 2683 N N . TYR B 1 30 ? -14.201 -24.96 -24.059 1 98.66 30 TYR B N 1
ATOM 2684 C CA . TYR B 1 30 ? -13.172 -25.652 -23.292 1 98.66 30 TYR B CA 1
ATOM 2685 C C . TYR B 1 30 ? -12.232 -26.423 -24.211 1 98.66 30 TYR B C 1
ATOM 2687 O O . TYR B 1 30 ? -12.543 -26.643 -25.384 1 98.66 30 TYR B O 1
ATOM 2695 N N . VAL B 1 31 ? -11.1 -26.842 -23.72 1 98.81 31 VAL B N 1
ATOM 2696 C CA . VAL B 1 31 ? -10.148 -27.694 -24.426 1 98.81 31 VAL B CA 1
ATOM 2697 C C . VAL B 1 31 ? -9.653 -28.799 -23.496 1 98.81 31 VAL B C 1
ATOM 2699 O O . VAL B 1 31 ? -9.649 -28.634 -22.273 1 98.81 31 VAL B O 1
ATOM 2702 N N . ARG B 1 32 ? -9.315 -29.853 -24.044 1 98.79 32 ARG B N 1
ATOM 2703 C CA . ARG B 1 32 ? -8.621 -30.905 -23.308 1 98.79 32 ARG B CA 1
ATOM 2704 C C . ARG B 1 32 ? -7.126 -30.887 -23.608 1 98.79 32 ARG B C 1
ATOM 2706 O O . ARG B 1 32 ? -6.721 -30.784 -24.768 1 98.79 32 ARG B O 1
ATOM 2713 N N . ILE B 1 33 ? -6.353 -30.941 -22.611 1 98.88 33 ILE B N 1
ATOM 2714 C CA . ILE B 1 33 ? -4.899 -30.903 -22.713 1 98.88 33 ILE B CA 1
ATOM 2715 C C . ILE B 1 33 ? -4.32 -32.268 -22.346 1 98.88 33 ILE B C 1
ATOM 2717 O O . ILE B 1 33 ? -4.738 -32.882 -21.361 1 98.88 33 ILE B O 1
ATOM 2721 N N . THR B 1 34 ? -3.472 -32.794 -23.155 1 98.85 34 THR B N 1
ATOM 2722 C CA . THR B 1 34 ? -2.554 -33.829 -22.694 1 98.85 34 THR B CA 1
ATOM 2723 C C . THR B 1 34 ? -1.453 -33.228 -21.825 1 98.85 34 THR B C 1
ATOM 2725 O O . THR B 1 34 ? -0.579 -32.517 -22.325 1 98.85 34 THR B O 1
ATOM 2728 N N . VAL B 1 35 ? -1.505 -33.547 -20.569 1 98.9 35 VAL B N 1
ATOM 2729 C CA . VAL B 1 35 ? -0.579 -32.932 -19.624 1 98.9 35 VAL B CA 1
ATOM 2730 C C . VAL B 1 35 ? 0.784 -33.613 -19.719 1 98.9 35 VAL B C 1
ATOM 2732 O O . VAL B 1 35 ? 0.877 -34.842 -19.661 1 98.9 35 VAL B O 1
ATOM 2735 N N . SER B 1 36 ? 1.806 -32.811 -19.889 1 98.86 36 SER B N 1
ATOM 2736 C CA . SER B 1 36 ? 3.168 -33.332 -19.922 1 98.86 36 SER B CA 1
ATOM 2737 C C . SER B 1 36 ? 3.884 -33.093 -18.597 1 98.86 36 SER B C 1
ATOM 2739 O O . SER B 1 36 ? 4.744 -33.881 -18.198 1 98.86 36 SER B O 1
ATOM 2741 N N . ALA B 1 37 ? 3.517 -32.003 -17.969 1 98.88 37 ALA B N 1
ATOM 2742 C CA . ALA B 1 37 ? 4.18 -31.616 -16.726 1 98.88 37 ALA B CA 1
ATOM 2743 C C . ALA B 1 37 ? 3.254 -30.781 -15.847 1 98.88 37 ALA B C 1
ATOM 2745 O O . ALA B 1 37 ? 2.402 -30.047 -16.354 1 98.88 37 ALA B O 1
ATOM 2746 N N . CYS B 1 38 ? 3.373 -30.878 -14.563 1 98.88 38 CYS B N 1
ATOM 2747 C CA . CYS B 1 38 ? 2.658 -30.06 -13.589 1 98.88 38 CYS B CA 1
ATOM 2748 C C . CYS B 1 38 ? 3.543 -29.742 -12.389 1 98.88 38 CYS B C 1
ATOM 2750 O O . CYS B 1 38 ? 4.056 -30.65 -11.734 1 98.88 38 CYS B O 1
ATOM 2752 N N . GLY B 1 39 ? 3.724 -28.476 -12.12 1 98.51 39 GLY B N 1
ATOM 2753 C CA . GLY B 1 39 ? 4.495 -28.093 -10.948 1 98.51 39 GLY B CA 1
ATOM 2754 C C . GLY B 1 39 ? 3.796 -28.42 -9.642 1 98.51 39 GLY B C 1
ATOM 2755 O O . GLY B 1 39 ? 2.572 -28.561 -9.605 1 98.51 39 GLY B O 1
ATOM 2756 N N . VAL B 1 40 ? 4.544 -28.604 -8.598 1 98.16 40 VAL B N 1
ATOM 2757 C CA . VAL B 1 40 ? 4.047 -28.77 -7.237 1 98.16 40 VAL B CA 1
ATOM 2758 C C . VAL B 1 40 ? 4.216 -27.465 -6.462 1 98.16 40 VAL B C 1
ATOM 2760 O O . VAL B 1 40 ? 5.333 -26.963 -6.314 1 98.16 40 VAL B O 1
ATOM 2763 N N . CYS B 1 41 ? 3.151 -26.928 -5.989 1 96.25 41 CYS B N 1
ATOM 2764 C CA . CYS B 1 41 ? 3.133 -25.607 -5.37 1 96.25 41 CYS B CA 1
ATOM 2765 C C . CYS B 1 41 ? 2.741 -25.699 -3.9 1 96.25 41 CYS B C 1
ATOM 2767 O O . CYS B 1 41 ? 2.008 -26.607 -3.504 1 96.25 41 CYS B O 1
ATOM 2769 N N . GLY B 1 42 ? 3.216 -24.773 -3.085 1 93.76 42 GLY B N 1
ATOM 2770 C CA . GLY B 1 42 ? 2.835 -24.709 -1.683 1 93.76 42 GLY B CA 1
ATOM 2771 C C . GLY B 1 42 ? 1.337 -24.594 -1.476 1 93.76 42 GLY B C 1
ATOM 2772 O O . GLY B 1 42 ? 0.801 -25.097 -0.486 1 93.76 42 GLY B O 1
ATOM 2773 N N . THR B 1 43 ? 0.64 -23.983 -2.361 1 94.29 43 THR B N 1
ATOM 2774 C CA . THR B 1 43 ? -0.805 -23.804 -2.266 1 94.29 43 THR B CA 1
ATOM 2775 C C . THR B 1 43 ? -1.525 -25.144 -2.383 1 94.29 43 THR B C 1
ATOM 2777 O O . THR B 1 43 ? -2.677 -25.275 -1.964 1 94.29 43 THR B O 1
ATOM 2780 N N . ASP B 1 44 ? -0.898 -26.137 -2.963 1 96.1 44 ASP B N 1
ATOM 2781 C CA . ASP B 1 44 ? -1.491 -27.47 -3.007 1 96.1 44 ASP B CA 1
ATOM 2782 C C . ASP B 1 44 ? -1.761 -27.997 -1.599 1 96.1 44 ASP B C 1
ATOM 2784 O O . ASP B 1 44 ? -2.713 -28.75 -1.385 1 96.1 44 ASP B O 1
ATOM 2788 N N . HIS B 1 45 ? -0.881 -27.569 -0.688 1 94.74 45 HIS B N 1
ATOM 2789 C CA . HIS B 1 45 ? -1.101 -27.943 0.704 1 94.74 45 HIS B CA 1
ATOM 2790 C C . HIS B 1 45 ? -2.47 -27.479 1.19 1 94.74 45 HIS B C 1
ATOM 2792 O O . HIS B 1 45 ? -3.172 -28.22 1.882 1 94.74 45 HIS B O 1
ATOM 2798 N N . ALA B 1 46 ? -2.823 -26.27 0.876 1 94.46 46 ALA B N 1
ATOM 2799 C CA . ALA B 1 46 ? -4.121 -25.733 1.277 1 94.46 46 ALA B CA 1
ATOM 2800 C C . ALA B 1 46 ? -5.26 -26.491 0.601 1 94.46 46 ALA B C 1
ATOM 2802 O O . ALA B 1 46 ? -6.283 -26.775 1.229 1 94.46 46 ALA B O 1
ATOM 2803 N N . PHE B 1 47 ? -5.129 -26.868 -0.617 1 96.15 47 PHE B N 1
ATOM 2804 C CA . PHE B 1 47 ? -6.149 -27.627 -1.33 1 96.15 47 PHE B CA 1
ATOM 2805 C C . PHE B 1 47 ? -6.33 -29.007 -0.708 1 96.15 47 PHE B C 1
ATOM 2807 O O . PHE B 1 47 ? -7.447 -29.395 -0.361 1 96.15 47 PHE B O 1
ATOM 2814 N N . VAL B 1 48 ? -5.226 -29.678 -0.538 1 97.24 48 VAL B N 1
ATOM 2815 C CA . VAL B 1 48 ? -5.23 -31.065 -0.084 1 97.24 48 VAL B CA 1
ATOM 2816 C C . VAL B 1 48 ? -5.835 -31.149 1.316 1 97.24 48 VAL B C 1
ATOM 2818 O O . VAL B 1 48 ? -6.473 -32.145 1.664 1 97.24 48 VAL B O 1
ATOM 2821 N N . ASN B 1 49 ? -5.741 -30.091 2.036 1 96.48 49 ASN B N 1
ATOM 2822 C CA . ASN B 1 49 ? -6.199 -30.114 3.421 1 96.48 49 ASN B CA 1
ATOM 2823 C C . ASN B 1 49 ? -7.518 -29.364 3.586 1 96.48 49 ASN B C 1
ATOM 2825 O O . ASN B 1 49 ? -7.933 -29.07 4.709 1 96.48 49 ASN B O 1
ATOM 2829 N N . GLY B 1 50 ? -8.15 -28.976 2.519 1 96.14 50 GLY B N 1
ATOM 2830 C CA . GLY B 1 50 ? -9.471 -28.371 2.575 1 96.14 50 GLY B CA 1
ATOM 2831 C C . GLY B 1 50 ? -9.446 -26.925 3.032 1 96.14 50 GLY B C 1
ATOM 2832 O O . GLY B 1 50 ? -10.35 -26.476 3.741 1 96.14 50 GLY B O 1
ATOM 2833 N N . GLY B 1 51 ? -8.463 -26.238 2.693 1 93.99 51 GLY B N 1
ATOM 2834 C CA . GLY B 1 51 ? -8.232 -24.893 3.195 1 93.99 51 GLY B CA 1
ATOM 2835 C C . GLY B 1 51 ? -9.016 -23.833 2.445 1 93.99 51 GLY B C 1
ATOM 2836 O O . GLY B 1 51 ? -8.938 -22.648 2.774 1 93.99 51 GLY B O 1
ATOM 2837 N N . PHE B 1 52 ? -9.821 -24.141 1.418 1 94.01 52 PHE B N 1
ATOM 2838 C CA . PHE B 1 52 ? -10.612 -23.206 0.627 1 94.01 52 PHE B CA 1
ATOM 2839 C C . PHE B 1 52 ? -12.1 -23.515 0.75 1 94.01 52 PHE B C 1
ATOM 2841 O O . PHE B 1 52 ? -12.48 -24.647 1.054 1 94.01 52 PHE B O 1
ATOM 2848 N N . PRO B 1 53 ? -12.878 -22.546 0.563 1 92.15 53 PRO B N 1
ATOM 2849 C CA . PRO B 1 53 ? -14.319 -22.779 0.682 1 92.15 53 PRO B CA 1
ATOM 2850 C C . PRO B 1 53 ? -14.877 -23.623 -0.462 1 92.15 53 PRO B C 1
ATOM 2852 O O . PRO B 1 53 ? -14.366 -23.565 -1.583 1 92.15 53 PRO B O 1
ATOM 2855 N N . ASP B 1 54 ? -15.834 -24.457 -0.229 1 93.55 54 ASP B N 1
ATOM 2856 C CA . ASP B 1 54 ? -16.659 -25.167 -1.201 1 93.55 54 ASP B CA 1
ATOM 2857 C C . ASP B 1 54 ? -15.813 -26.108 -2.056 1 93.55 54 ASP B C 1
ATOM 2859 O O . ASP B 1 54 ? -15.973 -26.159 -3.277 1 93.55 54 ASP B O 1
ATOM 2863 N N . MET B 1 55 ? -14.912 -26.724 -1.445 1 94.79 55 MET B N 1
ATOM 2864 C CA . MET B 1 55 ? -14.086 -27.699 -2.151 1 94.79 55 MET B CA 1
ATOM 2865 C C . MET B 1 55 ? -14.891 -28.948 -2.493 1 94.79 55 MET B C 1
ATOM 2867 O O . MET B 1 55 ? -15.79 -29.337 -1.746 1 94.79 55 MET B O 1
ATOM 2871 N N . CYS B 1 56 ? -14.559 -29.506 -3.608 1 93.76 56 CYS B N 1
ATOM 2872 C CA . CYS B 1 56 ? -15.189 -30.752 -4.032 1 93.76 56 CYS B CA 1
ATOM 2873 C C . CYS B 1 56 ? -14.21 -31.916 -3.94 1 93.76 56 CYS B C 1
ATOM 2875 O O . CYS B 1 56 ? -13.036 -31.776 -4.287 1 93.76 56 CYS B O 1
ATOM 2877 N N . TRP B 1 57 ? -14.785 -33.003 -3.488 1 96.38 57 TRP B N 1
ATOM 2878 C CA . TRP B 1 57 ? -13.997 -34.224 -3.355 1 96.38 57 TRP B CA 1
ATOM 2879 C C . TRP B 1 57 ? -14.601 -35.354 -4.181 1 96.38 57 TRP B C 1
ATOM 2881 O O . TRP B 1 57 ? -15.822 -35.436 -4.335 1 96.38 57 TRP B O 1
ATOM 2891 N N . PRO B 1 58 ? -13.76 -36.44 -4.749 1 97.39 58 PRO B N 1
ATOM 2892 C CA . PRO B 1 58 ? -12.297 -36.451 -4.683 1 97.39 58 PRO B CA 1
ATOM 2893 C C . PRO B 1 58 ? -11.663 -35.293 -5.45 1 97.39 58 PRO B C 1
ATOM 2895 O O . PRO B 1 58 ? -12.206 -34.85 -6.465 1 97.39 58 PRO B O 1
ATOM 2898 N N . LEU B 1 59 ? -10.508 -34.898 -4.914 1 97.52 59 LEU B N 1
ATOM 2899 C CA . LEU B 1 59 ? -9.784 -33.76 -5.47 1 97.52 59 LEU B CA 1
ATOM 2900 C C . LEU B 1 59 ? -8.613 -34.229 -6.327 1 97.52 59 LEU B C 1
ATOM 2902 O O . LEU B 1 59 ? -7.889 -35.152 -5.947 1 97.52 59 LEU B O 1
ATOM 2906 N N . THR B 1 60 ? -8.418 -33.667 -7.506 1 98.49 60 THR B N 1
ATOM 2907 C CA . THR B 1 60 ? -7.166 -33.744 -8.251 1 98.49 60 THR B CA 1
ATOM 2908 C C . THR B 1 60 ? -6.353 -32.465 -8.075 1 98.49 60 THR B C 1
ATOM 2910 O O . THR B 1 60 ? -6.741 -31.404 -8.568 1 98.49 60 THR B O 1
ATOM 2913 N N . PRO B 1 61 ? -5.146 -32.478 -7.445 1 98.35 61 PRO B N 1
ATOM 2914 C CA . PRO B 1 61 ? -4.368 -31.265 -7.185 1 98.35 61 PRO B CA 1
ATOM 2915 C C . PRO B 1 61 ? -3.623 -30.765 -8.421 1 98.35 61 PRO B C 1
ATOM 2917 O O . PRO B 1 61 ? -3.544 -31.474 -9.427 1 98.35 61 PRO B O 1
ATOM 2920 N N . GLY B 1 62 ? -3.106 -29.548 -8.302 1 98.41 62 GLY B N 1
ATOM 2921 C CA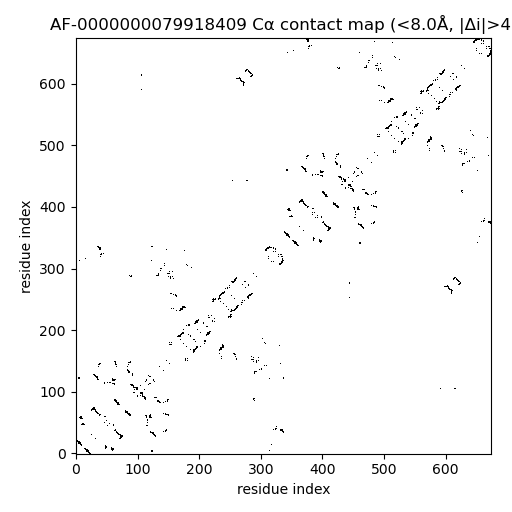 . GLY B 1 62 ? -2.162 -29.025 -9.277 1 98.41 62 GLY B CA 1
ATOM 2922 C C . GLY B 1 62 ? -2.723 -27.874 -10.092 1 98.41 62 GLY B C 1
ATOM 2923 O O . GLY B 1 62 ? -3.746 -28.022 -10.762 1 98.41 62 GLY B O 1
ATOM 2924 N N . HIS B 1 63 ? -1.987 -26.727 -10.086 1 98.54 63 HIS B N 1
ATOM 2925 C CA . HIS B 1 63 ? -2.447 -25.584 -10.866 1 98.54 63 HIS B CA 1
ATOM 2926 C C . HIS B 1 63 ? -1.308 -24.977 -11.678 1 98.54 63 HIS B C 1
ATOM 2928 O O . HIS B 1 63 ? -1.351 -23.797 -12.032 1 98.54 63 HIS B O 1
ATOM 2934 N N . GLU B 1 64 ? -0.228 -25.703 -11.851 1 98.67 64 GLU B N 1
ATOM 2935 C CA . GLU B 1 64 ? 0.888 -25.353 -12.724 1 98.67 64 GLU B CA 1
ATOM 2936 C C . GLU B 1 64 ? 1.01 -26.335 -13.886 1 98.67 64 GLU B C 1
ATOM 2938 O O . GLU B 1 64 ? 1.928 -27.157 -13.918 1 98.67 64 GLU B O 1
ATOM 2943 N N . ILE B 1 65 ? 0.209 -26.161 -14.871 1 98.9 65 ILE B N 1
ATOM 2944 C CA . ILE B 1 65 ? 0.001 -27.189 -15.885 1 98.9 65 ILE B CA 1
ATOM 2945 C C . ILE B 1 65 ? 0.702 -26.784 -17.18 1 98.9 65 ILE B C 1
ATOM 2947 O O . ILE B 1 65 ? 0.628 -25.626 -17.598 1 98.9 65 ILE B O 1
ATOM 2951 N N . ALA B 1 66 ? 1.412 -27.669 -17.806 1 98.94 66 ALA B N 1
ATOM 2952 C CA . ALA B 1 66 ? 1.97 -27.502 -19.145 1 98.94 66 ALA B CA 1
ATOM 2953 C C . ALA B 1 66 ? 1.739 -28.748 -19.995 1 98.94 66 ALA B C 1
ATOM 2955 O O . ALA B 1 66 ? 1.903 -29.873 -19.516 1 98.94 66 ALA B O 1
ATOM 2956 N N . GLY B 1 67 ? 1.331 -28.58 -21.193 1 98.89 67 GLY B N 1
ATOM 2957 C CA . GLY B 1 67 ? 1.071 -29.689 -22.096 1 98.89 67 GLY B CA 1
ATOM 2958 C C . GLY B 1 67 ? 0.697 -29.243 -23.497 1 98.89 67 GLY B C 1
ATOM 2959 O O . GLY B 1 67 ? 1.118 -28.175 -23.947 1 98.89 67 GLY B O 1
ATOM 2960 N N . THR B 1 68 ? 0.001 -30.166 -24.197 1 98.89 68 THR B N 1
ATOM 2961 C CA . THR B 1 68 ? -0.442 -29.885 -25.558 1 98.89 68 THR B CA 1
ATOM 2962 C C . THR B 1 68 ? -1.949 -30.083 -25.688 1 98.89 68 THR B C 1
ATOM 2964 O O . THR B 1 68 ? -2.524 -30.961 -25.039 1 98.89 68 THR B O 1
ATOM 2967 N N . ILE B 1 69 ? -2.551 -29.294 -26.51 1 98.88 69 ILE B N 1
ATOM 2968 C CA . ILE B 1 69 ? -3.986 -29.435 -26.733 1 98.88 69 ILE B CA 1
ATOM 2969 C C . ILE B 1 69 ? -4.271 -30.756 -27.443 1 98.88 69 ILE B C 1
ATOM 2971 O O . ILE B 1 69 ? -3.697 -31.039 -28.497 1 98.88 69 ILE B O 1
ATOM 2975 N N . ALA B 1 70 ? -5.114 -31.53 -26.895 1 98.73 70 ALA B N 1
ATOM 2976 C CA . ALA B 1 70 ? -5.496 -32.823 -27.454 1 98.73 70 ALA B CA 1
ATOM 2977 C C . ALA B 1 70 ? -6.795 -32.716 -28.247 1 98.73 70 ALA B C 1
ATOM 2979 O O . ALA B 1 70 ? -6.999 -33.447 -29.22 1 98.73 70 ALA B O 1
ATOM 2980 N N . GLU B 1 71 ? -7.674 -31.846 -27.728 1 98.59 71 GLU B N 1
ATOM 2981 C CA . GLU B 1 71 ? -9.007 -31.707 -28.305 1 98.59 71 GLU B CA 1
ATOM 2982 C C . GLU B 1 71 ? -9.581 -30.318 -28.04 1 98.59 71 GLU B C 1
ATOM 2984 O O . GLU B 1 71 ? -9.41 -29.767 -26.95 1 98.59 71 GLU B O 1
ATOM 2989 N N . LEU B 1 72 ? -10.26 -29.765 -29.035 1 98.53 72 LEU B N 1
ATOM 2990 C CA . LEU B 1 72 ? -10.913 -28.465 -28.918 1 98.53 72 LEU B CA 1
ATOM 2991 C C . LEU B 1 72 ? -12.422 -28.626 -28.765 1 98.53 72 LEU B C 1
ATOM 2993 O O . LEU B 1 72 ? -13.042 -29.414 -29.483 1 98.53 72 LEU B O 1
ATOM 2997 N N . GLY B 1 73 ? -12.961 -27.982 -27.778 1 98.08 73 GLY B N 1
ATOM 2998 C CA . GLY B 1 73 ? -14.411 -27.882 -27.746 1 98.08 73 GLY B CA 1
ATOM 2999 C C . GLY B 1 73 ? -14.966 -26.921 -28.781 1 98.08 73 GLY B C 1
ATOM 3000 O O . GLY B 1 73 ? -14.222 -26.125 -29.358 1 98.08 73 GLY B O 1
ATOM 3001 N N . ALA B 1 74 ? -16.323 -26.988 -28.922 1 97.8 74 ALA B N 1
ATOM 3002 C CA . ALA B 1 74 ? -16.986 -26.083 -29.858 1 97.8 74 ALA B CA 1
ATOM 3003 C C . ALA B 1 74 ? -16.753 -24.626 -29.471 1 97.8 74 ALA B C 1
ATOM 3005 O O . ALA B 1 74 ? -16.776 -24.281 -28.287 1 97.8 74 ALA B O 1
ATOM 3006 N N . GLY B 1 75 ? -16.428 -23.778 -30.452 1 97.21 75 GLY B N 1
ATOM 3007 C CA . GLY B 1 75 ? -16.308 -22.346 -30.228 1 97.21 75 GLY B CA 1
ATOM 3008 C C . GLY B 1 75 ? -14.879 -21.898 -29.983 1 97.21 75 GLY B C 1
ATOM 3009 O O . GLY B 1 75 ? -14.613 -20.702 -29.847 1 97.21 75 GLY B O 1
ATOM 3010 N N . VAL B 1 76 ? -13.958 -22.866 -29.835 1 97.91 76 VAL B N 1
ATOM 3011 C CA . VAL B 1 76 ? -12.553 -22.516 -29.654 1 97.91 76 VAL B CA 1
ATOM 3012 C C . VAL B 1 76 ? -11.869 -22.404 -31.015 1 97.91 76 VAL B C 1
ATOM 3014 O O . VAL B 1 76 ? -11.629 -23.414 -31.68 1 97.91 76 VAL B O 1
ATOM 3017 N N . ASP B 1 77 ? -11.53 -21.189 -31.469 1 96.05 77 ASP B N 1
ATOM 3018 C CA . ASP B 1 77 ? -11.031 -21.001 -32.828 1 96.05 77 ASP B CA 1
ATOM 3019 C C . ASP B 1 77 ? -9.628 -20.399 -32.82 1 96.05 77 ASP B C 1
ATOM 3021 O O . ASP B 1 77 ? -8.979 -20.31 -33.864 1 96.05 77 ASP B O 1
ATOM 3025 N N . ASP B 1 78 ? -9.116 -20.085 -31.687 1 96.47 78 ASP B N 1
ATOM 3026 C CA . ASP B 1 78 ? -7.839 -19.382 -31.607 1 96.47 78 ASP B CA 1
ATOM 3027 C C . ASP B 1 78 ? -6.692 -20.356 -31.348 1 96.47 78 ASP B C 1
ATOM 3029 O O . ASP B 1 78 ? -5.529 -19.95 -31.284 1 96.47 78 ASP B O 1
ATOM 3033 N N . TYR B 1 79 ? -6.985 -21.628 -31.203 1 98.22 79 TYR B N 1
ATOM 3034 C CA . TYR B 1 79 ? -6.005 -22.675 -30.937 1 98.22 79 TYR B CA 1
ATOM 3035 C C . TYR B 1 79 ? -6.181 -23.845 -31.898 1 98.22 79 TYR B C 1
ATOM 3037 O O . TYR B 1 79 ? -7.224 -23.973 -32.544 1 98.22 79 TYR B O 1
ATOM 3045 N N . THR B 1 80 ? -5.137 -24.678 -31.996 1 98.32 80 THR B N 1
ATOM 3046 C CA . THR B 1 80 ? -5.188 -25.924 -32.752 1 98.32 80 THR B CA 1
ATOM 3047 C C . THR B 1 80 ? -4.676 -27.09 -31.91 1 98.32 80 THR B C 1
ATOM 3049 O O . THR B 1 80 ? -3.93 -26.888 -30.95 1 98.32 80 THR B O 1
ATOM 3052 N N . VAL B 1 81 ? -5.122 -28.24 -32.267 1 98.56 81 VAL B N 1
ATOM 3053 C CA . VAL B 1 81 ? -4.615 -29.452 -31.631 1 98.56 81 VAL B CA 1
ATOM 3054 C C . VAL B 1 81 ? -3.099 -29.526 -31.796 1 98.56 81 VAL B C 1
ATOM 3056 O O . VAL B 1 81 ? -2.573 -29.277 -32.883 1 98.56 81 VAL B O 1
ATOM 3059 N N . GLY B 1 82 ? -2.401 -29.741 -30.712 1 98.64 82 GLY B N 1
ATOM 3060 C CA . GLY B 1 82 ? -0.949 -29.81 -30.755 1 98.64 82 GLY B CA 1
ATOM 3061 C C . GLY B 1 82 ? -0.276 -28.566 -30.207 1 98.64 82 GLY B C 1
ATOM 3062 O O . GLY B 1 82 ? 0.92 -28.582 -29.906 1 98.64 82 GLY B O 1
ATOM 3063 N N . ASP B 1 83 ? -1.025 -27.501 -30.128 1 98.77 83 ASP B N 1
ATOM 3064 C CA . ASP B 1 83 ? -0.46 -26.287 -29.546 1 98.77 83 ASP B CA 1
ATOM 3065 C C . ASP B 1 83 ? 0.062 -26.546 -28.135 1 98.77 83 ASP B C 1
ATOM 3067 O O . ASP B 1 83 ? -0.581 -27.243 -27.347 1 98.77 83 ASP B O 1
ATOM 3071 N N . ARG B 1 84 ? 1.237 -25.993 -27.771 1 98.9 84 ARG B N 1
ATOM 3072 C CA . ARG B 1 84 ? 1.812 -26.056 -26.432 1 98.9 84 ARG B CA 1
ATOM 3073 C C . ARG B 1 84 ? 1.236 -24.964 -25.537 1 98.9 84 ARG B C 1
ATOM 3075 O O . ARG B 1 84 ? 1.357 -23.776 -25.842 1 98.9 84 ARG B O 1
ATOM 3082 N N . VAL B 1 85 ? 0.623 -25.37 -24.435 1 98.93 85 VAL B N 1
ATOM 3083 C CA . VAL B 1 85 ? -0.083 -24.387 -23.62 1 98.93 85 VAL B CA 1
ATOM 3084 C C . VAL B 1 85 ? 0.168 -24.667 -22.14 1 98.93 85 VAL B C 1
ATOM 3086 O O . VAL B 1 85 ? 0.535 -25.783 -21.766 1 98.93 85 VAL B O 1
ATOM 3089 N N . SER B 1 86 ? -0.001 -23.665 -21.381 1 98.84 86 SER B N 1
ATOM 3090 C CA . SER B 1 86 ? 0.075 -23.743 -19.926 1 98.84 86 SER B CA 1
ATOM 3091 C C . SER B 1 86 ? -1.164 -23.14 -19.273 1 98.84 86 SER B C 1
ATOM 3093 O O . SER B 1 86 ? -1.825 -22.281 -19.861 1 98.84 86 SER B O 1
ATOM 3095 N N . VAL B 1 87 ? -1.552 -23.66 -18.147 1 98.84 87 VAL B N 1
ATOM 3096 C CA . VAL B 1 87 ? -2.617 -23.136 -17.299 1 98.84 87 VAL B CA 1
ATOM 3097 C C . VAL B 1 87 ? -2.106 -22.971 -15.87 1 98.84 87 VAL B C 1
ATOM 3099 O O . VAL B 1 87 ? -1.535 -23.901 -15.297 1 98.84 87 VAL B O 1
ATOM 3102 N N . GLY B 1 88 ? -2.236 -21.809 -15.307 1 98.43 88 GLY B N 1
ATOM 3103 C CA . GLY B 1 88 ? -1.779 -21.514 -13.958 1 98.43 88 GLY B CA 1
ATOM 3104 C C . GLY B 1 88 ? -2.915 -21.327 -12.97 1 98.43 88 GLY B C 1
ATOM 3105 O O . GLY B 1 88 ? -3.996 -21.893 -13.145 1 98.43 88 GLY B O 1
ATOM 3106 N N . TRP B 1 89 ? -2.624 -20.617 -11.879 1 98.06 89 TRP B N 1
ATOM 3107 C CA . TRP B 1 89 ? -3.646 -20.267 -10.899 1 98.06 89 TRP B CA 1
ATOM 3108 C C . TRP B 1 89 ? -4.881 -19.69 -11.583 1 98.06 89 TRP B C 1
ATOM 3110 O O . TRP B 1 89 ? -6.011 -20.048 -11.243 1 98.06 89 TRP B O 1
ATOM 3120 N N . PHE B 1 90 ? -4.623 -18.801 -12.514 1 98.48 90 PHE B N 1
ATOM 3121 C CA . PHE B 1 90 ? -5.696 -18.28 -13.353 1 98.48 90 PHE B CA 1
ATOM 3122 C C . PHE B 1 90 ? -6.225 -19.36 -14.289 1 98.48 90 PHE B C 1
ATOM 3124 O O . PHE B 1 90 ? -5.633 -19.623 -15.338 1 98.48 90 PHE B O 1
ATOM 3131 N N . GLY B 1 91 ? -7.35 -19.902 -13.988 1 98.48 91 GLY B N 1
ATOM 3132 C CA . GLY B 1 91 ? -7.916 -21.018 -14.728 1 98.48 91 GLY B CA 1
ATOM 3133 C C . GLY B 1 91 ? -9.143 -20.637 -15.535 1 98.48 91 GLY B C 1
ATOM 3134 O O . GLY B 1 91 ? -9.909 -21.505 -15.958 1 98.48 91 GLY B O 1
ATOM 3135 N N . GLY B 1 92 ? -9.38 -19.342 -15.564 1 98.48 92 GLY B N 1
ATOM 3136 C CA . GLY B 1 92 ? -10.494 -18.859 -16.364 1 98.48 92 GLY B CA 1
ATOM 3137 C C . GLY B 1 92 ? -11.294 -17.768 -15.677 1 98.48 92 GLY B C 1
ATOM 3138 O O . GLY B 1 92 ? -11.218 -17.611 -14.457 1 98.48 92 GLY B O 1
ATOM 3139 N N . HIS B 1 93 ? -11.986 -16.945 -16.44 1 98.53 93 HIS B N 1
ATOM 3140 C CA . HIS B 1 93 ? -12.841 -15.866 -15.956 1 98.53 93 HIS B CA 1
ATOM 3141 C C . HIS B 1 93 ? -14.209 -15.903 -16.628 1 98.53 93 HIS B C 1
ATOM 3143 O O . HIS B 1 93 ? -14.381 -16.556 -17.66 1 98.53 93 HIS B O 1
ATOM 3149 N N . CYS B 1 94 ? -15.232 -15.165 -16.159 1 98.18 94 CYS B N 1
ATOM 3150 C CA . CYS B 1 94 ? -16.605 -15.283 -16.636 1 98.18 94 CYS B CA 1
ATOM 3151 C C . CYS B 1 94 ? -16.86 -14.338 -17.804 1 98.18 94 CYS B C 1
ATOM 3153 O O . CYS B 1 94 ? -17.801 -14.536 -18.574 1 98.18 94 CYS B O 1
ATOM 3155 N N . GLY B 1 95 ? -16.146 -13.261 -17.869 1 97.71 95 GLY B N 1
ATOM 3156 C CA . GLY B 1 95 ? -16.247 -12.329 -18.98 1 97.71 95 GLY B CA 1
ATOM 3157 C C . GLY B 1 95 ? -17.38 -11.332 -18.822 1 97.71 95 GLY B C 1
ATOM 3158 O O . GLY B 1 95 ? -17.55 -10.441 -19.656 1 97.71 95 GLY B O 1
ATOM 3159 N N . HIS B 1 96 ? -18.192 -11.43 -17.641 1 97.72 96 HIS B N 1
ATOM 3160 C CA . HIS B 1 96 ? -19.367 -10.566 -17.617 1 97.72 96 HIS B CA 1
ATOM 3161 C C . HIS B 1 96 ? -19.495 -9.845 -16.279 1 97.72 96 HIS B C 1
ATOM 3163 O O . HIS B 1 96 ? -20.301 -8.922 -16.141 1 97.72 96 HIS B O 1
ATOM 3169 N N . CYS B 1 97 ? -18.789 -10.212 -15.274 1 97.61 97 CYS B N 1
ATOM 3170 C CA . CYS B 1 97 ? -18.834 -9.47 -14.019 1 97.61 97 CYS B CA 1
ATOM 3171 C C . CYS B 1 97 ? -18.119 -8.131 -14.152 1 97.61 97 CYS B C 1
ATOM 3173 O O . CYS B 1 97 ? -17.496 -7.854 -15.178 1 97.61 97 CYS B O 1
ATOM 3175 N N . THR B 1 98 ? -18.151 -7.305 -13.109 1 96.76 98 THR B N 1
ATOM 3176 C CA . THR B 1 98 ? -17.603 -5.956 -13.185 1 96.76 98 THR B CA 1
ATOM 3177 C C . THR B 1 98 ? -16.095 -5.997 -13.415 1 96.76 98 THR B C 1
ATOM 3179 O O . THR B 1 98 ? -15.586 -5.371 -14.347 1 96.76 98 THR B O 1
ATOM 3182 N N . PRO B 1 99 ? -15.351 -6.805 -12.701 1 97.63 99 PRO B N 1
ATOM 3183 C CA . PRO B 1 99 ? -13.915 -6.861 -12.98 1 97.63 99 PRO B CA 1
ATOM 3184 C C . PRO B 1 99 ? -13.608 -7.328 -14.402 1 97.63 99 PRO B C 1
ATOM 3186 O O . PRO B 1 99 ? -12.708 -6.789 -15.051 1 97.63 99 PRO B O 1
ATOM 3189 N N . CYS B 1 100 ? -14.316 -8.286 -14.863 1 98.25 100 CYS B N 1
ATOM 3190 C CA . CYS B 1 100 ? -14.084 -8.774 -16.218 1 98.25 100 CYS B CA 1
ATOM 3191 C C . CYS B 1 100 ? -14.363 -7.685 -17.246 1 98.25 100 CYS B C 1
ATOM 3193 O O . CYS B 1 100 ? -13.619 -7.536 -18.217 1 98.25 100 CYS B O 1
ATOM 3195 N N . ARG B 1 101 ? -15.403 -6.958 -16.982 1 98.01 101 ARG B N 1
ATOM 3196 C CA . ARG B 1 101 ? -15.765 -5.896 -17.916 1 98.01 101 ARG B CA 1
ATOM 3197 C C . ARG B 1 101 ? -14.762 -4.75 -17.857 1 98.01 101 ARG B C 1
ATOM 3199 O O . ARG B 1 101 ? -14.742 -3.889 -18.74 1 98.01 101 ARG B O 1
ATOM 3206 N N . GLN B 1 102 ? -13.927 -4.743 -16.842 1 96.64 102 GLN B N 1
ATOM 3207 C CA . GLN B 1 102 ? -12.878 -3.738 -16.702 1 96.64 102 GLN B CA 1
ATOM 3208 C C . GLN B 1 102 ? -11.523 -4.295 -17.126 1 96.64 102 GLN B C 1
ATOM 3210 O O . GLN B 1 102 ? -10.498 -3.626 -16.981 1 96.64 102 GLN B O 1
ATOM 3215 N N . GLY B 1 103 ? -11.511 -5.508 -17.546 1 97.44 103 GLY B N 1
ATOM 3216 C CA . GLY B 1 103 ? -10.274 -6.139 -17.98 1 97.44 103 GLY B CA 1
ATOM 3217 C C . GLY B 1 103 ? -9.425 -6.641 -16.828 1 97.44 103 GLY B C 1
ATOM 3218 O O . GLY B 1 103 ? -8.251 -6.97 -17.013 1 97.44 103 GLY B O 1
ATOM 3219 N N . ALA B 1 104 ? -9.911 -6.596 -15.642 1 97.31 104 ALA B N 1
ATOM 3220 C CA . ALA B 1 104 ? -9.194 -7.054 -14.454 1 97.31 104 ALA B CA 1
ATOM 3221 C C . ALA B 1 104 ? -9.533 -8.508 -14.137 1 97.31 104 ALA B C 1
ATOM 3223 O O . ALA B 1 104 ? -10.043 -8.811 -13.055 1 97.31 104 ALA B O 1
ATOM 3224 N N . PHE B 1 105 ? -9.118 -9.355 -14.973 1 98.59 105 PHE B N 1
ATOM 3225 C CA . PHE B 1 105 ? -9.622 -10.721 -15.044 1 98.59 105 PHE B CA 1
ATOM 3226 C C . PHE B 1 105 ? -9.193 -11.522 -13.821 1 98.59 105 PHE B C 1
ATOM 3228 O O . PHE B 1 105 ? -9.918 -12.41 -13.368 1 98.59 105 PHE B O 1
ATOM 3235 N N . ILE B 1 106 ? -8.004 -11.231 -13.26 1 98.53 106 ILE B N 1
ATOM 3236 C CA . ILE B 1 106 ? -7.482 -12.005 -12.139 1 98.53 106 ILE B CA 1
ATOM 3237 C C . ILE B 1 106 ? -8.38 -11.817 -10.918 1 98.53 106 ILE B C 1
ATOM 3239 O O . ILE B 1 106 ? -8.344 -12.62 -9.983 1 98.53 106 ILE B O 1
ATOM 3243 N N . TYR B 1 107 ? -9.225 -10.767 -10.955 1 98.21 107 TYR B N 1
ATOM 3244 C CA . TYR B 1 107 ? -10.123 -10.459 -9.848 1 98.21 107 TYR B CA 1
ATOM 3245 C C . TYR B 1 107 ? -11.558 -10.849 -10.184 1 98.21 107 TYR B C 1
ATOM 3247 O O . TYR B 1 107 ? -12.501 -10.381 -9.542 1 98.21 107 TYR B O 1
ATOM 3255 N N . CYS B 1 108 ? -11.827 -11.666 -11.184 1 98.34 108 CYS B N 1
ATOM 3256 C CA . CYS B 1 108 ? -13.15 -12.125 -11.591 1 98.34 108 CYS B CA 1
ATOM 3257 C C . CYS B 1 108 ? -13.922 -12.687 -10.404 1 98.34 108 CYS B C 1
ATOM 3259 O O . CYS B 1 108 ? -13.382 -13.473 -9.623 1 98.34 108 CYS B O 1
ATOM 3261 N N . GLU B 1 109 ? -15.192 -12.365 -10.299 1 97.03 109 GLU B N 1
ATOM 3262 C CA . GLU B 1 109 ? -16.053 -12.834 -9.218 1 97.03 109 GLU B CA 1
ATOM 3263 C C . GLU B 1 109 ? -16.315 -14.333 -9.331 1 97.03 109 GLU B C 1
ATOM 3265 O O . GLU B 1 109 ? -16.739 -14.969 -8.364 1 97.03 109 GLU B O 1
ATOM 3270 N N . LYS B 1 110 ? -16.055 -14.881 -10.476 1 97.81 110 LYS B N 1
ATOM 3271 C CA . LYS B 1 110 ? -16.251 -16.3 -10.756 1 97.81 110 LYS B CA 1
ATOM 3272 C C . LYS B 1 110 ? -14.967 -16.939 -11.279 1 97.81 110 LYS B C 1
ATOM 3274 O O . LYS B 1 110 ? -15.006 -17.764 -12.194 1 97.81 110 LYS B O 1
ATOM 3279 N N . LEU B 1 111 ? -13.917 -16.44 -10.784 1 98.02 111 LEU B N 1
ATOM 3280 C CA . LEU B 1 111 ? -12.614 -16.967 -11.175 1 98.02 111 LEU B CA 1
ATOM 3281 C C . LEU B 1 111 ? -12.573 -18.483 -11.023 1 98.02 111 LEU B C 1
ATOM 3283 O O . LEU B 1 111 ? -13.05 -19.024 -10.022 1 98.02 111 LEU B O 1
ATOM 3287 N N . GLN B 1 112 ? -12.055 -19.117 -11.984 1 97.93 112 GLN B N 1
ATOM 3288 C CA . GLN B 1 112 ? -11.827 -20.554 -11.884 1 97.93 112 GLN B CA 1
ATOM 3289 C C . GLN B 1 112 ? -10.352 -20.862 -11.643 1 97.93 112 GLN B C 1
ATOM 3291 O O . GLN B 1 112 ? -9.475 -20.226 -12.232 1 97.93 112 GLN B O 1
ATOM 3296 N N . VAL B 1 113 ? -10.109 -21.752 -10.772 1 98.24 113 VAL B N 1
ATOM 3297 C CA . VAL B 1 113 ? -8.762 -22.2 -10.436 1 98.24 113 VAL B CA 1
ATOM 3298 C C . VAL B 1 113 ? -8.678 -23.72 -10.552 1 98.24 113 VAL B C 1
ATOM 3300 O O . VAL B 1 113 ? -9.528 -24.437 -10.019 1 98.24 113 VAL B O 1
ATOM 3303 N N . PRO B 1 114 ? -7.645 -24.241 -11.29 1 98.42 114 PRO B N 1
ATOM 3304 C CA . PRO B 1 114 ? -7.46 -25.694 -11.286 1 98.42 114 PRO B CA 1
ATOM 3305 C C . PRO B 1 114 ? -7.341 -26.27 -9.877 1 98.42 114 PRO B C 1
ATOM 3307 O O . PRO B 1 114 ? -6.692 -25.673 -9.015 1 98.42 114 PRO B O 1
ATOM 3310 N N . SER B 1 115 ? -7.92 -27.507 -9.599 1 97.68 115 SER B N 1
ATOM 3311 C CA . SER B 1 115 ? -7.992 -28.179 -8.306 1 97.68 115 SER B CA 1
ATOM 3312 C C . SER B 1 115 ? -9.178 -27.678 -7.488 1 97.68 115 SER B C 1
ATOM 3314 O O . SER B 1 115 ? -9.718 -28.41 -6.656 1 97.68 115 SER B O 1
ATOM 3316 N N . TRP B 1 116 ? -9.625 -26.423 -7.687 1 97.39 116 TRP B N 1
ATOM 3317 C CA . TRP B 1 116 ? -10.687 -25.833 -6.879 1 97.39 116 TRP B CA 1
ATOM 3318 C C . TRP B 1 116 ? -12.026 -25.9 -7.607 1 97.39 116 TRP B C 1
ATOM 3320 O O . TRP B 1 116 ? -12.949 -26.584 -7.159 1 97.39 116 TRP B O 1
ATOM 3330 N N . GLN B 1 117 ? -12.167 -25.298 -8.801 1 97.43 117 GLN B N 1
ATOM 3331 C CA . GLN B 1 117 ? -13.431 -25.265 -9.53 1 97.43 117 GLN B CA 1
ATOM 3332 C C . GLN B 1 117 ? -13.513 -26.407 -10.54 1 97.43 117 GLN B C 1
ATOM 3334 O O . GLN B 1 117 ? -14.597 -26.736 -11.025 1 97.43 117 GLN B O 1
ATOM 3339 N N . TYR B 1 118 ? -12.395 -26.977 -10.938 1 97.43 118 TYR B N 1
ATOM 3340 C CA . TYR B 1 118 ? -12.318 -28.162 -11.784 1 97.43 118 TYR B CA 1
ATOM 3341 C C . TYR B 1 118 ? -11.044 -28.95 -11.503 1 97.43 118 TYR B C 1
ATOM 3343 O O . TYR B 1 118 ? -10.155 -28.473 -10.794 1 97.43 118 TYR B O 1
ATOM 3351 N N . PRO B 1 119 ? -10.861 -30.192 -11.979 1 97.9 119 PRO B N 1
ATOM 3352 C CA . PRO B 1 119 ? -9.699 -31.02 -11.649 1 97.9 119 PRO B CA 1
ATOM 3353 C C . PRO B 1 119 ? -8.38 -30.388 -12.09 1 97.9 119 PRO B C 1
ATOM 3355 O O . PRO B 1 119 ? -8.314 -29.768 -13.155 1 97.9 119 PRO B O 1
ATOM 3358 N N . GLY B 1 120 ? -7.3 -30.659 -11.302 1 98.39 120 GLY B N 1
ATOM 3359 C CA . GLY B 1 120 ? -6 -30.05 -11.537 1 98.39 120 GLY B CA 1
ATOM 3360 C C . GLY B 1 120 ? -5.102 -30.885 -12.429 1 98.39 120 GLY B C 1
ATOM 3361 O O . GLY B 1 120 ? -5.573 -31.794 -13.116 1 98.39 120 GLY B O 1
ATOM 3362 N N . GLY B 1 121 ? -3.842 -30.52 -12.424 1 98.68 121 GLY B N 1
ATOM 3363 C CA . GLY B 1 121 ? -2.894 -31.015 -13.41 1 98.68 121 GLY B CA 1
ATOM 3364 C C . GLY B 1 121 ? -2.148 -32.254 -12.951 1 98.68 121 GLY B C 1
ATOM 3365 O O . GLY B 1 121 ? -1.321 -32.795 -13.688 1 98.68 121 GLY B O 1
ATOM 3366 N N . TYR B 1 122 ? -2.378 -32.692 -11.67 1 98.82 122 TYR B N 1
ATOM 3367 C CA . TYR B 1 122 ? -1.83 -33.994 -11.305 1 98.82 122 TYR B CA 1
ATOM 3368 C C . TYR B 1 122 ? -2.557 -35.116 -12.034 1 98.82 122 TYR B C 1
ATOM 3370 O O . TYR B 1 122 ? -3.127 -36.009 -11.403 1 98.82 122 TYR B O 1
ATOM 3378 N N . ALA B 1 123 ? -2.517 -35.129 -13.314 1 98.8 123 ALA B N 1
ATOM 3379 C CA . ALA B 1 123 ? -3.239 -36.032 -14.206 1 98.8 123 ALA B CA 1
ATOM 3380 C C . ALA B 1 123 ? -2.632 -36.022 -15.606 1 98.8 123 ALA B C 1
ATOM 3382 O O . ALA B 1 123 ? -2.004 -35.04 -16.01 1 98.8 123 ALA B O 1
ATOM 3383 N N . GLU B 1 124 ? -2.847 -37.063 -16.373 1 98.77 124 GLU B N 1
ATOM 3384 C CA . GLU B 1 124 ? -2.331 -37.151 -17.735 1 98.77 124 GLU B CA 1
ATOM 3385 C C . GLU B 1 124 ? -3.168 -36.312 -18.697 1 98.77 124 GLU B C 1
ATOM 3387 O O . GLU B 1 124 ? -2.736 -36.026 -19.816 1 98.77 124 GLU B O 1
ATOM 3392 N N . SER B 1 125 ? -4.38 -35.967 -18.203 1 98.65 125 SER B N 1
ATOM 3393 C CA . SER B 1 125 ? -5.314 -35.186 -19.007 1 98.65 125 SER B CA 1
ATOM 3394 C C . SER B 1 125 ? -6.108 -34.213 -18.142 1 98.65 125 SER B C 1
ATOM 3396 O O . SER B 1 125 ? -6.488 -34.542 -17.017 1 98.65 125 SER B O 1
ATOM 3398 N N . VAL B 1 126 ? -6.39 -33.053 -18.681 1 98.54 126 VAL B N 1
ATOM 3399 C CA . VAL B 1 126 ? -7.213 -32.076 -17.975 1 98.54 126 VAL B CA 1
ATOM 3400 C C . VAL B 1 126 ? -8.065 -31.299 -18.976 1 98.54 126 VAL B C 1
ATOM 3402 O O . VAL B 1 126 ? -7.648 -31.076 -20.115 1 98.54 126 VAL B O 1
ATOM 3405 N N . THR B 1 127 ? -9.234 -30.956 -18.595 1 98.7 127 THR B N 1
ATOM 3406 C CA . THR B 1 127 ? -10.127 -30.102 -19.369 1 98.7 127 THR B CA 1
ATOM 3407 C C . THR B 1 127 ? -10.234 -28.717 -18.736 1 98.7 127 THR B C 1
ATOM 3409 O O . THR B 1 127 ? -10.57 -28.592 -17.557 1 98.7 127 THR B O 1
ATOM 3412 N N . VAL B 1 128 ? -9.954 -27.653 -19.515 1 98.75 128 VAL B N 1
ATOM 3413 C CA . VAL B 1 128 ? -9.874 -26.306 -18.96 1 98.75 128 VAL B CA 1
ATOM 3414 C C . VAL B 1 128 ? -10.607 -25.326 -19.874 1 98.75 128 VAL B C 1
ATOM 3416 O O . VAL B 1 128 ? -10.765 -25.582 -21.07 1 98.75 128 VAL B O 1
ATOM 3419 N N . PRO B 1 129 ? -11.082 -24.159 -19.302 1 98.69 129 PRO B N 1
ATOM 3420 C CA . PRO B 1 129 ? -11.597 -23.104 -20.178 1 98.69 129 PRO B CA 1
ATOM 3421 C C . PRO B 1 129 ? -10.551 -22.595 -21.167 1 98.69 129 PRO B C 1
ATOM 3423 O O . PRO B 1 129 ? -9.376 -22.461 -20.814 1 98.69 129 PRO B O 1
ATOM 3426 N N . ALA B 1 130 ? -10.973 -22.247 -22.336 1 98.68 130 ALA B N 1
ATOM 3427 C CA . ALA B 1 130 ? -10.048 -21.793 -23.371 1 98.68 130 ALA B CA 1
ATOM 3428 C C . ALA B 1 130 ? -9.381 -20.48 -22.973 1 98.68 130 ALA B C 1
ATOM 3430 O O . ALA B 1 130 ? -8.234 -20.221 -23.345 1 98.68 130 ALA B O 1
ATOM 3431 N N . ASN B 1 131 ? -10.043 -19.63 -22.154 1 98.31 131 ASN B N 1
ATOM 3432 C CA . ASN B 1 131 ? -9.499 -18.323 -21.8 1 98.31 131 ASN B CA 1
ATOM 3433 C C . ASN B 1 131 ? -8.48 -18.428 -20.669 1 98.31 131 ASN B C 1
ATOM 3435 O O . ASN B 1 131 ? -7.947 -17.415 -20.212 1 98.31 131 ASN B O 1
ATOM 3439 N N . ALA B 1 132 ? -8.166 -19.64 -20.256 1 98.6 132 ALA B N 1
ATOM 3440 C CA . ALA B 1 132 ? -7.137 -19.874 -19.246 1 98.6 132 ALA B CA 1
ATOM 3441 C C . ALA B 1 132 ? -5.794 -20.195 -19.895 1 98.6 132 ALA B C 1
ATOM 3443 O O . ALA B 1 132 ? -4.775 -20.303 -19.209 1 98.6 132 ALA B O 1
ATOM 3444 N N . LEU B 1 133 ? -5.733 -20.308 -21.192 1 98.85 133 LEU B N 1
ATOM 3445 C CA . LEU B 1 133 ? -4.571 -20.853 -21.885 1 98.85 133 LEU B CA 1
ATOM 3446 C C . LEU B 1 133 ? -3.511 -19.777 -22.097 1 98.85 133 LEU B C 1
ATOM 3448 O O . LEU B 1 133 ? -3.824 -18.669 -22.538 1 98.85 133 LEU B O 1
ATOM 3452 N N . ALA B 1 134 ? -2.321 -20.129 -21.782 1 98.86 134 ALA B N 1
ATOM 3453 C CA . ALA B 1 134 ? -1.133 -19.367 -22.156 1 98.86 134 ALA B CA 1
ATOM 3454 C C . ALA B 1 134 ? -0.259 -20.155 -23.128 1 98.86 134 ALA B C 1
ATOM 3456 O O . ALA B 1 134 ? 0.079 -21.313 -22.869 1 98.86 134 ALA B O 1
ATOM 3457 N N . ARG B 1 135 ? 0.117 -19.556 -24.169 1 98.83 135 ARG B N 1
ATOM 3458 C CA . ARG B 1 135 ? 1 -20.223 -25.12 1 98.83 135 ARG B CA 1
ATOM 3459 C C . ARG B 1 135 ? 2.417 -20.333 -24.568 1 98.83 135 ARG B C 1
ATOM 3461 O O . ARG B 1 135 ? 2.921 -19.396 -23.946 1 98.83 135 ARG B O 1
ATOM 3468 N N . ILE B 1 136 ? 3.042 -21.435 -24.794 1 98.87 136 ILE B N 1
ATOM 3469 C CA . ILE B 1 136 ? 4.412 -21.667 -24.348 1 98.87 136 ILE B CA 1
ATOM 3470 C C . ILE B 1 136 ? 5.379 -21.431 -25.506 1 98.87 136 ILE B C 1
ATOM 3472 O O . ILE B 1 136 ? 5.26 -22.06 -26.56 1 98.87 136 ILE B O 1
ATOM 3476 N N . PRO B 1 137 ? 6.339 -20.604 -25.345 1 98.65 137 PRO B N 1
ATOM 3477 C CA . PRO B 1 137 ? 7.346 -20.432 -26.395 1 98.65 137 PRO B CA 1
ATOM 3478 C C . PRO B 1 137 ? 8.119 -21.717 -26.686 1 98.65 137 PRO B C 1
ATOM 3480 O O . PRO B 1 137 ? 8.297 -22.551 -25.795 1 98.65 137 PRO B O 1
ATOM 3483 N N . SER B 1 138 ? 8.625 -21.797 -27.884 1 98.1 138 SER B N 1
ATOM 3484 C CA . SER B 1 138 ? 9.301 -23.011 -28.329 1 98.1 138 SER B CA 1
ATOM 3485 C C . SER B 1 138 ? 10.614 -23.219 -27.581 1 98.1 138 SER B C 1
ATOM 3487 O O . SER B 1 138 ? 11.099 -24.347 -27.471 1 98.1 138 SER B O 1
ATOM 3489 N N . GLU B 1 139 ? 11.153 -22.134 -27.031 1 98.23 139 GLU B N 1
ATOM 3490 C CA . GLU B 1 139 ? 12.464 -22.169 -26.391 1 98.23 139 GLU B CA 1
ATOM 3491 C C . GLU B 1 139 ? 12.376 -22.754 -24.984 1 98.23 139 GLU B C 1
ATOM 3493 O O . GLU B 1 139 ? 13.399 -23.07 -24.372 1 98.23 139 GLU B O 1
ATOM 3498 N N . LEU B 1 140 ? 11.155 -22.977 -24.462 1 98.32 140 LEU B N 1
ATOM 3499 C CA . LEU B 1 140 ? 10.972 -23.568 -23.141 1 98.32 140 LEU B CA 1
ATOM 3500 C C . LEU B 1 140 ? 10.444 -24.994 -23.251 1 98.32 140 LEU B C 1
ATOM 3502 O O . LEU B 1 140 ? 9.512 -25.258 -24.015 1 98.32 140 LEU B O 1
ATOM 3506 N N . SER B 1 141 ? 11.088 -25.872 -22.534 1 98.52 141 SER B N 1
ATOM 3507 C CA . SER B 1 141 ? 10.473 -27.188 -22.395 1 98.52 141 SER B CA 1
ATOM 3508 C C . SER B 1 141 ? 9.176 -27.111 -21.597 1 98.52 141 SER B C 1
ATOM 3510 O O . SER B 1 141 ? 8.944 -26.141 -20.872 1 98.52 141 SER B O 1
ATOM 3512 N N . LEU B 1 142 ? 8.368 -28.067 -21.766 1 98.64 142 LEU B N 1
ATOM 3513 C CA . LEU B 1 142 ? 7.112 -28.096 -21.025 1 98.64 142 LEU B CA 1
ATOM 3514 C C . LEU B 1 142 ? 7.369 -28.194 -19.525 1 98.64 142 LEU B C 1
ATOM 3516 O O . LEU B 1 142 ? 6.645 -27.596 -18.726 1 98.64 142 LEU B O 1
ATOM 3520 N N . THR B 1 143 ? 8.433 -28.881 -19.078 1 98.37 143 THR B N 1
ATOM 3521 C CA . THR B 1 143 ? 8.77 -29.017 -17.665 1 98.37 143 THR B CA 1
ATOM 3522 C C . THR B 1 143 ? 9.254 -27.687 -17.095 1 98.37 143 THR B C 1
ATOM 3524 O O . THR B 1 143 ? 8.989 -27.371 -15.933 1 98.37 143 THR B O 1
ATOM 3527 N N . GLU B 1 144 ? 9.906 -26.897 -17.903 1 97.76 144 GLU B N 1
ATOM 3528 C CA . GLU B 1 144 ? 10.363 -25.578 -17.477 1 97.76 144 GLU B CA 1
ATOM 3529 C C . GLU B 1 144 ? 9.205 -24.585 -17.419 1 97.76 144 GLU B C 1
ATOM 3531 O O . GLU B 1 144 ? 9.202 -23.674 -16.588 1 97.76 144 GLU B O 1
ATOM 3536 N N . ALA B 1 145 ? 8.227 -24.776 -18.261 1 98.68 145 ALA B N 1
ATOM 3537 C CA . ALA B 1 145 ? 7.121 -23.833 -18.408 1 98.68 145 ALA B CA 1
ATOM 3538 C C . ALA B 1 145 ? 6.125 -23.972 -17.26 1 98.68 145 ALA B C 1
ATOM 3540 O O . ALA B 1 145 ? 5.487 -22.994 -16.862 1 98.68 145 ALA B O 1
ATOM 3541 N N . ALA B 1 146 ? 6.027 -25.165 -16.709 1 98.67 146 ALA B N 1
ATOM 3542 C CA . ALA B 1 146 ? 4.983 -25.47 -15.734 1 98.67 146 ALA B CA 1
ATOM 3543 C C . ALA B 1 146 ? 5.067 -24.536 -14.53 1 98.67 146 ALA B C 1
ATOM 3545 O O . ALA B 1 146 ? 4.116 -23.81 -14.232 1 98.67 146 ALA B O 1
ATOM 3546 N N . PRO B 1 147 ? 6.262 -24.44 -13.911 1 98.26 147 PRO B N 1
ATOM 3547 C CA . PRO B 1 147 ? 6.329 -23.576 -12.73 1 98.26 147 PRO B CA 1
ATOM 3548 C C . PRO B 1 147 ? 6.164 -22.097 -13.072 1 98.26 147 PRO B C 1
ATOM 3550 O O . PRO B 1 147 ? 5.869 -21.285 -12.19 1 98.26 147 PRO B O 1
ATOM 3553 N N . MET B 1 148 ? 6.294 -21.688 -14.359 1 98.61 148 MET B N 1
ATOM 3554 C CA . MET B 1 148 ? 6.181 -20.289 -14.764 1 98.61 148 MET B CA 1
ATOM 3555 C C . MET B 1 148 ? 4.734 -19.815 -14.686 1 98.61 148 MET B C 1
ATOM 3557 O O . MET B 1 148 ? 4.473 -18.612 -14.624 1 98.61 148 MET B O 1
ATOM 3561 N N . SER B 1 149 ? 3.813 -20.74 -14.635 1 98.13 149 SER B N 1
ATOM 3562 C CA . SER B 1 149 ? 2.398 -20.394 -14.724 1 98.13 149 SER B CA 1
ATOM 3563 C C . SER B 1 149 ? 1.827 -20.043 -13.354 1 98.13 149 SER B C 1
ATOM 3565 O O . SER B 1 149 ? 0.658 -19.669 -13.24 1 98.13 149 SER B O 1
ATOM 3567 N N . CYS B 1 150 ? 2.628 -20.122 -12.296 1 98 150 CYS B N 1
ATOM 3568 C CA . CYS B 1 150 ? 2.249 -19.622 -10.98 1 98 150 CYS B CA 1
ATOM 3569 C C . CYS B 1 150 ? 3.426 -18.937 -10.296 1 98 150 CYS B C 1
ATOM 3571 O O . CYS B 1 150 ? 3.44 -17.713 -10.153 1 98 150 CYS B O 1
ATOM 3573 N N . ALA B 1 151 ? 4.497 -19.709 -10.022 1 97.94 151 ALA B N 1
ATOM 3574 C CA . ALA B 1 151 ? 5.664 -19.139 -9.355 1 97.94 151 ALA B CA 1
ATOM 3575 C C . ALA B 1 151 ? 6.296 -18.037 -10.201 1 97.94 151 ALA B C 1
ATOM 3577 O O . ALA B 1 151 ? 6.61 -16.958 -9.693 1 97.94 151 ALA B O 1
ATOM 3578 N N . GLY B 1 152 ? 6.48 -18.362 -11.49 1 98.67 152 GLY B N 1
ATOM 3579 C CA . GLY B 1 152 ? 7.082 -17.392 -12.391 1 98.67 152 GLY B CA 1
ATOM 3580 C C . GLY B 1 152 ? 6.27 -16.118 -12.526 1 98.67 152 GLY B C 1
ATOM 3581 O O . GLY B 1 152 ? 6.773 -15.024 -12.262 1 98.67 152 GLY B O 1
ATOM 3582 N N . VAL B 1 153 ? 4.977 -16.302 -12.894 1 98.85 153 VAL B N 1
ATOM 3583 C CA . VAL B 1 153 ? 4.145 -15.135 -13.167 1 98.85 153 VAL B CA 1
ATOM 3584 C C . VAL B 1 153 ? 3.935 -14.338 -11.881 1 98.85 153 VAL B C 1
ATOM 3586 O O . VAL B 1 153 ? 3.86 -13.108 -11.911 1 98.85 153 VAL B O 1
ATOM 3589 N N . THR B 1 154 ? 3.861 -14.97 -10.747 1 98.67 154 THR B N 1
ATOM 3590 C CA . THR B 1 154 ? 3.651 -14.272 -9.483 1 98.67 154 THR B CA 1
ATOM 3591 C C . THR B 1 154 ? 4.812 -13.328 -9.187 1 98.67 154 THR B C 1
ATOM 3593 O O . THR B 1 154 ? 4.601 -12.162 -8.847 1 98.67 154 THR B O 1
ATOM 3596 N N . THR B 1 155 ? 6.051 -13.751 -9.346 1 98.81 155 THR B N 1
ATOM 3597 C CA . THR B 1 155 ? 7.219 -12.948 -9 1 98.81 155 THR B CA 1
ATOM 3598 C C . THR B 1 155 ? 7.517 -11.926 -10.093 1 98.81 155 THR B C 1
ATOM 3600 O O . THR B 1 155 ? 7.774 -10.756 -9.803 1 98.81 155 THR B O 1
ATOM 3603 N N . TYR B 1 156 ? 7.436 -12.328 -11.385 1 98.9 156 TYR B N 1
ATOM 3604 C CA . TYR B 1 156 ? 7.701 -11.424 -12.498 1 98.9 156 TYR B CA 1
ATOM 3605 C C . TYR B 1 156 ? 6.69 -10.284 -12.528 1 98.9 156 TYR B C 1
ATOM 3607 O O . TYR B 1 156 ? 7.067 -9.113 -12.613 1 98.9 156 TYR B O 1
ATOM 3615 N N . ASP B 1 157 ? 5.421 -10.717 -12.503 1 98.75 157 ASP B N 1
ATOM 3616 C CA . ASP B 1 157 ? 4.354 -9.729 -12.62 1 98.75 157 ASP B CA 1
ATOM 3617 C C . ASP B 1 157 ? 4.367 -8.763 -11.438 1 98.75 157 ASP B C 1
ATOM 3619 O O . ASP B 1 157 ? 4.105 -7.569 -11.601 1 98.75 157 ASP B O 1
ATOM 3623 N N . ALA B 1 158 ? 4.666 -9.244 -10.204 1 98.81 158 ALA B N 1
ATOM 3624 C CA . ALA B 1 158 ? 4.765 -8.387 -9.025 1 98.81 158 ALA B CA 1
ATOM 3625 C C . ALA B 1 158 ? 5.864 -7.342 -9.197 1 98.81 158 ALA B C 1
ATOM 3627 O O . ALA B 1 158 ? 5.654 -6.16 -8.916 1 98.81 158 ALA B O 1
ATOM 3628 N N . LEU B 1 159 ? 7.032 -7.758 -9.679 1 98.86 159 LEU B N 1
ATOM 3629 C CA . LEU B 1 159 ? 8.148 -6.84 -9.877 1 98.86 159 LEU B CA 1
ATOM 3630 C C . LEU B 1 159 ? 7.848 -5.854 -11.001 1 98.86 159 LEU B C 1
ATOM 3632 O O . LEU B 1 159 ? 8.115 -4.657 -10.87 1 98.86 159 LEU B O 1
ATOM 3636 N N . ARG B 1 160 ? 7.283 -6.383 -12.028 1 98.45 160 ARG B N 1
ATOM 3637 C CA . ARG B 1 160 ? 6.989 -5.572 -13.206 1 98.45 160 ARG B CA 1
ATOM 3638 C C . ARG B 1 160 ? 5.995 -4.465 -12.874 1 98.45 160 ARG B C 1
ATOM 3640 O O . ARG B 1 160 ? 6.069 -3.368 -13.433 1 98.45 160 ARG B O 1
ATOM 3647 N N . LYS B 1 161 ? 5.118 -4.744 -12.014 1 97.81 161 LYS B N 1
ATOM 3648 C CA . LYS B 1 161 ? 4.058 -3.794 -11.69 1 97.81 161 LYS B CA 1
ATOM 3649 C C . LYS B 1 161 ? 4.4 -2.994 -10.436 1 97.81 161 LYS B C 1
ATOM 3651 O O . LYS B 1 161 ? 3.608 -2.161 -9.989 1 97.81 161 LYS B O 1
ATOM 3656 N N . SER B 1 162 ? 5.55 -3.279 -9.82 1 98.06 162 SER B N 1
ATOM 3657 C CA . SER B 1 162 ? 6.01 -2.503 -8.674 1 98.06 162 SER B CA 1
ATOM 3658 C C . SER B 1 162 ? 6.515 -1.129 -9.103 1 98.06 162 SER B C 1
ATOM 3660 O O . SER B 1 162 ? 6.548 -0.819 -10.296 1 98.06 162 SER B O 1
ATOM 3662 N N . LYS B 1 163 ? 6.954 -0.33 -8.134 1 96.98 163 LYS B N 1
ATOM 3663 C CA . LYS B 1 163 ? 7.425 1.029 -8.386 1 96.98 163 LYS B CA 1
ATOM 3664 C C . LYS B 1 163 ? 8.891 1.033 -8.81 1 96.98 163 LYS B C 1
ATOM 3666 O O . LYS B 1 163 ? 9.438 2.081 -9.162 1 96.98 163 LYS B O 1
ATOM 3671 N N . ALA B 1 164 ? 9.582 -0.118 -8.857 1 98.31 164 ALA B N 1
ATOM 3672 C CA . ALA B 1 164 ? 11.009 -0.173 -9.166 1 98.31 164 ALA B CA 1
ATOM 3673 C C . ALA B 1 164 ? 11.258 0.067 -10.652 1 98.31 164 ALA B C 1
ATOM 3675 O O . ALA B 1 164 ? 10.486 -0.389 -11.499 1 98.31 164 ALA B O 1
ATOM 3676 N N . VAL B 1 165 ? 12.323 0.797 -10.943 1 98.2 165 VAL B N 1
ATOM 3677 C CA . VAL B 1 165 ? 12.823 0.989 -12.3 1 98.2 165 VAL B CA 1
ATOM 3678 C C . VAL B 1 165 ? 14.267 0.501 -12.393 1 98.2 165 VAL B C 1
ATOM 3680 O O . VAL B 1 165 ? 14.949 0.362 -11.374 1 98.2 165 VAL B O 1
ATOM 3683 N N . PRO B 1 166 ? 14.69 0.162 -13.613 1 98.49 166 PRO B N 1
ATOM 3684 C CA . PRO B 1 166 ? 16.069 -0.316 -13.74 1 98.49 166 PRO B CA 1
ATOM 3685 C C . PRO B 1 166 ? 17.076 0.594 -13.041 1 98.49 166 PRO B C 1
ATOM 3687 O O . PRO B 1 166 ? 16.987 1.819 -13.152 1 98.49 166 PRO B O 1
ATOM 3690 N N . GLY B 1 167 ? 17.971 -0.004 -12.369 1 98.57 167 GLY B N 1
ATOM 3691 C CA . GLY B 1 167 ? 18.962 0.739 -11.606 1 98.57 167 GLY B CA 1
ATOM 3692 C C . GLY B 1 167 ? 18.632 0.829 -10.128 1 98.57 167 GLY B C 1
ATOM 3693 O O . GLY B 1 167 ? 19.516 1.067 -9.303 1 98.57 167 GLY B O 1
ATOM 3694 N N . ASP B 1 168 ? 17.361 0.667 -9.768 1 98.78 168 ASP B N 1
ATOM 3695 C CA . ASP B 1 168 ? 16.953 0.698 -8.367 1 98.78 168 ASP B CA 1
ATOM 3696 C C . ASP B 1 168 ? 17.454 -0.537 -7.622 1 98.78 168 ASP B C 1
ATOM 3698 O O . ASP B 1 168 ? 17.688 -1.583 -8.23 1 98.78 168 ASP B O 1
ATOM 3702 N N . ARG B 1 169 ? 17.617 -0.451 -6.31 1 98.78 169 ARG B N 1
ATOM 3703 C CA . ARG B 1 169 ? 17.883 -1.598 -5.449 1 98.78 169 ARG B CA 1
ATOM 3704 C C . ARG B 1 169 ? 16.586 -2.288 -5.039 1 98.78 169 ARG B C 1
ATOM 3706 O O . ARG B 1 169 ? 15.638 -1.632 -4.604 1 98.78 169 ARG B O 1
ATOM 3713 N N . VAL B 1 170 ? 16.515 -3.578 -5.199 1 98.94 170 VAL B N 1
ATOM 3714 C CA . VAL B 1 170 ? 15.353 -4.395 -4.864 1 98.94 170 VAL B CA 1
ATOM 3715 C C . VAL B 1 170 ? 15.783 -5.571 -3.989 1 98.94 170 VAL B C 1
ATOM 3717 O O . VAL B 1 170 ? 16.81 -6.202 -4.249 1 98.94 170 VAL B O 1
ATOM 3720 N N . ALA B 1 171 ? 15.013 -5.843 -2.936 1 98.95 171 ALA B N 1
ATOM 3721 C CA . ALA B 1 171 ? 15.292 -6.974 -2.056 1 98.95 171 ALA B CA 1
ATOM 3722 C C . ALA B 1 171 ? 14.266 -8.087 -2.252 1 98.95 171 ALA B C 1
ATOM 3724 O O . ALA B 1 171 ? 13.065 -7.824 -2.347 1 98.95 171 ALA B O 1
ATOM 3725 N N . ILE B 1 172 ? 14.704 -9.264 -2.349 1 98.94 172 ILE B N 1
ATOM 3726 C CA . ILE B 1 172 ? 13.865 -10.455 -2.413 1 98.94 172 ILE B CA 1
ATOM 3727 C C . ILE B 1 172 ? 13.937 -11.209 -1.087 1 98.94 172 ILE B C 1
ATOM 3729 O O . ILE B 1 172 ? 14.995 -11.722 -0.714 1 98.94 172 ILE B O 1
ATOM 3733 N N . LEU B 1 173 ? 12.823 -11.274 -0.389 1 98.81 173 LEU B N 1
ATOM 3734 C CA . LEU B 1 173 ? 12.778 -11.978 0.888 1 98.81 173 LEU B CA 1
ATOM 3735 C C . LEU B 1 173 ? 12.357 -13.431 0.692 1 98.81 173 LEU B C 1
ATOM 3737 O O . LEU B 1 173 ? 11.234 -13.704 0.263 1 98.81 173 LEU B O 1
ATOM 3741 N N . GLY B 1 174 ? 13.218 -14.318 1.081 1 97 174 GLY B N 1
ATOM 3742 C CA . GLY B 1 174 ? 12.951 -15.738 0.921 1 97 174 GLY B CA 1
ATOM 3743 C C . GLY B 1 174 ? 13.472 -16.299 -0.389 1 97 174 GLY B C 1
ATOM 3744 O O . GLY B 1 174 ? 13.015 -15.905 -1.464 1 97 174 GLY B O 1
ATOM 3745 N N . ILE B 1 175 ? 14.408 -17.225 -0.265 1 96.1 175 ILE B N 1
ATOM 3746 C CA . ILE B 1 175 ? 14.974 -17.852 -1.455 1 96.1 175 ILE B CA 1
ATOM 3747 C C . ILE B 1 175 ? 14.507 -19.303 -1.545 1 96.1 175 ILE B C 1
ATOM 3749 O O . ILE B 1 175 ? 15.287 -20.229 -1.309 1 96.1 175 ILE B O 1
ATOM 3753 N N . GLY B 1 176 ? 13.259 -19.455 -1.866 1 94.78 176 GLY B N 1
ATOM 3754 C CA . GLY B 1 176 ? 12.63 -20.747 -2.092 1 94.78 176 GLY B CA 1
ATOM 3755 C C . GLY B 1 176 ? 11.998 -20.871 -3.465 1 94.78 176 GLY B C 1
ATOM 3756 O O . GLY B 1 176 ? 12.576 -20.433 -4.462 1 94.78 176 GLY B O 1
ATOM 3757 N N . GLY B 1 177 ? 10.856 -21.548 -3.488 1 95.23 177 GLY B N 1
ATOM 3758 C CA . GLY B 1 177 ? 10.199 -21.825 -4.755 1 95.23 177 GLY B CA 1
ATOM 3759 C C . GLY B 1 177 ? 9.908 -20.574 -5.562 1 95.23 177 GLY B C 1
ATOM 3760 O O . GLY B 1 177 ? 10.139 -20.542 -6.773 1 95.23 177 GLY B O 1
ATOM 3761 N N . LEU B 1 178 ? 9.418 -19.517 -4.955 1 97.38 178 LEU B N 1
ATOM 3762 C CA . LEU B 1 178 ? 9.161 -18.257 -5.645 1 97.38 178 LEU B CA 1
ATOM 3763 C C . LEU B 1 178 ? 10.409 -17.381 -5.661 1 97.38 178 LEU B C 1
ATOM 3765 O O . LEU B 1 178 ? 10.728 -16.767 -6.681 1 97.38 178 LEU B O 1
ATOM 3769 N N . GLY B 1 179 ? 11.148 -17.439 -4.617 1 97.9 179 GLY B N 1
ATOM 3770 C CA . GLY B 1 179 ? 12.259 -16.522 -4.412 1 97.9 179 GLY B CA 1
ATOM 3771 C C . GLY B 1 179 ? 13.387 -16.721 -5.406 1 97.9 179 GLY B C 1
ATOM 3772 O O . GLY B 1 179 ? 14.046 -15.759 -5.805 1 97.9 179 GLY B O 1
ATOM 3773 N N . HIS B 1 180 ? 13.654 -17.962 -5.79 1 98.31 180 HIS B N 1
ATOM 3774 C CA . HIS B 1 180 ? 14.746 -18.178 -6.733 1 98.31 180 HIS B CA 1
ATOM 3775 C C . HIS B 1 180 ? 14.443 -17.538 -8.083 1 98.31 180 HIS B C 1
ATOM 3777 O O . HIS B 1 180 ? 15.347 -17.033 -8.753 1 98.31 180 HIS B O 1
ATOM 3783 N N . LEU B 1 181 ? 13.18 -17.542 -8.46 1 98.81 181 LEU B N 1
ATOM 3784 C CA . LEU B 1 181 ? 12.782 -16.847 -9.679 1 98.81 181 LEU B CA 1
ATOM 3785 C C . LEU B 1 181 ? 12.776 -15.337 -9.467 1 98.81 181 LEU B C 1
ATOM 3787 O O . LEU B 1 181 ? 13.163 -14.579 -10.36 1 98.81 181 LEU B O 1
ATOM 3791 N N . GLY B 1 182 ? 12.375 -14.919 -8.268 1 98.83 182 GLY B N 1
ATOM 3792 C CA . GLY B 1 182 ? 12.398 -13.502 -7.942 1 98.83 182 GLY B CA 1
ATOM 3793 C C . GLY B 1 182 ? 13.767 -12.872 -8.114 1 98.83 182 GLY B C 1
ATOM 3794 O O . GLY B 1 182 ? 13.891 -11.792 -8.695 1 98.83 182 GLY B O 1
ATOM 3795 N N . VAL B 1 183 ? 14.797 -13.542 -7.658 1 98.88 183 VAL B N 1
ATOM 3796 C CA . VAL B 1 183 ? 16.163 -13.038 -7.765 1 98.88 183 VAL B CA 1
ATOM 3797 C C . VAL B 1 183 ? 16.564 -12.942 -9.235 1 98.88 183 VAL B C 1
ATOM 3799 O O . VAL B 1 183 ? 17.115 -11.928 -9.67 1 98.88 183 VAL B O 1
ATOM 3802 N N . GLN B 1 184 ? 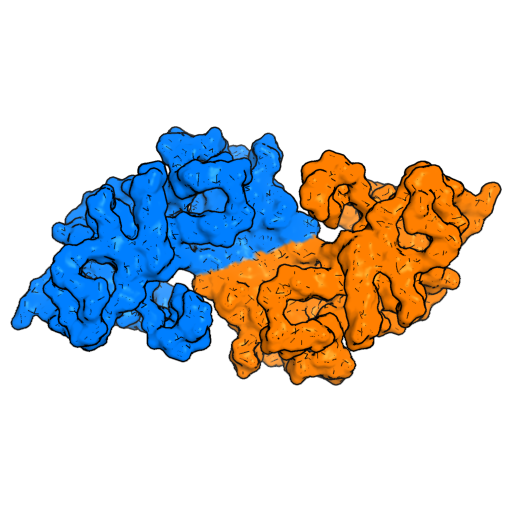16.251 -13.948 -9.981 1 98.93 184 GLN B N 1
ATOM 3803 C CA . GLN B 1 184 ? 16.633 -13.968 -11.389 1 98.93 184 GLN B CA 1
ATOM 3804 C C . GLN B 1 184 ? 15.931 -12.857 -12.165 1 98.93 184 GLN B C 1
ATOM 3806 O O . GLN B 1 184 ? 16.562 -12.15 -12.953 1 98.93 184 GLN B O 1
ATOM 3811 N N . PHE B 1 185 ? 14.604 -12.739 -11.982 1 98.95 185 PHE B N 1
ATOM 3812 C CA . PHE B 1 185 ? 13.848 -11.711 -12.688 1 98.95 185 PHE B CA 1
ATOM 3813 C C . PHE B 1 185 ? 14.33 -10.319 -12.296 1 98.95 185 PHE B C 1
ATOM 3815 O O . PHE B 1 185 ? 14.499 -9.451 -13.155 1 98.95 185 PHE B O 1
ATOM 3822 N N . ALA B 1 186 ? 14.559 -10.104 -10.971 1 98.93 186 ALA B N 1
ATOM 3823 C CA . ALA B 1 186 ? 15.046 -8.803 -10.518 1 98.93 186 ALA B CA 1
ATOM 3824 C C . ALA B 1 186 ? 16.358 -8.438 -11.206 1 98.93 186 ALA B C 1
ATOM 3826 O O . ALA B 1 186 ? 16.505 -7.331 -11.729 1 98.93 186 ALA B O 1
ATOM 3827 N N . ARG B 1 187 ? 17.272 -9.377 -11.242 1 98.86 187 ARG B N 1
ATOM 3828 C CA . ARG B 1 187 ? 18.545 -9.173 -11.925 1 98.86 187 ARG B CA 1
ATOM 3829 C C . ARG B 1 187 ? 18.33 -8.853 -13.4 1 98.86 187 ARG B C 1
ATOM 3831 O O . ARG B 1 187 ? 18.914 -7.903 -13.926 1 98.86 187 ARG B O 1
ATOM 3838 N N . ALA B 1 188 ? 17.522 -9.618 -14.012 1 98.9 188 ALA B N 1
ATOM 3839 C CA . ALA B 1 188 ? 17.303 -9.5 -15.451 1 98.9 188 ALA B CA 1
ATOM 3840 C C . ALA B 1 188 ? 16.617 -8.18 -15.795 1 98.9 188 ALA B C 1
ATOM 3842 O O . ALA B 1 188 ? 16.785 -7.656 -16.899 1 98.9 188 ALA B O 1
ATOM 3843 N N . MET B 1 189 ? 15.899 -7.6 -14.903 1 98.82 189 MET B N 1
ATOM 3844 C CA . MET B 1 189 ? 15.171 -6.354 -15.126 1 98.82 189 MET B CA 1
ATOM 3845 C C . MET B 1 189 ? 16.082 -5.148 -14.923 1 98.82 189 MET B C 1
ATOM 3847 O O . MET B 1 189 ? 15.662 -4.007 -15.123 1 98.82 189 MET B O 1
ATOM 3851 N N . GLY B 1 190 ? 17.311 -5.38 -14.487 1 98.82 190 GLY B N 1
ATOM 3852 C CA . GLY B 1 190 ? 18.278 -4.304 -14.338 1 98.82 190 GLY B CA 1
ATOM 3853 C C . GLY B 1 190 ? 18.301 -3.711 -12.942 1 98.82 190 GLY B C 1
ATOM 3854 O O . GLY B 1 190 ? 18.806 -2.605 -12.74 1 98.82 190 GLY B O 1
ATOM 3855 N N . PHE B 1 191 ? 17.789 -4.41 -11.971 1 98.88 191 PHE B N 1
ATOM 3856 C CA . PHE B 1 191 ? 17.823 -3.933 -10.594 1 98.88 191 PHE B CA 1
ATOM 3857 C C . PHE B 1 191 ? 19.12 -4.346 -9.909 1 98.88 191 PHE B C 1
ATOM 3859 O O . PHE B 1 191 ? 19.69 -5.392 -10.227 1 98.88 191 PHE B O 1
ATOM 3866 N N . GLU B 1 192 ? 19.64 -3.515 -9.042 1 98.89 192 GLU B N 1
ATOM 3867 C CA . GLU B 1 192 ? 20.596 -4.005 -8.054 1 98.89 192 GLU B CA 1
ATOM 3868 C C . GLU B 1 192 ? 19.915 -4.901 -7.023 1 98.89 192 GLU B C 1
ATOM 3870 O O . GLU B 1 192 ? 19.145 -4.421 -6.188 1 98.89 192 GLU B O 1
ATOM 3875 N N . THR B 1 193 ? 20.213 -6.199 -7.029 1 98.91 193 THR B N 1
ATOM 3876 C CA . THR B 1 193 ? 19.392 -7.225 -6.394 1 98.91 193 THR B CA 1
ATOM 3877 C C . THR B 1 193 ? 20.024 -7.689 -5.085 1 98.91 193 THR B C 1
ATOM 3879 O O . THR B 1 193 ? 21.194 -8.075 -5.056 1 98.91 193 THR B O 1
ATOM 3882 N N . ILE B 1 194 ? 19.236 -7.645 -4.042 1 98.93 194 ILE B N 1
ATOM 3883 C CA . ILE B 1 194 ? 19.631 -8.125 -2.722 1 98.93 194 ILE B CA 1
ATOM 3884 C C . ILE B 1 194 ? 18.783 -9.335 -2.339 1 98.93 194 ILE B C 1
ATOM 3886 O O . ILE B 1 194 ? 17.552 -9.262 -2.332 1 98.93 194 ILE B O 1
ATOM 3890 N N . ALA B 1 195 ? 19.382 -10.434 -2.055 1 98.84 195 ALA B N 1
ATOM 3891 C CA . ALA B 1 195 ? 18.683 -11.61 -1.544 1 98.84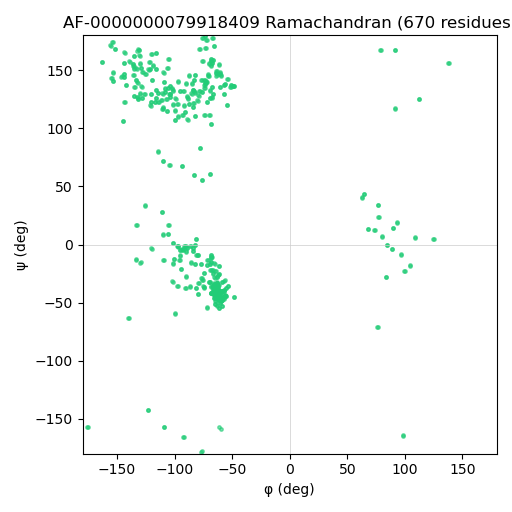 195 ALA B CA 1
ATOM 3892 C C . ALA B 1 195 ? 18.741 -11.665 -0.02 1 98.84 195 ALA B C 1
ATOM 3894 O O . ALA B 1 195 ? 19.8 -11.455 0.575 1 98.84 195 ALA B O 1
ATOM 3895 N N . VAL B 1 196 ? 17.609 -11.892 0.573 1 98.73 196 VAL B N 1
ATOM 3896 C CA . VAL B 1 196 ? 17.515 -12.009 2.024 1 98.73 196 VAL B CA 1
ATOM 3897 C C . VAL B 1 196 ? 16.97 -13.386 2.398 1 98.73 196 VAL B C 1
ATOM 3899 O O . VAL B 1 196 ? 15.897 -13.781 1.938 1 98.73 196 VAL B O 1
ATOM 3902 N N . ALA B 1 197 ? 17.624 -14.123 3.139 1 96.84 197 ALA B N 1
ATOM 3903 C CA . ALA B 1 197 ? 17.193 -15.447 3.581 1 96.84 197 ALA B CA 1
ATOM 3904 C C . ALA B 1 197 ? 17.841 -15.819 4.912 1 96.84 197 ALA B C 1
ATOM 3906 O O . ALA B 1 197 ? 18.601 -15.032 5.481 1 96.84 197 ALA B O 1
ATOM 3907 N N . ARG B 1 198 ? 17.417 -16.963 5.466 1 93.89 198 ARG B N 1
ATOM 3908 C CA . ARG B 1 198 ? 17.911 -17.426 6.758 1 93.89 198 ARG B CA 1
ATOM 3909 C C . ARG B 1 198 ? 19.186 -18.247 6.595 1 93.89 198 ARG B C 1
ATOM 3911 O O . ARG B 1 198 ? 19.201 -19.242 5.866 1 93.89 198 ARG B O 1
ATOM 3918 N N . GLY B 1 199 ? 20.207 -17.801 7.202 1 90.3 199 GLY B N 1
ATOM 3919 C CA . GLY B 1 199 ? 21.422 -18.597 7.273 1 90.3 199 GLY B CA 1
ATOM 3920 C C . GLY B 1 199 ? 22.385 -18.317 6.135 1 90.3 199 GLY B C 1
ATOM 3921 O O . GLY B 1 199 ? 21.997 -17.753 5.11 1 90.3 199 GLY B O 1
ATOM 3922 N N . ALA B 1 200 ? 23.579 -18.78 6.236 1 87.34 200 ALA B N 1
ATOM 3923 C CA . ALA B 1 200 ? 24.64 -18.508 5.269 1 87.34 200 ALA B CA 1
ATOM 3924 C C . ALA B 1 200 ? 24.596 -19.503 4.112 1 87.34 200 ALA B C 1
ATOM 3926 O O . ALA B 1 200 ? 25.198 -19.27 3.061 1 87.34 200 ALA B O 1
ATOM 3927 N N . GLY B 1 201 ? 23.911 -20.525 4.283 1 86.82 201 GLY B N 1
ATOM 3928 C CA . GLY B 1 201 ? 23.899 -21.616 3.32 1 86.82 201 GLY B CA 1
ATOM 3929 C C . GLY B 1 201 ? 23.308 -21.222 1.98 1 86.82 201 GLY B C 1
ATOM 3930 O O . GLY B 1 201 ? 23.595 -21.852 0.96 1 86.82 201 GLY B O 1
ATOM 3931 N N . LYS B 1 202 ? 22.5 -20.219 1.931 1 91.1 202 LYS B N 1
ATOM 3932 C CA . LYS B 1 202 ? 21.826 -19.826 0.696 1 91.1 202 LYS B CA 1
ATOM 3933 C C . LYS B 1 202 ? 22.627 -18.764 -0.052 1 91.1 202 LYS B C 1
ATOM 3935 O O . LYS B 1 202 ? 22.251 -18.358 -1.154 1 91.1 202 LYS B O 1
ATOM 3940 N N . ARG B 1 203 ? 23.723 -18.299 0.502 1 94.36 203 ARG B N 1
ATOM 3941 C CA . ARG B 1 203 ? 24.489 -17.189 -0.054 1 94.36 203 ARG B CA 1
ATOM 3942 C C . ARG B 1 203 ? 25 -17.522 -1.452 1 94.36 203 ARG B C 1
ATOM 3944 O O . ARG B 1 203 ? 24.818 -16.741 -2.388 1 94.36 203 ARG B O 1
ATOM 3951 N N . GLU B 1 204 ? 25.615 -18.654 -1.562 1 95.02 204 GLU B N 1
ATOM 3952 C CA . GLU B 1 204 ? 26.188 -19.035 -2.849 1 95.02 204 GLU B CA 1
ATOM 3953 C C . GLU B 1 204 ? 25.098 -19.263 -3.893 1 95.02 204 GLU B C 1
ATOM 3955 O O . GLU B 1 204 ? 25.248 -18.868 -5.051 1 95.02 204 GLU B O 1
ATOM 3960 N N . ASP B 1 205 ? 24.022 -19.884 -3.433 1 94.07 205 ASP B N 1
ATOM 3961 C CA . ASP B 1 205 ? 22.892 -20.086 -4.335 1 94.07 205 ASP B CA 1
ATOM 3962 C C . ASP B 1 205 ? 22.323 -18.75 -4.809 1 94.07 205 ASP B C 1
ATOM 3964 O O . ASP B 1 205 ? 22.033 -18.579 -5.995 1 94.07 205 ASP B O 1
ATOM 3968 N N . ALA B 1 206 ? 22.201 -17.84 -3.879 1 97.45 206 ALA B N 1
ATOM 3969 C CA . ALA B 1 206 ? 21.656 -16.524 -4.204 1 97.45 206 ALA B CA 1
ATOM 3970 C C . ALA B 1 206 ? 22.531 -15.806 -5.227 1 97.45 206 ALA B C 1
ATOM 3972 O O . ALA B 1 206 ? 22.022 -15.199 -6.172 1 97.45 206 ALA B O 1
ATOM 3973 N N . ARG B 1 207 ? 23.817 -15.91 -5.083 1 97.58 207 ARG B N 1
ATOM 3974 C CA . ARG B 1 207 ? 24.754 -15.296 -6.017 1 97.58 207 ARG B CA 1
ATOM 3975 C C . ARG B 1 207 ? 24.662 -15.947 -7.393 1 97.58 207 ARG B C 1
ATOM 3977 O O . ARG B 1 207 ? 24.678 -15.257 -8.415 1 97.58 207 ARG B O 1
ATOM 3984 N N . ALA B 1 208 ? 24.567 -17.245 -7.351 1 97.55 208 ALA B N 1
ATOM 3985 C CA . ALA B 1 208 ? 24.462 -17.982 -8.608 1 97.55 208 ALA B CA 1
ATOM 3986 C C . ALA B 1 208 ? 23.185 -17.612 -9.356 1 97.55 208 ALA B C 1
ATOM 3988 O O . ALA B 1 208 ? 23.148 -17.645 -10.588 1 97.55 208 ALA B O 1
ATOM 3989 N N . LEU B 1 209 ? 22.192 -17.225 -8.605 1 98.19 209 LEU B N 1
ATOM 3990 C CA . LEU B 1 209 ? 20.913 -16.846 -9.195 1 98.19 209 LEU B CA 1
ATOM 3991 C C . LEU B 1 209 ? 20.952 -15.408 -9.701 1 98.19 209 LEU B C 1
ATOM 3993 O O . LEU B 1 209 ? 20.07 -14.986 -10.453 1 98.19 209 LEU B O 1
ATOM 3997 N N . GLY B 1 210 ? 21.939 -14.599 -9.254 1 98.42 210 GLY B N 1
ATOM 3998 C CA . GLY B 1 210 ? 22.103 -13.268 -9.817 1 98.42 210 GLY B CA 1
ATOM 3999 C C . GLY B 1 210 ? 22.088 -12.172 -8.769 1 98.42 210 GLY B C 1
ATOM 4000 O O . GLY B 1 210 ? 22.191 -10.988 -9.099 1 98.42 210 GLY B O 1
ATOM 4001 N N . ALA B 1 211 ? 22.036 -12.517 -7.519 1 98.79 211 ALA B N 1
ATOM 4002 C CA . ALA B 1 211 ? 22.02 -11.495 -6.475 1 98.79 211 ALA B CA 1
ATOM 4003 C C . ALA B 1 211 ? 23.353 -10.755 -6.41 1 98.79 211 ALA B C 1
ATOM 4005 O O . ALA B 1 211 ? 24.417 -11.373 -6.482 1 98.79 211 ALA B O 1
ATOM 4006 N N . HIS B 1 212 ? 23.325 -9.465 -6.308 1 98.79 212 HIS B N 1
ATOM 4007 C CA . HIS B 1 212 ? 24.523 -8.659 -6.102 1 98.79 212 HIS B CA 1
ATOM 4008 C C . HIS B 1 212 ? 24.964 -8.692 -4.642 1 98.79 212 HIS B C 1
ATOM 4010 O O . HIS B 1 212 ? 26.158 -8.599 -4.348 1 98.79 212 HIS B O 1
ATOM 4016 N N . HIS B 1 213 ? 23.991 -8.788 -3.73 1 98.59 213 HIS B N 1
ATOM 4017 C CA . HIS B 1 213 ? 24.223 -8.81 -2.29 1 98.59 213 HIS B CA 1
ATOM 4018 C C . HIS B 1 213 ? 23.379 -9.885 -1.613 1 98.59 213 HIS B C 1
ATOM 4020 O O . HIS B 1 213 ? 22.344 -10.294 -2.143 1 98.59 213 HIS B O 1
ATOM 4026 N N . TYR B 1 214 ? 23.872 -10.36 -0.487 1 98.47 214 TYR B N 1
ATOM 4027 C CA . TYR B 1 214 ? 23.159 -11.334 0.333 1 98.47 214 TYR B CA 1
ATOM 4028 C C . TYR B 1 214 ? 23.113 -10.89 1.79 1 98.47 214 TYR B C 1
ATOM 4030 O O . TYR B 1 214 ? 24.123 -10.448 2.343 1 98.47 214 TYR B O 1
ATOM 4038 N N . ILE B 1 215 ? 21.958 -10.902 2.372 1 98.36 215 ILE B N 1
ATOM 4039 C CA . ILE B 1 215 ? 21.771 -10.606 3.788 1 98.36 215 ILE B CA 1
ATOM 4040 C C . ILE B 1 215 ? 21.223 -11.838 4.505 1 98.36 215 ILE B C 1
ATOM 4042 O O . ILE B 1 215 ? 20.172 -12.365 4.132 1 98.36 215 ILE B O 1
ATOM 4046 N N . ASP B 1 216 ? 21.928 -12.283 5.508 1 97.54 216 ASP B N 1
ATOM 4047 C CA . ASP B 1 216 ? 21.466 -13.329 6.416 1 97.54 216 ASP B CA 1
ATOM 4048 C C . ASP B 1 216 ? 20.556 -12.753 7.499 1 97.54 216 ASP B C 1
ATOM 4050 O O . ASP B 1 216 ? 21.018 -12.035 8.388 1 97.54 216 ASP B O 1
ATOM 4054 N N . SER B 1 217 ? 19.267 -13.084 7.443 1 95.78 217 SER B N 1
ATOM 4055 C CA . SER B 1 217 ? 18.288 -12.479 8.34 1 95.78 217 SER B CA 1
ATOM 4056 C C . SER B 1 217 ? 18.502 -12.933 9.78 1 95.78 217 SER B C 1
ATOM 4058 O O . SER B 1 217 ? 17.9 -12.384 10.705 1 95.78 217 SER B O 1
ATOM 4060 N N . THR B 1 218 ? 19.365 -13.886 9.981 1 94.83 218 THR B N 1
ATOM 4061 C CA . THR B 1 218 ? 19.651 -14.383 11.322 1 94.83 218 THR B CA 1
ATOM 4062 C C . THR B 1 218 ? 20.874 -13.684 11.908 1 94.83 218 THR B C 1
ATOM 4064 O O . THR B 1 218 ? 21.23 -13.912 13.066 1 94.83 218 THR B O 1
ATOM 4067 N N . ASP B 1 219 ? 21.521 -12.955 11.064 1 93.31 219 ASP B N 1
ATOM 4068 C CA . ASP B 1 219 ? 22.736 -12.263 11.484 1 93.31 219 ASP B CA 1
ATOM 4069 C C . ASP B 1 219 ? 22.475 -10.773 11.694 1 93.31 219 ASP B C 1
ATOM 4071 O O . ASP B 1 219 ? 22.98 -9.937 10.942 1 93.31 219 ASP B O 1
ATOM 4075 N N . GLY B 1 220 ? 21.695 -10.336 12.703 1 93.23 220 GLY B N 1
ATOM 4076 C CA . GLY B 1 220 ? 21.468 -8.94 13.038 1 93.23 220 GLY B CA 1
ATOM 4077 C C . GLY B 1 220 ? 20.165 -8.396 12.483 1 93.23 220 GLY B C 1
ATOM 4078 O O . GLY B 1 220 ? 19.299 -9.162 12.055 1 93.23 220 GLY B O 1
ATOM 4079 N N . ASP B 1 221 ? 20.067 -7.065 12.479 1 97.18 221 ASP B N 1
ATOM 4080 C CA . ASP B 1 221 ? 18.868 -6.351 12.051 1 97.18 221 ASP B CA 1
ATOM 4081 C C . ASP B 1 221 ? 18.841 -6.186 10.533 1 97.18 221 ASP B C 1
ATOM 4083 O O . ASP B 1 221 ? 19.698 -5.508 9.961 1 97.18 221 ASP B O 1
ATOM 4087 N N . VAL B 1 222 ? 17.846 -6.753 9.909 1 98.28 222 VAL B N 1
ATOM 4088 C CA . VAL B 1 222 ? 17.773 -6.79 8.453 1 98.28 222 VAL B CA 1
ATOM 4089 C C . VAL B 1 222 ? 17.596 -5.374 7.908 1 98.28 222 VAL B C 1
ATOM 4091 O O . VAL B 1 222 ? 18.195 -5.014 6.892 1 98.28 222 VAL B O 1
ATOM 4094 N N . SER B 1 223 ? 16.797 -4.551 8.543 1 98.46 223 SER B N 1
ATOM 4095 C CA . SER B 1 223 ? 16.577 -3.175 8.108 1 98.46 223 SER B CA 1
ATOM 4096 C C . SER B 1 223 ? 17.874 -2.374 8.13 1 98.46 223 SER B C 1
ATOM 4098 O O . SER B 1 223 ? 18.151 -1.606 7.207 1 98.46 223 SER B O 1
ATOM 4100 N N . GLN B 1 224 ? 18.632 -2.522 9.162 1 98.23 224 GLN B N 1
ATOM 4101 C CA . GLN B 1 224 ? 19.917 -1.836 9.258 1 98.23 224 GLN B CA 1
ATOM 4102 C C . GLN B 1 224 ? 20.853 -2.261 8.13 1 98.23 224 GLN B C 1
ATOM 4104 O O . GLN B 1 224 ? 21.55 -1.428 7.548 1 98.23 224 GLN B O 1
ATOM 4109 N N . ALA B 1 225 ? 20.892 -3.591 7.848 1 98.54 225 ALA B N 1
ATOM 4110 C CA . ALA B 1 225 ? 21.73 -4.102 6.766 1 98.54 225 ALA B CA 1
ATOM 4111 C C . ALA B 1 225 ? 21.314 -3.507 5.423 1 98.54 225 ALA B C 1
ATOM 4113 O O . ALA B 1 225 ? 22.166 -3.145 4.608 1 98.54 225 ALA B O 1
ATOM 4114 N N . LEU B 1 226 ? 20.014 -3.402 5.185 1 98.74 226 LEU B N 1
ATOM 4115 C CA . LEU B 1 226 ? 19.513 -2.808 3.95 1 98.74 226 LEU B CA 1
ATOM 4116 C C . LEU B 1 226 ? 19.888 -1.333 3.864 1 98.74 226 LEU B C 1
ATOM 4118 O O . LEU B 1 226 ? 20.32 -0.858 2.811 1 98.74 226 LEU B O 1
ATOM 4122 N N . ARG B 1 227 ? 19.741 -0.585 4.959 1 98.05 227 ARG B N 1
ATOM 4123 C CA . ARG B 1 227 ? 20.091 0.832 4.984 1 98.05 227 ARG B CA 1
ATOM 4124 C C . ARG B 1 227 ? 21.579 1.033 4.717 1 98.05 227 ARG B C 1
ATOM 4126 O O . ARG B 1 227 ? 21.974 2.013 4.081 1 98.05 227 ARG B O 1
ATOM 4133 N N . ALA B 1 228 ? 22.404 0.106 5.25 1 98.1 228 ALA B N 1
ATOM 4134 C CA . ALA B 1 228 ? 23.847 0.19 5.037 1 98.1 228 ALA B CA 1
ATOM 4135 C C . ALA B 1 228 ? 24.19 0.082 3.554 1 98.1 228 ALA B C 1
ATOM 4137 O O . ALA B 1 228 ? 25.215 0.603 3.108 1 98.1 228 ALA B O 1
ATOM 4138 N N . LEU B 1 229 ? 23.333 -0.558 2.786 1 98.24 229 LEU B N 1
ATOM 4139 C CA . LEU B 1 229 ? 23.533 -0.679 1.346 1 98.24 229 LEU B CA 1
ATOM 4140 C C . LEU B 1 229 ? 22.905 0.5 0.61 1 98.24 229 LEU B C 1
ATOM 4142 O O . LEU B 1 229 ? 22.938 0.557 -0.622 1 98.24 229 LEU B O 1
ATOM 4146 N N . GLY B 1 230 ? 22.219 1.414 1.374 1 97.47 230 GLY B N 1
ATOM 4147 C CA . GLY B 1 230 ? 21.618 2.59 0.764 1 97.47 230 GLY B CA 1
ATOM 4148 C C . GLY B 1 230 ? 20.103 2.529 0.716 1 97.47 230 GLY B C 1
ATOM 4149 O O . GLY B 1 230 ? 19.462 3.382 0.1 1 97.47 230 GLY B O 1
ATOM 4150 N N . GLY B 1 231 ? 19.471 1.492 1.336 1 98.36 231 GLY B N 1
ATOM 4151 C CA . GLY B 1 231 ? 18.028 1.321 1.281 1 98.36 231 GLY B CA 1
ATOM 4152 C C . GLY B 1 231 ? 17.548 0.718 -0.026 1 98.36 231 GLY B C 1
ATOM 4153 O O . GLY B 1 231 ? 18.32 0.596 -0.979 1 98.36 231 GLY B O 1
ATOM 4154 N N . VAL B 1 232 ? 16.291 0.316 -0.001 1 98.85 232 VAL B N 1
ATOM 4155 C CA . VAL B 1 232 ? 15.766 -0.337 -1.195 1 98.85 232 VAL B CA 1
ATOM 4156 C C . VAL B 1 232 ? 14.451 0.32 -1.608 1 98.85 232 VAL B C 1
ATOM 4158 O O . VAL B 1 232 ? 13.707 0.821 -0.762 1 98.85 232 VAL B O 1
ATOM 4161 N N . ALA B 1 233 ? 14.128 0.285 -2.93 1 98.82 233 ALA B N 1
ATOM 4162 C CA . ALA B 1 233 ? 12.897 0.848 -3.48 1 98.82 233 ALA B CA 1
ATOM 4163 C C . ALA B 1 233 ? 11.725 -0.112 -3.296 1 98.82 233 ALA B C 1
ATOM 4165 O O . ALA B 1 233 ? 10.593 0.318 -3.064 1 98.82 233 ALA B O 1
ATOM 4166 N N . VAL B 1 234 ? 12.033 -1.404 -3.442 1 98.92 234 VAL B N 1
ATOM 4167 C CA . VAL B 1 234 ? 10.985 -2.418 -3.387 1 98.92 234 VAL B CA 1
ATOM 4168 C C . VAL B 1 234 ? 11.503 -3.658 -2.662 1 98.92 234 VAL B C 1
ATOM 4170 O O . VAL B 1 234 ? 12.658 -4.052 -2.841 1 98.92 234 VAL B O 1
ATOM 4173 N N . ILE B 1 235 ? 10.675 -4.199 -1.803 1 98.94 235 ILE B N 1
ATOM 4174 C CA . ILE B 1 235 ? 10.857 -5.527 -1.227 1 98.94 235 ILE B CA 1
ATOM 4175 C C . ILE B 1 235 ? 9.795 -6.477 -1.774 1 98.94 235 ILE B C 1
ATOM 4177 O O . ILE B 1 235 ? 8.596 -6.21 -1.659 1 98.94 235 ILE B O 1
ATOM 4181 N N . LEU B 1 236 ? 10.178 -7.45 -2.451 1 98.94 236 LEU B N 1
ATOM 4182 C CA . LEU B 1 236 ? 9.287 -8.55 -2.806 1 98.94 236 LEU B CA 1
ATOM 4183 C C . LEU B 1 236 ? 9.349 -9.658 -1.76 1 98.94 236 LEU B C 1
ATOM 4185 O O . LEU B 1 236 ? 10.372 -10.334 -1.625 1 98.94 236 LEU B O 1
ATOM 4189 N N . ALA B 1 237 ? 8.277 -9.872 -1.074 1 98.88 237 ALA B N 1
ATOM 4190 C CA . ALA B 1 237 ? 8.261 -10.844 0.016 1 98.88 237 ALA B CA 1
ATOM 4191 C C . ALA B 1 237 ? 7.639 -12.163 -0.434 1 98.88 237 ALA B C 1
ATOM 4193 O O . ALA B 1 237 ? 6.414 -12.292 -0.487 1 98.88 237 ALA B O 1
ATOM 4194 N N . THR B 1 238 ? 8.479 -13.111 -0.594 1 98.02 238 THR B N 1
ATOM 4195 C CA . THR B 1 238 ? 8.011 -14.403 -1.082 1 98.02 238 THR B CA 1
ATOM 4196 C C . THR B 1 238 ? 7.881 -15.401 0.065 1 98.02 238 THR B C 1
ATOM 4198 O O . THR B 1 238 ? 7.238 -16.442 -0.081 1 98.02 238 THR B O 1
ATOM 4201 N N . ALA B 1 239 ? 8.492 -15.121 1.206 1 95.06 239 ALA B N 1
ATOM 4202 C CA . ALA B 1 239 ? 8.381 -15.981 2.381 1 95.06 239 ALA B CA 1
ATOM 4203 C C . ALA B 1 239 ? 7.011 -15.841 3.037 1 95.06 239 ALA B C 1
ATOM 4205 O O . ALA B 1 239 ? 6.513 -14.727 3.216 1 95.06 239 ALA B O 1
ATOM 4206 N N . ALA B 1 240 ? 6.429 -16.903 3.428 1 94.82 240 ALA B N 1
ATOM 4207 C CA . ALA B 1 240 ? 5.15 -16.889 4.133 1 94.82 240 ALA B CA 1
ATOM 4208 C C . ALA B 1 240 ? 5.349 -16.64 5.626 1 94.82 240 ALA B C 1
ATOM 4210 O O . ALA B 1 240 ? 5.013 -17.49 6.454 1 94.82 240 ALA B O 1
ATOM 4211 N N . ASN B 1 241 ? 5.912 -15.546 5.934 1 97.25 241 ASN B N 1
ATOM 4212 C CA . ASN B 1 241 ? 6.279 -15.182 7.298 1 97.25 241 ASN B CA 1
ATOM 4213 C C . ASN B 1 241 ? 6.11 -13.686 7.544 1 97.25 241 ASN B C 1
ATOM 4215 O O . ASN B 1 241 ? 6.963 -12.888 7.151 1 97.25 241 ASN B O 1
ATOM 4219 N N . SER B 1 242 ? 5.054 -13.353 8.291 1 98.19 242 SER B N 1
ATOM 4220 C CA . SER B 1 242 ? 4.714 -11.949 8.499 1 98.19 242 SER B CA 1
ATOM 4221 C C . SER B 1 242 ? 5.783 -11.237 9.32 1 98.19 242 SER B C 1
ATOM 4223 O O . SER B 1 242 ? 6.081 -10.066 9.078 1 98.19 242 SER B O 1
ATOM 4225 N N . LYS B 1 243 ? 6.307 -11.926 10.318 1 97.9 243 LYS B N 1
ATOM 4226 C CA . LYS B 1 243 ? 7.349 -11.326 11.145 1 97.9 243 LYS B CA 1
ATOM 4227 C C . LYS B 1 243 ? 8.554 -10.918 10.302 1 97.9 243 LYS B C 1
ATOM 4229 O O . LYS B 1 243 ? 9.056 -9.8 10.427 1 97.9 243 LYS B O 1
ATOM 4234 N N . ALA B 1 244 ? 8.995 -11.849 9.454 1 97.9 244 ALA B N 1
ATOM 4235 C CA . ALA B 1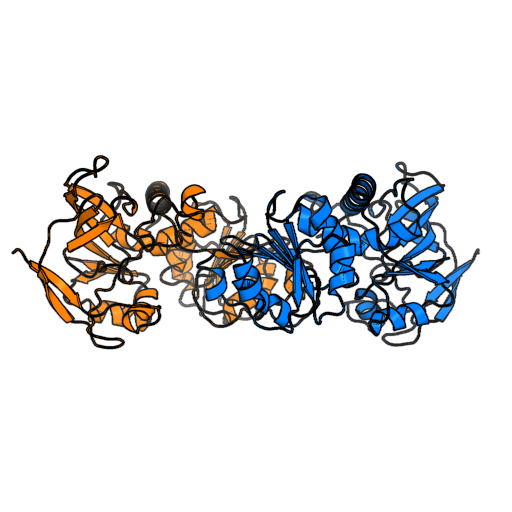 244 ? 10.131 -11.566 8.581 1 97.9 244 ALA B CA 1
ATOM 4236 C C . ALA B 1 244 ? 9.832 -10.39 7.656 1 97.9 244 ALA B C 1
ATOM 4238 O O . ALA B 1 244 ? 10.703 -9.554 7.402 1 97.9 244 ALA B O 1
ATOM 4239 N N . MET B 1 245 ? 8.619 -10.318 7.148 1 98.5 245 MET B N 1
ATOM 4240 C CA . MET B 1 245 ? 8.217 -9.215 6.279 1 98.5 245 MET B CA 1
ATOM 4241 C C . MET B 1 245 ? 8.3 -7.883 7.018 1 98.5 245 MET B C 1
ATOM 4243 O O . MET B 1 245 ? 8.872 -6.919 6.505 1 98.5 245 MET B O 1
ATOM 4247 N N . GLY B 1 246 ? 7.762 -7.884 8.216 1 98.14 246 GLY B N 1
ATOM 4248 C CA . GLY B 1 246 ? 7.749 -6.665 9.009 1 98.14 246 GLY B CA 1
ATOM 4249 C C . GLY B 1 246 ? 9.138 -6.174 9.371 1 98.14 246 GLY B C 1
ATOM 4250 O O . GLY B 1 246 ? 9.368 -4.968 9.477 1 98.14 246 GLY B O 1
ATOM 4251 N N . GLU B 1 247 ? 10.054 -7.07 9.553 1 97.45 247 GLU B N 1
ATOM 4252 C CA . GLU B 1 247 ? 11.419 -6.747 9.959 1 97.45 247 GLU B CA 1
ATOM 4253 C C . GLU B 1 247 ? 12.163 -6.005 8.852 1 97.45 247 GLU B C 1
ATOM 4255 O O . GLU B 1 247 ? 13.21 -5.402 9.097 1 97.45 247 GLU B O 1
ATOM 4260 N N . MET B 1 248 ? 11.599 -5.964 7.691 1 97.96 248 MET B N 1
ATOM 4261 C CA . MET B 1 248 ? 12.325 -5.391 6.56 1 97.96 248 MET B CA 1
ATOM 4262 C C . MET B 1 248 ? 11.867 -3.962 6.288 1 97.96 248 MET B C 1
ATOM 4264 O O . MET B 1 248 ? 12.538 -3.216 5.572 1 97.96 248 MET B O 1
ATOM 4268 N N . ILE B 1 249 ? 10.818 -3.521 6.851 1 98.21 249 ILE B N 1
ATOM 4269 C CA . ILE B 1 249 ? 10.12 -2.3 6.467 1 98.21 249 ILE B CA 1
ATOM 4270 C C . ILE B 1 249 ? 11.033 -1.094 6.679 1 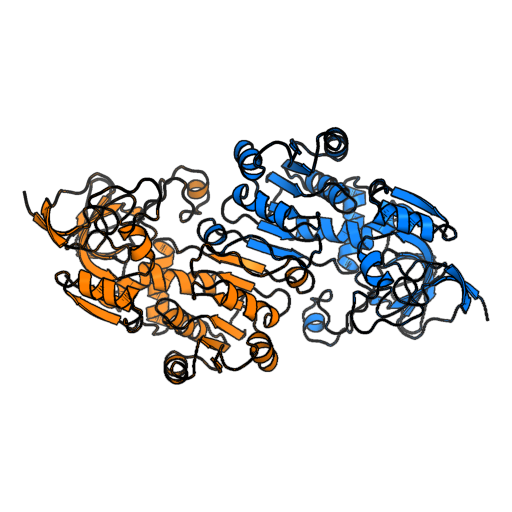98.21 249 ILE B C 1
ATOM 4272 O O . ILE B 1 249 ? 11.002 -0.139 5.9 1 98.21 249 ILE B O 1
ATOM 4276 N N . GLY B 1 250 ? 11.856 -1.139 7.713 1 98.13 250 GLY B N 1
ATOM 4277 C CA . GLY B 1 250 ? 12.754 -0.039 8.028 1 98.13 250 GLY B CA 1
ATOM 4278 C C . GLY B 1 250 ? 13.861 0.138 7.006 1 98.13 250 GLY B C 1
ATOM 4279 O O . GLY B 1 250 ? 14.575 1.143 7.024 1 98.13 250 GLY B O 1
ATOM 4280 N N . GLY B 1 251 ? 14.058 -0.827 6.073 1 98.61 251 GLY B N 1
ATOM 4281 C CA . GLY B 1 251 ? 15.081 -0.767 5.041 1 98.61 251 GLY B CA 1
ATOM 4282 C C . GLY B 1 251 ? 14.604 -0.096 3.767 1 98.61 251 GLY B C 1
ATOM 4283 O O . GLY B 1 251 ? 15.393 0.139 2.849 1 98.61 251 GLY B O 1
ATOM 4284 N N . LEU B 1 252 ? 13.314 0.252 3.664 1 98.76 252 LEU B N 1
ATOM 4285 C CA . LEU B 1 252 ? 12.74 0.868 2.473 1 98.76 252 LEU B CA 1
ATOM 4286 C C . LEU B 1 252 ? 13.113 2.344 2.391 1 98.76 252 LEU B C 1
ATOM 4288 O O . LEU B 1 252 ? 13.149 3.038 3.41 1 98.76 252 LEU B O 1
ATOM 4292 N N . LEU B 1 253 ? 13.386 2.801 1.172 1 98.34 253 LEU B N 1
ATOM 4293 C CA . LEU B 1 253 ? 13.51 4.226 0.884 1 98.34 253 LEU B CA 1
ATOM 4294 C C . LEU B 1 253 ? 12.162 4.926 1.016 1 98.34 253 LEU B C 1
ATOM 4296 O O . LEU B 1 253 ? 11.114 4.276 0.986 1 98.34 253 LEU B O 1
ATOM 4300 N N . PRO B 1 254 ? 12.193 6.231 1.221 1 97.67 254 PRO B N 1
ATOM 4301 C CA . PRO B 1 254 ? 10.914 6.943 1.173 1 97.67 254 PRO B CA 1
ATOM 4302 C C . PRO B 1 254 ? 10.097 6.605 -0.071 1 97.67 254 PRO B C 1
ATOM 4304 O O . PRO B 1 254 ? 10.653 6.481 -1.165 1 97.67 254 PRO B O 1
ATOM 4307 N N . ARG B 1 255 ? 8.755 6.392 0.174 1 97.73 255 ARG B N 1
ATOM 4308 C CA . ARG B 1 255 ? 7.8 6.004 -0.859 1 97.73 255 ARG B CA 1
ATOM 4309 C C . ARG B 1 255 ? 8.078 4.591 -1.359 1 97.73 255 ARG B C 1
ATOM 4311 O O . ARG B 1 255 ? 7.613 4.204 -2.434 1 97.73 255 ARG B O 1
ATOM 4318 N N . GLY B 1 256 ? 8.926 3.841 -0.612 1 98.64 256 GLY B N 1
ATOM 4319 C CA . GLY B 1 256 ? 9.202 2.459 -0.972 1 98.64 256 GLY B CA 1
ATOM 4320 C C . GLY B 1 256 ? 7.988 1.558 -0.855 1 98.64 256 GLY B C 1
ATOM 4321 O O . GLY B 1 256 ? 6.95 1.971 -0.333 1 98.64 256 GLY B O 1
ATOM 4322 N N . GLU B 1 257 ? 8.159 0.329 -1.364 1 98.84 257 GLU B N 1
ATOM 4323 C CA . GLU B 1 257 ? 7.029 -0.59 -1.457 1 98.84 257 GLU B CA 1
ATOM 4324 C C . GLU B 1 257 ? 7.415 -1.988 -0.98 1 98.84 257 GLU B C 1
ATOM 4326 O O . GLU B 1 257 ? 8.469 -2.507 -1.352 1 98.84 257 GLU B O 1
ATOM 4331 N N . LEU B 1 258 ? 6.613 -2.489 -0.079 1 98.89 258 LEU B N 1
ATOM 4332 C CA . LEU B 1 258 ? 6.624 -3.915 0.23 1 98.89 258 LEU B CA 1
ATOM 4333 C C . LEU B 1 258 ? 5.522 -4.644 -0.531 1 98.89 258 LEU B C 1
ATOM 4335 O O . LEU B 1 258 ? 4.335 -4.432 -0.269 1 98.89 258 LEU B O 1
ATOM 4339 N N . THR B 1 259 ? 5.86 -5.432 -1.464 1 98.87 259 THR B N 1
ATOM 4340 C CA . THR B 1 259 ? 4.906 -6.272 -2.18 1 98.87 259 THR B CA 1
ATOM 4341 C C . THR B 1 259 ? 4.892 -7.686 -1.605 1 98.87 259 THR B C 1
ATOM 4343 O O . THR B 1 259 ? 5.91 -8.381 -1.628 1 98.87 259 THR B O 1
ATOM 4346 N N . VAL B 1 260 ? 3.757 -8.116 -1.141 1 98.77 260 VAL B N 1
ATOM 4347 C CA . VAL B 1 260 ? 3.674 -9.417 -0.486 1 98.77 260 VAL B CA 1
ATOM 4348 C C . VAL B 1 260 ? 3.032 -10.431 -1.43 1 98.77 260 VAL B C 1
ATOM 4350 O O . VAL B 1 260 ? 1.957 -10.182 -1.981 1 98.77 260 VAL B O 1
ATOM 4353 N N . VAL B 1 261 ? 3.69 -11.565 -1.579 1 98.49 261 VAL B N 1
ATOM 4354 C CA . VAL B 1 261 ? 3.156 -12.669 -2.37 1 98.49 261 VAL B CA 1
ATOM 4355 C C . VAL B 1 261 ? 3.219 -13.962 -1.561 1 98.49 261 VAL B C 1
ATOM 4357 O O . VAL B 1 261 ? 2.585 -14.958 -1.92 1 98.49 261 VAL B O 1
ATOM 4360 N N . GLY B 1 262 ? 4.013 -14.015 -0.44 1 97.4 262 GLY B N 1
ATOM 4361 C CA . GLY B 1 262 ? 3.979 -15.131 0.492 1 97.4 262 GLY B CA 1
ATOM 4362 C C . GLY B 1 262 ? 2.713 -15.172 1.328 1 97.4 262 GLY B C 1
ATOM 4363 O O . GLY B 1 262 ? 2.452 -14.258 2.112 1 97.4 262 GLY B O 1
ATOM 4364 N N . VAL B 1 263 ? 1.992 -16.233 1.28 1 96.33 263 VAL B N 1
ATOM 4365 C CA . VAL B 1 263 ? 0.657 -16.296 1.867 1 96.33 263 VAL B CA 1
ATOM 4366 C C . VAL B 1 263 ? 0.754 -16.727 3.328 1 96.33 263 VAL B C 1
ATOM 4368 O O . VAL B 1 263 ? 1.331 -17.772 3.637 1 96.33 263 VAL B O 1
ATOM 4371 N N . THR B 1 264 ? 0.201 -15.98 4.23 1 96.11 264 THR B N 1
ATOM 4372 C CA . THR B 1 264 ? 0.056 -16.323 5.64 1 96.11 264 THR B CA 1
ATOM 4373 C C . THR B 1 264 ? -1.119 -15.572 6.261 1 96.11 264 THR B C 1
ATOM 4375 O O . THR B 1 264 ? -1.367 -14.412 5.928 1 96.11 264 THR B O 1
ATOM 4378 N N . PRO B 1 265 ? -1.839 -16.207 7.161 1 95.56 265 PRO B N 1
ATOM 4379 C CA . PRO B 1 265 ? -2.966 -15.552 7.829 1 95.56 265 PRO B CA 1
ATOM 4380 C C . PRO B 1 265 ? -2.528 -14.659 8.988 1 95.56 265 PRO B C 1
ATOM 4382 O O . PRO B 1 265 ? -3.345 -13.924 9.548 1 95.56 265 PRO B O 1
ATOM 4385 N N . GLU B 1 266 ? -1.259 -14.719 9.357 1 97.9 266 GLU B N 1
ATOM 4386 C CA . GLU B 1 266 ? -0.768 -13.914 10.472 1 97.9 266 GLU B CA 1
ATOM 4387 C C . GLU B 1 266 ? -0.634 -12.447 10.076 1 97.9 266 GLU B C 1
ATOM 4389 O O . GLU B 1 266 ? -0.108 -12.132 9.007 1 97.9 266 GLU B O 1
ATOM 4394 N N . PRO B 1 267 ? -1.089 -11.521 10.912 1 98.47 267 PRO B N 1
ATOM 4395 C CA . PRO B 1 267 ? -1.015 -10.096 10.581 1 98.47 267 PRO B CA 1
ATOM 4396 C C . PRO B 1 267 ? 0.421 -9.593 10.457 1 98.47 267 PRO B C 1
ATOM 4398 O O . PRO B 1 267 ? 1.316 -10.093 11.144 1 98.47 267 PRO B O 1
ATOM 4401 N N . LEU B 1 268 ? 0.588 -8.622 9.576 1 98.6 268 LEU B N 1
ATOM 4402 C CA . LEU B 1 268 ? 1.873 -7.94 9.457 1 98.6 268 LEU B CA 1
ATOM 4403 C C . LEU B 1 268 ? 2.146 -7.078 10.685 1 98.6 268 LEU B C 1
ATOM 4405 O O . LEU B 1 268 ? 1.28 -6.313 11.116 1 98.6 268 LEU B O 1
ATOM 4409 N N . PRO B 1 269 ? 3.27 -7.247 11.327 1 98.58 269 PRO B N 1
ATOM 4410 C CA . PRO B 1 269 ? 3.615 -6.373 12.451 1 98.58 269 PRO B CA 1
ATOM 4411 C C . PRO B 1 269 ? 4.08 -4.99 12.002 1 98.58 269 PRO B C 1
ATOM 4413 O O . PRO B 1 269 ? 5.188 -4.566 12.342 1 98.58 269 PRO B O 1
ATOM 4416 N N . ILE B 1 270 ? 3.302 -4.271 11.236 1 98.53 270 ILE B N 1
ATOM 4417 C CA . ILE B 1 270 ? 3.573 -2.954 10.668 1 98.53 270 ILE B CA 1
ATOM 4418 C C . ILE B 1 270 ? 2.521 -1.958 11.15 1 98.53 270 ILE B C 1
ATOM 4420 O O . ILE B 1 270 ? 1.32 -2.227 11.071 1 98.53 270 ILE B O 1
ATOM 4424 N N . SER B 1 271 ? 2.947 -0.85 11.65 1 98.36 271 SER B N 1
ATOM 4425 C CA . SER B 1 271 ? 2.039 0.141 12.219 1 98.36 271 SER B CA 1
ATOM 4426 C C . SER B 1 271 ? 1.87 1.336 11.286 1 98.36 271 SER B C 1
ATOM 4428 O O . SER B 1 271 ? 2.714 1.579 10.421 1 98.36 271 SER B O 1
ATOM 4430 N N . PRO B 1 272 ? 0.768 2.117 11.467 1 98.16 272 PRO B N 1
ATOM 4431 C CA . PRO B 1 272 ? 0.613 3.378 10.737 1 98.16 272 PRO B CA 1
ATOM 4432 C C . PRO B 1 272 ? 1.794 4.325 10.939 1 98.16 272 PRO B C 1
ATOM 4434 O O . PRO B 1 272 ? 2.212 5.006 9.999 1 98.16 272 PRO B O 1
ATOM 4437 N N . LEU B 1 273 ? 2.354 4.377 12.11 1 96.73 273 LEU B N 1
ATOM 4438 C CA . LEU B 1 273 ? 3.496 5.238 12.4 1 96.73 273 LEU B CA 1
ATOM 4439 C C . LEU B 1 273 ? 4.656 4.936 11.457 1 96.73 273 LEU B C 1
ATOM 4441 O O . LEU B 1 273 ? 5.316 5.854 10.965 1 96.73 273 LEU B O 1
ATOM 4445 N N . GLN B 1 274 ? 4.884 3.665 11.153 1 97.63 274 GLN B N 1
ATOM 4446 C CA . GLN B 1 274 ? 5.986 3.232 10.301 1 97.63 274 GLN B CA 1
ATOM 4447 C C . GLN B 1 274 ? 5.707 3.553 8.835 1 97.63 274 GLN B C 1
ATOM 4449 O O . GLN B 1 274 ? 6.637 3.717 8.042 1 97.63 274 GLN B O 1
ATOM 4454 N N . LEU B 1 275 ? 4.41 3.665 8.491 1 98.61 275 LEU B N 1
ATOM 4455 C CA . LEU B 1 275 ? 4.033 3.837 7.093 1 98.61 275 LEU B CA 1
ATOM 4456 C C . LEU B 1 275 ? 3.962 5.315 6.726 1 98.61 275 LEU B C 1
ATOM 4458 O O . LEU B 1 275 ? 4.334 5.703 5.617 1 98.61 275 LEU B O 1
ATOM 4462 N N . ILE B 1 276 ? 3.503 6.176 7.571 1 98.23 276 ILE B N 1
ATOM 4463 C CA . ILE B 1 276 ? 3.071 7.534 7.257 1 98.23 276 ILE B CA 1
ATOM 4464 C C . ILE B 1 276 ? 4.287 8.402 6.94 1 98.23 276 ILE B C 1
ATOM 4466 O O . ILE B 1 276 ? 4.391 8.96 5.846 1 98.23 276 ILE B O 1
ATOM 4470 N N . THR B 1 277 ? 5.271 8.458 7.82 1 94.92 277 THR B N 1
ATOM 4471 C CA . THR B 1 277 ? 6.357 9.423 7.696 1 94.92 277 THR B CA 1
ATOM 4472 C C . THR B 1 277 ? 7.17 9.165 6.431 1 94.92 277 THR B C 1
ATOM 4474 O O . THR B 1 277 ? 7.416 10.083 5.646 1 94.92 277 THR B O 1
ATOM 4477 N N . PRO B 1 278 ? 7.461 7.851 6.146 1 97.24 278 PRO B N 1
ATOM 4478 C CA . PRO B 1 278 ? 8.242 7.62 4.929 1 97.24 278 PRO B CA 1
ATOM 4479 C C . PRO B 1 278 ? 7.365 7.389 3.7 1 97.24 278 PRO B C 1
ATOM 4481 O O . PRO B 1 278 ? 7.881 7.191 2.597 1 97.24 278 PRO B O 1
ATOM 4484 N N . GLY B 1 279 ? 6.039 7.404 3.887 1 98.24 279 GLY B N 1
ATOM 4485 C CA . GLY B 1 279 ? 5.152 7.189 2.756 1 98.24 279 GLY B CA 1
ATOM 4486 C C . GLY B 1 279 ? 5.287 5.807 2.146 1 98.24 279 GLY B C 1
ATOM 4487 O O . GLY B 1 279 ? 5.351 5.665 0.923 1 98.24 279 GLY B O 1
ATOM 4488 N N . ILE B 1 280 ? 5.361 4.793 3.002 1 98.59 280 ILE B N 1
ATOM 4489 C CA . ILE B 1 280 ? 5.581 3.42 2.562 1 98.59 280 ILE B CA 1
ATOM 4490 C C . ILE B 1 280 ? 4.255 2.799 2.127 1 98.59 280 ILE B C 1
ATOM 4492 O O . ILE B 1 280 ? 3.207 3.085 2.712 1 98.59 280 ILE B O 1
ATOM 4496 N N . THR B 1 281 ? 4.325 1.942 1.13 1 98.71 281 THR B N 1
ATOM 4497 C CA . THR B 1 281 ? 3.186 1.192 0.612 1 98.71 281 THR B CA 1
ATOM 4498 C C . THR B 1 281 ? 3.383 -0.306 0.826 1 98.71 281 THR B C 1
ATOM 4500 O O . THR B 1 281 ? 4.478 -0.83 0.614 1 98.71 281 THR B O 1
ATOM 4503 N N . VAL B 1 282 ? 2.368 -0.945 1.319 1 98.85 282 VAL B N 1
ATOM 4504 C CA . VAL B 1 282 ? 2.28 -2.4 1.374 1 98.85 282 VAL B CA 1
ATOM 4505 C C . VAL B 1 282 ? 1.198 -2.889 0.413 1 98.85 282 VAL B C 1
ATOM 4507 O O . VAL B 1 282 ? 0.045 -2.459 0.496 1 98.85 282 VAL B O 1
ATOM 4510 N N . THR B 1 283 ? 1.544 -3.734 -0.467 1 98.64 283 THR B N 1
ATOM 4511 C CA . THR B 1 283 ? 0.577 -4.193 -1.458 1 98.64 283 THR B CA 1
ATOM 4512 C C . THR B 1 283 ? 0.6 -5.714 -1.572 1 98.64 283 THR B C 1
ATOM 4514 O O . THR B 1 283 ? 1.659 -6.334 -1.462 1 98.64 283 THR B O 1
ATOM 4517 N N . GLY B 1 284 ? -0.571 -6.275 -1.684 1 98.69 284 GLY B N 1
ATOM 4518 C CA . GLY B 1 284 ? -0.665 -7.678 -2.055 1 98.69 284 GLY B CA 1
ATOM 4519 C C . GLY B 1 284 ? -0.74 -7.894 -3.555 1 98.69 284 GLY B C 1
ATOM 4520 O O . GLY B 1 284 ? -1.393 -7.128 -4.266 1 98.69 284 GLY B O 1
ATOM 4521 N N . HIS B 1 285 ? -0.072 -8.833 -4.009 1 98.31 285 HIS B N 1
ATOM 4522 C CA . HIS B 1 285 ? -0.112 -9.156 -5.431 1 98.31 285 HIS B CA 1
ATOM 4523 C C . HIS B 1 285 ? -0.591 -10.586 -5.658 1 98.31 285 HIS B C 1
ATOM 4525 O O . HIS B 1 285 ? 0.035 -11.537 -5.184 1 98.31 285 HIS B O 1
ATOM 4531 N N . PRO B 1 286 ? -1.635 -10.589 -6.329 1 96.36 286 PRO B N 1
ATOM 4532 C CA . PRO B 1 286 ? -2.057 -11.951 -6.663 1 96.36 286 PRO B CA 1
ATOM 4533 C C . PRO B 1 286 ? -1.225 -12.568 -7.785 1 96.36 286 PRO B C 1
ATOM 4535 O O . PRO B 1 286 ? -0.301 -11.93 -8.297 1 96.36 286 PRO B O 1
ATOM 4538 N N . SER B 1 287 ? -1.466 -13.726 -8.25 1 96.63 287 SER B N 1
ATOM 4539 C CA . SER B 1 287 ? -0.843 -14.311 -9.433 1 96.63 287 SER B CA 1
ATOM 4540 C C . SER B 1 287 ? -1.15 -13.492 -10.682 1 96.63 287 SER B C 1
ATOM 4542 O O . SER B 1 287 ? -1.254 -12.265 -10.616 1 96.63 287 SER B O 1
ATOM 4544 N N . GLY B 1 288 ? -1.123 -13.931 -11.873 1 97.68 288 GLY B N 1
ATOM 4545 C CA . GLY B 1 288 ? -1.394 -13.234 -13.121 1 97.68 288 GLY B CA 1
ATOM 4546 C C . GLY B 1 288 ? -2.318 -14.003 -14.046 1 97.68 288 GLY B C 1
ATOM 4547 O O . GLY B 1 288 ? -2.62 -15.172 -13.799 1 97.68 288 GLY B O 1
ATOM 4548 N N . THR B 1 289 ? -2.804 -13.348 -15.015 1 98.52 289 THR B N 1
ATOM 4549 C CA . THR B 1 289 ? -3.683 -13.934 -16.021 1 98.52 289 THR B CA 1
ATOM 4550 C C . THR B 1 289 ? -2.887 -14.788 -17.003 1 98.52 289 THR B C 1
ATOM 4552 O O . THR B 1 289 ? -1.662 -14.885 -16.899 1 98.52 289 THR B O 1
ATOM 4555 N N . ALA B 1 290 ? -3.595 -15.42 -17.941 1 98.66 290 ALA B N 1
ATOM 4556 C CA . ALA B 1 290 ? -2.954 -16.199 -18.997 1 98.66 290 ALA B CA 1
ATOM 4557 C C . ALA B 1 290 ? -2.002 -15.333 -19.817 1 98.66 290 ALA B C 1
ATOM 4559 O O . ALA B 1 290 ? -0.906 -15.771 -20.174 1 98.66 290 ALA B O 1
ATOM 4560 N N . ARG B 1 291 ? -2.412 -14.129 -20.096 1 98.53 291 ARG B N 1
ATOM 4561 C CA . ARG B 1 291 ? -1.556 -13.213 -20.844 1 98.53 291 ARG B CA 1
ATOM 4562 C C . ARG B 1 291 ? -0.297 -12.872 -20.054 1 98.53 291 ARG B C 1
ATOM 4564 O O . ARG B 1 291 ? 0.8 -12.824 -20.614 1 98.53 291 ARG B O 1
ATOM 4571 N N . ASP B 1 292 ? -0.461 -12.59 -18.768 1 98.74 292 ASP B N 1
ATOM 4572 C CA . ASP B 1 292 ? 0.694 -12.335 -17.913 1 98.74 292 ASP B CA 1
ATOM 4573 C C . ASP B 1 292 ? 1.662 -13.516 -17.93 1 98.74 292 ASP B C 1
ATOM 4575 O O . ASP B 1 292 ? 2.88 -13.327 -17.918 1 98.74 292 ASP B O 1
ATOM 4579 N N . VAL B 1 293 ? 1.12 -14.741 -17.912 1 98.86 293 VAL B N 1
ATOM 4580 C CA . VAL B 1 293 ? 1.942 -15.945 -17.963 1 98.86 293 VAL B CA 1
ATOM 4581 C C . VAL B 1 293 ? 2.732 -15.977 -19.269 1 98.86 293 VAL B C 1
ATOM 4583 O O . VAL B 1 293 ? 3.934 -16.254 -19.268 1 98.86 293 VAL B O 1
ATOM 4586 N N . GLU B 1 294 ? 2.107 -15.684 -20.381 1 98.71 294 GLU B N 1
ATOM 4587 C CA . GLU B 1 294 ? 2.798 -15.637 -21.666 1 98.71 294 GLU B CA 1
ATOM 4588 C C . GLU B 1 294 ? 3.941 -14.627 -21.642 1 98.71 294 GLU B C 1
ATOM 4590 O O . GLU B 1 294 ? 5.056 -14.932 -22.071 1 98.71 294 GLU B O 1
ATOM 4595 N N . GLU B 1 295 ? 3.623 -13.499 -21.099 1 98.78 295 GLU B N 1
ATOM 4596 C CA . GLU B 1 295 ? 4.635 -12.447 -21.045 1 98.78 295 GLU B CA 1
ATOM 4597 C C . GLU B 1 295 ? 5.783 -12.833 -20.118 1 98.78 295 GLU B C 1
ATOM 4599 O O . GLU B 1 295 ? 6.939 -12.493 -20.379 1 98.78 295 GLU B O 1
ATOM 4604 N N . THR B 1 296 ? 5.409 -13.482 -19.083 1 98.88 296 THR B N 1
ATOM 4605 C CA . THR B 1 296 ? 6.434 -13.982 -18.173 1 98.88 296 THR B CA 1
ATOM 4606 C C . THR B 1 296 ? 7.375 -14.943 -18.895 1 98.88 296 THR B C 1
ATOM 4608 O O . THR B 1 296 ? 8.596 -14.794 -18.824 1 98.88 296 THR B O 1
ATOM 4611 N N . MET B 1 297 ? 6.847 -15.873 -19.607 1 98.9 297 MET B N 1
ATOM 4612 C CA . MET B 1 297 ? 7.669 -16.86 -20.301 1 98.9 297 MET B CA 1
ATOM 4613 C C . MET B 1 297 ? 8.463 -16.211 -21.429 1 98.9 297 MET B C 1
ATOM 4615 O O . MET B 1 297 ? 9.613 -16.578 -21.676 1 98.9 297 MET B O 1
ATOM 4619 N N . GLN B 1 298 ? 7.875 -15.247 -22.092 1 98.82 298 GLN B N 1
ATOM 4620 C CA . GLN B 1 298 ? 8.599 -14.523 -23.133 1 98.82 298 GLN B CA 1
ATOM 4621 C C . GLN B 1 298 ? 9.792 -13.771 -22.551 1 98.82 298 GLN B C 1
ATOM 4623 O O . GLN B 1 298 ? 10.879 -13.777 -23.133 1 98.82 298 GLN B O 1
ATOM 4628 N N . PHE B 1 299 ? 9.568 -13.188 -21.433 1 98.88 299 PHE B N 1
ATOM 4629 C CA . PHE B 1 299 ? 10.665 -12.474 -20.791 1 98.88 299 PHE B CA 1
ATOM 4630 C C . PHE B 1 299 ? 11.733 -13.446 -20.306 1 98.88 299 PHE B C 1
ATOM 4632 O O . PHE B 1 299 ? 12.928 -13.148 -20.37 1 98.88 299 PHE B O 1
ATOM 4639 N N . ALA B 1 300 ? 11.297 -14.536 -19.744 1 98.82 300 ALA B N 1
ATOM 4640 C CA . ALA B 1 300 ? 12.243 -15.56 -19.309 1 98.82 300 ALA B CA 1
ATOM 4641 C C . ALA B 1 300 ? 13.142 -16.001 -20.461 1 98.82 300 ALA B C 1
ATOM 4643 O O . ALA B 1 300 ? 14.359 -16.112 -20.3 1 98.82 300 ALA B O 1
ATOM 4644 N N . VAL B 1 301 ? 12.571 -16.227 -21.614 1 98.78 301 VAL B N 1
ATOM 4645 C CA . VAL B 1 301 ? 13.328 -16.621 -22.797 1 98.78 301 VAL B CA 1
ATOM 4646 C C . VAL B 1 301 ? 14.285 -15.5 -23.197 1 98.78 301 VAL B C 1
ATOM 4648 O O . VAL B 1 301 ? 15.467 -15.744 -23.447 1 98.78 301 VAL B O 1
ATOM 4651 N N . LEU B 1 302 ? 13.802 -14.312 -23.202 1 98.63 302 LEU B N 1
ATOM 4652 C CA . LEU B 1 302 ? 14.578 -13.145 -23.607 1 98.63 302 LEU B CA 1
ATOM 4653 C C . LEU B 1 302 ? 15.785 -12.951 -22.696 1 98.63 302 LEU B C 1
ATOM 4655 O O . LEU B 1 302 ? 16.859 -12.557 -23.157 1 98.63 302 LEU B O 1
ATOM 4659 N N . SER B 1 303 ? 15.665 -13.253 -21.41 1 98.72 303 SER B N 1
ATOM 4660 C CA . SER B 1 303 ? 16.658 -12.842 -20.423 1 98.72 303 SER B CA 1
ATOM 4661 C C . SER B 1 303 ? 17.456 -14.036 -19.911 1 98.72 303 SER B C 1
ATOM 4663 O O . SER B 1 303 ? 18.437 -13.868 -19.184 1 98.72 303 SER B O 1
ATOM 4665 N N . GLY B 1 304 ? 16.962 -15.224 -20.2 1 98.37 304 GLY B N 1
ATOM 4666 C CA . GLY B 1 304 ? 17.673 -16.423 -19.786 1 98.37 304 GLY B CA 1
ATOM 4667 C C . GLY B 1 304 ? 17.264 -16.914 -18.41 1 98.37 304 GLY B C 1
ATOM 4668 O O . GLY B 1 304 ? 17.911 -17.797 -17.843 1 98.37 304 GLY B O 1
ATOM 4669 N N . VAL B 1 305 ? 16.173 -16.421 -17.879 1 98.73 305 VAL B N 1
ATOM 4670 C CA . VAL B 1 305 ? 15.665 -16.877 -16.589 1 98.73 305 VAL B CA 1
ATOM 4671 C C . VAL B 1 305 ? 15.056 -18.27 -16.736 1 98.73 305 VAL B C 1
ATOM 4673 O O . VAL B 1 305 ? 14.335 -18.54 -17.699 1 98.73 305 VAL B O 1
ATOM 4676 N N . ARG B 1 306 ? 15.338 -19.105 -15.747 1 98.29 306 ARG B N 1
ATOM 4677 C CA . ARG B 1 306 ? 14.81 -20.465 -15.756 1 98.29 306 ARG B CA 1
ATOM 4678 C C . ARG B 1 306 ? 14.462 -20.926 -14.344 1 98.29 306 ARG B C 1
ATOM 4680 O O . ARG B 1 306 ? 15.153 -20.579 -13.384 1 98.29 306 ARG B O 1
ATOM 4687 N N . ALA B 1 307 ? 13.458 -21.709 -14.316 1 97.86 307 ALA B N 1
ATOM 4688 C CA . ALA B 1 307 ? 13.168 -22.379 -13.051 1 97.86 307 ALA B CA 1
ATOM 4689 C C . ALA B 1 307 ? 14.138 -23.531 -12.806 1 97.86 307 ALA B C 1
ATOM 4691 O O . ALA B 1 307 ? 14.431 -24.309 -13.717 1 97.86 307 ALA B O 1
ATOM 4692 N N . ARG B 1 308 ? 14.679 -23.543 -11.641 1 97.29 308 ARG B N 1
ATOM 4693 C CA . ARG B 1 308 ? 15.383 -24.747 -11.21 1 97.29 308 ARG B CA 1
ATOM 4694 C C . ARG B 1 308 ? 14.405 -25.806 -10.715 1 97.29 308 ARG B C 1
ATOM 4696 O O . ARG B 1 308 ? 13.63 -25.559 -9.789 1 97.29 308 ARG B O 1
ATOM 4703 N N . ILE B 1 309 ? 14.488 -27.042 -11.362 1 97.66 309 ILE B N 1
ATOM 4704 C CA . ILE B 1 309 ? 13.4 -27.988 -11.137 1 97.66 309 ILE B CA 1
ATOM 4705 C C . ILE B 1 309 ? 13.974 -29.368 -10.82 1 97.66 309 ILE B C 1
ATOM 4707 O O . ILE B 1 309 ? 15.1 -29.684 -11.211 1 97.66 309 ILE B O 1
ATOM 4711 N N . GLU B 1 310 ? 13.205 -30.108 -10.056 1 97.82 310 GLU B N 1
ATOM 4712 C CA . GLU B 1 310 ? 13.359 -31.547 -9.862 1 97.82 310 GLU B CA 1
ATOM 4713 C C . GLU B 1 310 ? 12.145 -32.308 -10.386 1 97.82 310 GLU B C 1
ATOM 4715 O O . GLU B 1 310 ? 11.017 -32.062 -9.954 1 97.82 310 GLU B O 1
ATOM 4720 N N . GLU B 1 311 ? 12.404 -33.287 -11.279 1 97.93 311 GLU B N 1
ATOM 4721 C CA . GLU B 1 311 ? 11.307 -33.994 -11.933 1 97.93 311 GLU B CA 1
ATOM 4722 C C . GLU B 1 311 ? 11 -35.311 -11.226 1 97.93 311 GLU B C 1
ATOM 4724 O O . GLU B 1 311 ? 11.911 -35.998 -10.759 1 97.93 311 GLU B O 1
ATOM 4729 N N . ARG B 1 312 ? 9.784 -35.64 -11.098 1 98.29 312 ARG B N 1
ATOM 4730 C CA . ARG B 1 312 ? 9.265 -36.94 -10.686 1 98.29 312 ARG B CA 1
ATOM 4731 C C . ARG B 1 312 ? 8.103 -37.373 -11.573 1 98.29 312 ARG B C 1
ATOM 4733 O O . ARG B 1 312 ? 7.323 -36.537 -12.034 1 98.29 312 ARG B O 1
ATOM 4740 N N . PRO B 1 313 ? 7.967 -38.669 -11.835 1 98.51 313 PRO B N 1
ATOM 4741 C CA . PRO B 1 313 ? 6.78 -39.112 -12.57 1 98.51 313 PRO B CA 1
ATOM 4742 C C . PRO B 1 313 ? 5.495 -38.964 -11.759 1 98.51 313 PRO B C 1
ATOM 4744 O O . PRO B 1 313 ? 5.541 -38.903 -10.528 1 98.51 313 PRO B O 1
ATOM 4747 N N . LEU B 1 314 ? 4.391 -38.935 -12.424 1 98.67 314 LEU B N 1
ATOM 4748 C CA . LEU B 1 314 ? 3.077 -38.799 -11.806 1 98.67 314 LEU B CA 1
ATOM 4749 C C . LEU B 1 314 ? 2.868 -39.861 -10.732 1 98.67 314 LEU B C 1
ATOM 4751 O O . LEU B 1 314 ? 2.263 -39.589 -9.693 1 98.67 314 LEU B O 1
ATOM 4755 N N . ALA B 1 315 ? 3.374 -41.041 -10.933 1 98 315 ALA B N 1
ATOM 4756 C CA . ALA B 1 315 ? 3.219 -42.162 -10.01 1 98 315 ALA B CA 1
ATOM 4757 C C . ALA B 1 315 ? 3.841 -41.845 -8.653 1 98 315 ALA B C 1
ATOM 4759 O O . ALA B 1 315 ? 3.51 -42.479 -7.648 1 98 315 ALA B O 1
ATOM 4760 N N . ARG B 1 316 ? 4.714 -40.852 -8.626 1 98.16 316 ARG B N 1
ATOM 4761 C CA . ARG B 1 316 ? 5.401 -40.473 -7.396 1 98.16 316 ARG B CA 1
ATOM 4762 C C . ARG B 1 316 ? 4.934 -39.106 -6.906 1 98.16 316 ARG B C 1
ATOM 4764 O O . ARG B 1 316 ? 5.705 -38.362 -6.297 1 98.16 316 ARG B O 1
ATOM 4771 N N . ALA B 1 317 ? 3.736 -38.794 -7.237 1 98.41 317 ALA B N 1
ATOM 4772 C CA . ALA B 1 317 ? 3.181 -37.493 -6.873 1 98.41 317 ALA B CA 1
ATOM 4773 C C . ALA B 1 317 ? 3.205 -37.292 -5.36 1 98.41 317 ALA B C 1
ATOM 4775 O O . ALA B 1 317 ? 3.515 -36.2 -4.878 1 98.41 317 ALA B O 1
ATOM 4776 N N . ALA B 1 318 ? 2.903 -38.292 -4.593 1 97.85 318 ALA B N 1
ATOM 4777 C CA . ALA B 1 318 ? 2.889 -38.198 -3.135 1 97.85 318 ALA B CA 1
ATOM 4778 C C . ALA B 1 318 ? 4.272 -37.847 -2.595 1 97.85 318 ALA B C 1
ATOM 4780 O O . ALA B 1 318 ? 4.398 -37.045 -1.666 1 97.85 318 ALA B O 1
ATOM 4781 N N . GLU B 1 319 ? 5.231 -38.433 -3.157 1 97.24 319 GLU B N 1
ATOM 4782 C CA . GLU B 1 319 ? 6.611 -38.175 -2.756 1 97.24 319 GLU B CA 1
ATOM 4783 C C . GLU B 1 319 ? 7.022 -36.743 -3.082 1 97.24 319 GLU B C 1
ATOM 4785 O O . GLU B 1 319 ? 7.656 -36.071 -2.265 1 97.24 319 GLU B O 1
ATOM 4790 N N . ALA B 1 320 ? 6.697 -36.325 -4.301 1 97.77 320 ALA B N 1
ATOM 4791 C CA . ALA B 1 320 ? 7.023 -34.966 -4.724 1 97.77 320 ALA B CA 1
ATOM 4792 C C . ALA B 1 320 ? 6.334 -33.935 -3.834 1 97.77 320 ALA B C 1
ATOM 4794 O O . ALA B 1 320 ? 6.95 -32.947 -3.426 1 97.77 320 ALA B O 1
ATOM 4795 N N . TYR B 1 321 ? 5.115 -34.178 -3.521 1 97.45 321 TYR B N 1
ATOM 4796 C CA . TYR B 1 321 ? 4.333 -33.316 -2.643 1 97.45 321 TYR B CA 1
ATOM 4797 C C . TYR B 1 321 ? 4.944 -33.259 -1.248 1 97.45 321 TYR B C 1
ATOM 4799 O O . TYR B 1 321 ? 5.081 -32.179 -0.667 1 97.45 321 TYR B O 1
ATOM 4807 N N . ALA B 1 322 ? 5.348 -34.39 -0.66 1 96.74 322 ALA B N 1
ATOM 4808 C CA . ALA B 1 322 ? 5.964 -34.456 0.663 1 96.74 322 ALA B CA 1
ATOM 4809 C C . ALA B 1 322 ? 7.287 -33.695 0.691 1 96.74 322 ALA B C 1
ATOM 4811 O O . ALA B 1 322 ? 7.6 -33.018 1.673 1 96.74 322 ALA B O 1
ATOM 4812 N N . ALA B 1 323 ? 7.999 -33.833 -0.373 1 96.03 323 ALA B N 1
ATOM 4813 C CA . ALA B 1 323 ? 9.272 -33.123 -0.462 1 96.03 323 ALA B CA 1
ATOM 4814 C C . ALA B 1 323 ? 9.064 -31.613 -0.405 1 96.03 323 ALA B C 1
ATOM 4816 O O . ALA B 1 323 ? 9.805 -30.903 0.279 1 96.03 323 ALA B O 1
ATOM 4817 N N . MET B 1 324 ? 8.095 -31.093 -1.119 1 94.16 324 MET B N 1
ATOM 4818 C CA . MET B 1 324 ? 7.753 -29.674 -1.1 1 94.16 324 MET B CA 1
ATOM 4819 C C . MET B 1 324 ? 7.299 -29.242 0.291 1 94.16 324 MET B C 1
ATOM 4821 O O . MET B 1 324 ? 7.792 -28.248 0.828 1 94.16 324 MET B O 1
ATOM 4825 N N . GLU B 1 325 ? 6.476 -30.006 0.961 1 92.22 325 GLU B N 1
ATOM 4826 C CA . GLU B 1 325 ? 5.906 -29.664 2.26 1 92.22 325 GLU B CA 1
ATOM 4827 C C . GLU B 1 325 ? 6.984 -29.613 3.339 1 92.22 325 GLU B C 1
ATOM 4829 O O . GLU B 1 325 ? 6.91 -28.796 4.26 1 92.22 325 GLU B O 1
ATOM 4834 N N . GLU B 1 326 ? 7.944 -30.504 3.156 1 92.31 326 GLU B N 1
ATOM 4835 C CA . GLU B 1 326 ? 8.987 -30.634 4.169 1 92.31 326 GLU B CA 1
ATOM 4836 C C . GLU B 1 326 ? 10.167 -29.714 3.867 1 92.31 326 GLU B C 1
ATOM 4838 O O . GLU B 1 326 ? 11.165 -29.72 4.59 1 92.31 326 GLU B O 1
ATOM 4843 N N . GLY B 1 327 ? 10.071 -29.016 2.777 1 88.52 327 GLY B N 1
ATOM 4844 C CA . GLY B 1 327 ? 11.128 -28.079 2.429 1 88.52 327 GLY B CA 1
ATOM 4845 C C . GLY B 1 327 ? 12.357 -28.754 1.85 1 88.52 327 GLY B C 1
ATOM 4846 O O . GLY B 1 327 ? 13.464 -28.218 1.934 1 88.52 327 GLY B O 1
ATOM 4847 N N . ARG B 1 328 ? 12.188 -29.935 1.294 1 90.73 328 ARG B N 1
ATOM 4848 C CA . ARG B 1 328 ? 13.312 -30.687 0.747 1 90.73 328 ARG B CA 1
ATOM 4849 C C . ARG B 1 328 ? 13.452 -30.45 -0.753 1 90.73 328 ARG B C 1
ATOM 4851 O O . ARG B 1 328 ? 14.479 -30.786 -1.346 1 90.73 328 ARG B O 1
ATOM 4858 N N . ALA B 1 329 ? 12.481 -29.894 -1.307 1 90.12 329 ALA B N 1
ATOM 4859 C CA . ALA B 1 329 ? 12.549 -29.62 -2.74 1 90.12 329 ALA B CA 1
ATOM 4860 C C . ALA B 1 329 ? 13.619 -28.577 -3.049 1 90.12 329 ALA B C 1
ATOM 4862 O O . ALA B 1 329 ? 13.751 -27.582 -2.332 1 90.12 329 ALA B O 1
ATOM 4863 N N . ARG B 1 330 ? 14.453 -28.898 -3.979 1 91.3 330 ARG B N 1
ATOM 4864 C CA . ARG B 1 330 ? 15.35 -27.858 -4.473 1 91.3 330 ARG B CA 1
ATOM 4865 C C . ARG B 1 330 ? 14.623 -26.917 -5.428 1 91.3 330 ARG B C 1
ATOM 4867 O O . ARG B 1 330 ? 14.703 -27.077 -6.647 1 91.3 330 ARG B O 1
ATOM 4874 N N . TYR B 1 331 ? 13.959 -25.981 -4.908 1 93.83 331 TYR B N 1
ATOM 4875 C CA . TYR B 1 331 ? 13.187 -24.864 -5.439 1 93.83 331 TYR B CA 1
ATOM 4876 C C . TYR B 1 331 ? 11.841 -25.337 -5.976 1 93.83 331 TYR B C 1
ATOM 4878 O O . TYR B 1 331 ? 10.804 -25.122 -5.344 1 93.83 331 TYR B O 1
ATOM 4886 N N . ARG B 1 332 ? 11.799 -26.116 -7.196 1 96.88 332 ARG B N 1
ATOM 4887 C CA . ARG B 1 332 ? 10.485 -26.491 -7.709 1 96.88 332 ARG B CA 1
ATOM 4888 C C . ARG B 1 332 ? 10.438 -27.973 -8.064 1 96.88 332 ARG B C 1
ATOM 4890 O O . ARG B 1 332 ? 11.277 -28.462 -8.823 1 96.88 332 ARG B O 1
ATOM 4897 N N . MET B 1 333 ? 9.507 -28.704 -7.517 1 98.08 333 MET B N 1
ATOM 4898 C CA . MET B 1 333 ? 9.192 -30.046 -7.998 1 98.08 333 MET B CA 1
ATOM 4899 C C . MET B 1 333 ? 8.249 -29.987 -9.195 1 98.08 333 MET B C 1
ATOM 4901 O O . MET B 1 333 ? 7.328 -29.169 -9.225 1 98.08 333 MET B O 1
ATOM 4905 N N . VAL B 1 334 ? 8.47 -30.855 -10.159 1 98.71 334 VAL B N 1
ATOM 4906 C CA . VAL B 1 334 ? 7.598 -30.956 -11.325 1 98.71 334 VAL B CA 1
ATOM 4907 C C . VAL B 1 334 ? 7.245 -32.419 -11.581 1 98.71 334 VAL B C 1
ATOM 4909 O O . VAL B 1 334 ? 8.128 -33.279 -11.628 1 98.71 334 VAL B O 1
ATOM 4912 N N . LEU B 1 335 ? 5.974 -32.679 -11.672 1 98.85 335 LEU B N 1
ATOM 4913 C CA . LEU B 1 335 ? 5.495 -34.003 -12.055 1 98.85 335 LEU B CA 1
ATOM 4914 C C . LEU B 1 335 ? 5.49 -34.161 -13.572 1 98.85 335 LEU B C 1
ATOM 4916 O O . LEU B 1 335 ? 5.008 -33.283 -14.291 1 98.85 335 LEU B O 1
ATOM 4920 N N . THR B 1 336 ? 6.013 -35.237 -14.041 1 98.6 336 THR B N 1
ATOM 4921 C CA . THR B 1 336 ? 5.998 -35.542 -15.468 1 98.6 336 THR B CA 1
ATOM 4922 C C . THR B 1 336 ? 5.041 -36.692 -15.765 1 98.6 336 THR B C 1
ATOM 4924 O O . THR B 1 336 ? 4.809 -37.551 -14.911 1 98.6 336 THR B O 1
ATOM 4927 N N . MET B 1 337 ? 4.473 -36.579 -16.943 1 97.2 337 MET B N 1
ATOM 4928 C CA . MET B 1 337 ? 3.516 -37.604 -17.349 1 97.2 337 MET B CA 1
ATOM 4929 C C . MET B 1 337 ? 4.156 -38.595 -18.315 1 97.2 337 MET B C 1
ATOM 4931 O O . MET B 1 337 ? 5.104 -38.252 -19.024 1 97.2 337 MET B O 1
#

Radius of gyration: 28.85 Å; Cα contacts (8 Å, |Δi|>4): 1831; chains: 2; bounding box: 52×89×65 Å

Organism: NCBI:txid1990687

Sequence (674 aa):
MPTHHAVHVRSAGEPMTVVDVETTSPPPNYVRITVSACGVCGTDHAFVNGGFPDMCWPLTPGHEIAGTIAELGAGVDDYTVGDRVSVGWFGGHCGHCTPCRQGAFIYCEKLQVPSWQYPGGYAESVTVPANALARIPSELSLTEAAPMSCAGVTTYDALRKSKAVPGDRVAILGIGGLGHLGVQFARAMGFETIAVARGAGKREDARALGAHHYIDSTDGDVSQALRALGGVAVILATAANSKAMGEMIGGLLPRGELTVVGVTPEPLPISPLQLITPGITVTGHPSGTARDVEETMQFAVLSGVRARIEERPLARAAEAYAAMEEGRARYRMVLTMMPTHHAVHVRSAGEPMTVVDVETTSPPPNYVRITVSACGVCGTDHAFVNGGFPDMCWPLTPGHEIAGTIAELGAGVDDYTVGDRVSVGWFGGHCGHCTPCRQGAFIYCEKLQVPSWQYPGGYAESVTVPANALARIPSELSLTEAAPMSCAGVTTYDALRKSKAVPGDRVAILGIGGLGHLGVQFARAMGFETIAVARGAGKREDARALGAHHYIDSTDGDVSQALRALGGVAVILATAANSKAMGEMIGGLLPRGELTVVGVTPEPLPISPLQLITPGITVTGHPSGTARDVEETMQFAVLSGVRARIEERPLARAAEAYAAMEEGRARYRMVLTM

Foldseek 3Di:
DDWWWFWWQADAPRFIDIDIDDDDAAAAQKFKFQWFKFWFDPCQNCLNRVVDPPADPRFGDTFLTWGFTCHHHHPDDPDDGGFIKTAHQQQDADCPDPCNVVVNRVPHPPTDGDRGNAHHRLISMGMTRNQRIAGFDPLDDRHFLRLLNFLLLQLLVLVVPFPDAAAFEEEEEDCFQNRLNNLLNCQLRRHQYEYEYADPVCVVVSVVSPHPYYDHVVPDQQLVVLVVVVAGQEYEYQAQDLASQLSNLNRHAQLHEYEYARDYPDDRPDDPVSCPPSVYYYYYTHGDGSVSSNVSNVSCSVRVRTRDEDEDESNCVSVQNVCVVVVNGRNMYMYGD/DDWWWFWWQADAPRFIDIDIDDDDAAAAQKFKFQWFKFWFDPCQNCLNRVVDPPADPRFGDTFLTWGFTCHHHHPDDPDDGGFIKTAHQQQDADCPDPCNVVVNRVPHPPTDGDRGNAHHHLISMGMTRNQRIAGFDPLDDRHFLRLLRFLLLQLLVLVVPFPDAAAFEEEEEDCFQNRLNNLLNCQLRRHQYEYEYADPVCVVVSVVSPHPYYDHVVPDQQLVVLVVVVAGQEYEYQAQDLASQLSNLNRHAQLHEYEYARDYPDDRPDDPVSCPPSVYYYYYTHGDGSVSSNVSNVSCSVRVRTRDEDEDESNCVSVQNVCVVVVNGRNMYMYGD

Solvent-accessible surface area (backbone atoms only — not comparable to full-atom values): 32739 Å² total; per-residue (Å²): 129,56,65,39,51,29,35,35,24,67,44,67,67,46,70,67,41,80,42,81,38,81,56,73,82,42,56,72,42,17,26,24,30,39,31,45,16,16,21,61,57,79,65,46,57,38,57,50,51,55,67,56,84,84,67,58,71,65,26,22,48,29,32,12,21,10,27,27,32,68,41,75,10,57,87,53,78,90,68,55,72,62,43,45,34,30,33,13,54,33,29,26,56,72,70,70,47,72,39,29,70,68,68,40,45,80,58,22,91,59,52,28,28,39,35,56,75,44,62,14,32,44,24,41,51,38,64,44,41,55,76,8,54,13,63,55,59,88,90,49,54,48,70,52,45,5,43,32,32,36,43,36,12,28,37,45,52,46,53,70,69,40,92,61,51,67,67,36,34,35,34,33,34,28,75,40,58,40,19,51,46,34,36,27,47,39,33,66,58,42,27,47,23,30,35,32,35,77,48,72,82,49,45,64,57,39,43,74,42,45,28,76,41,71,45,40,56,74,72,62,62,50,15,59,56,36,42,75,72,69,29,23,45,30,34,43,31,45,41,59,41,34,66,65,54,37,51,40,58,75,12,44,36,74,60,8,34,41,39,35,62,20,66,31,81,53,45,31,67,46,23,42,51,70,18,14,70,44,28,27,32,40,32,19,42,41,67,43,39,22,66,46,25,29,51,38,52,51,48,24,66,75,64,67,52,71,71,57,69,43,81,38,49,56,93,42,44,57,58,51,50,50,30,53,76,70,66,64,42,69,44,28,36,29,33,32,96,126,56,63,40,51,30,35,34,24,66,45,66,67,47,70,66,41,81,41,81,40,79,56,72,83,43,56,71,45,18,26,24,28,40,31,44,13,18,19,60,56,79,65,44,55,39,58,49,51,56,66,54,85,84,67,58,70,65,26,21,49,30,34,12,23,10,27,26,31,67,41,76,10,57,88,53,78,90,66,55,72,62,43,46,33,29,32,13,54,34,28,26,56,72,68,70,46,71,37,28,69,68,68,41,45,80,59,21,91,61,52,27,30,40,35,56,74,42,60,13,30,44,25,41,52,37,65,43,42,55,76,9,53,15,65,54,59,88,89,48,52,49,70,54,45,4,43,32,31,37,44,38,12,28,37,44,51,47,53,70,70,42,93,60,52,66,67,36,35,33,33,34,32,27,76,38,57,40,20,51,47,32,36,27,46,39,32,67,59,43,28,47,24,32,36,32,34,77,48,73,81,50,46,66,57,39,42,74,42,45,28,75,42,72,44,40,56,74,70,62,60,50,15,59,58,35,43,74,73,69,30,21,44,30,35,43,31,46,42,59,41,34,64,66,54,36,51,39,58,76,11,43,36,73,61,9,34,41,38,35,62,19,66,32,81,52,45,32,66,46,22,41,49,71,18,14,69,44,28,27,33,40,31,19,40,41,68,43,40,24,66,47,26,29,51,38,53,50,48,24,65,74,65,67,51,71,69,57,70,44,80,38,49,55,93,41,46,57,58,51,49,50,31,53,77,72,66,65,41,69,45,28,36,29,32,32,98

Nearest PDB structures (foldseek):
  6n7l-assembly2_H  TM=9.513E-01  e=8.773E-39  Elizabethkingia anophelis NUHP1
  7bu3-assembly1_B  TM=9.332E-01  e=3.151E-36  Escherichia coli
  5vkt-assembly1_A  TM=9.167E-01  e=1.102E-34  Sorghum bicolor
  6k3g-assembly1_B  TM=9.264E-01  e=1.001E-33  Catharanthus roseus
  5h83-assembly1_B  TM=9.217E-01  e=3.724E-32  Catharanthus roseus

pLDDT: mean 97.55, std 2.23, range [74.37, 98.95]

InterPro domains:
  IPR002328 Alcohol dehydrogenase, zinc-type, conserved site [PS00059] (62-76)
  IPR011032 GroES-like superfamily [SSF50129] (6-164)
  IPR013149 Alcohol dehydrogenase-like, C-terminal [PF00107] (177-299)
  IPR013154 Alcohol dehydrogenase-like, N-terminal [PF08240] (28-137)
  IPR020843 Enoylreductase domain [SM00829] (13-335)
  IPR036291 NAD(P)-binding domain superfamily [SSF51735] (140-300)